Protein AF-A0A4Q4TS00-F1 (afdb_monomer_lite)

InterPro domains:
  IPR041524 Glycoside hydrolase 131, catalytic N-terminal [PF18271] (20-249)
  IPR041524 Glycoside hydrolase 131, catalytic N-terminal [PTHR34612] (1-260)

pLDDT: mean 82.87, std 20.59, range [23.06, 98.94]

Secondary structure (DSSP, 8-state):
------------------EEEEE-SSTT-SSGGGGGG-BTTB--SSEEEEES-SS-HHHHEEEEGGGS-TT-SS-S-EEEEEE-TT-B-TT-SSEEEEEEE---S-TTSSEEEEEEEEEE-SSS---TTS-EEEEEETT-SEEEEES--SSS-S---EEEEEETTEEEEEEE--TT--EEEEEEEETTTTEEEEEEEETTPPPEEEEEEEE------SS-EEEEEEE---TT-----EEEEEEEEEEEESS----TT-PPPTT----TTTHHHHHHHHS-TT-EEEEEEEEEE--HHHHHHHHHHHHHHHGGGTTSTT------EEEE-HHHHHHTTSTT--TTS--S-SSPEEEEEEEEEE-TTS-HHHHHHHHHHHHHHHHHHHHHTT-EE----STTHHHHT-HHHHHHHHHHHHHH-TT-HHHHTTTTT-GGGTTTT----

Structure (mmCIF, N/CA/C/O backbone):
data_AF-A0A4Q4TS00-F1
#
_entry.id   AF-A0A4Q4TS00-F1
#
loop_
_atom_site.group_PDB
_atom_site.id
_atom_site.type_symbol
_atom_site.label_atom_id
_atom_site.label_alt_id
_atom_site.label_comp_id
_atom_site.label_asym_id
_atom_site.label_entity_id
_atom_site.label_seq_id
_atom_site.pdbx_PDB_ins_code
_atom_site.Cartn_x
_atom_site.Cartn_y
_atom_site.Cartn_z
_atom_site.occupancy
_atom_site.B_iso_or_equiv
_atom_site.auth_seq_id
_atom_site.auth_comp_id
_atom_site.auth_asym_id
_atom_site.auth_atom_id
_atom_site.pdbx_PDB_model_num
ATOM 1 N N . MET A 1 1 ? -51.617 6.140 9.504 1.00 30.97 1 MET A N 1
ATOM 2 C CA . MET A 1 1 ? -51.408 4.931 10.334 1.00 30.97 1 MET A CA 1
ATOM 3 C C . MET A 1 1 ? -50.063 4.329 9.964 1.00 30.97 1 MET A C 1
ATOM 5 O O . MET A 1 1 ? -49.828 4.153 8.780 1.00 30.97 1 MET A O 1
ATOM 9 N N . LYS A 1 2 ? -49.249 4.019 10.985 1.00 25.50 2 LYS A N 1
ATOM 10 C CA . LYS A 1 2 ? -47.940 3.333 10.973 1.00 25.50 2 LYS A CA 1
ATOM 11 C C . LYS A 1 2 ? -46.731 4.122 10.442 1.00 25.50 2 LYS A C 1
ATOM 13 O O . LYS A 1 2 ? -46.195 3.819 9.388 1.00 25.50 2 LYS A O 1
ATOM 18 N N . THR A 1 3 ? -46.230 5.052 11.252 1.00 23.06 3 THR A N 1
ATOM 19 C CA . THR A 1 3 ? -44.801 5.400 11.269 1.00 23.06 3 THR A CA 1
ATOM 20 C C . THR A 1 3 ? -44.104 4.428 12.224 1.00 23.06 3 THR A C 1
ATOM 22 O O . THR A 1 3 ? -44.261 4.522 13.439 1.00 23.06 3 THR A O 1
ATOM 25 N N . GLN A 1 4 ? -43.404 3.433 11.678 1.00 25.64 4 GLN A N 1
ATOM 26 C CA . GLN A 1 4 ? -42.444 2.630 12.435 1.00 25.64 4 GLN A CA 1
ATOM 27 C C . GLN A 1 4 ? -41.213 3.509 12.687 1.00 25.64 4 GLN A C 1
ATOM 29 O O . GLN A 1 4 ? -40.438 3.769 11.773 1.00 25.64 4 GLN A O 1
ATOM 34 N N . SER A 1 5 ? -41.052 4.013 13.912 1.00 24.59 5 SER A N 1
ATOM 35 C CA . SER A 1 5 ? -39.789 4.614 14.347 1.00 24.59 5 SER A CA 1
ATOM 36 C C . SER A 1 5 ? -38.768 3.492 14.525 1.00 24.59 5 SER A C 1
ATOM 38 O O . SER A 1 5 ? -38.788 2.789 15.535 1.00 24.59 5 SER A O 1
ATOM 40 N N . LEU A 1 6 ? -37.917 3.299 13.519 1.00 23.61 6 LEU A N 1
ATOM 41 C CA . LEU A 1 6 ? -36.732 2.453 13.608 1.00 23.61 6 LEU A CA 1
ATOM 42 C C . LEU A 1 6 ? -35.784 3.076 14.648 1.00 23.61 6 LEU A C 1
ATOM 44 O O . LEU A 1 6 ? -35.364 4.224 14.507 1.00 23.61 6 LEU A O 1
ATOM 48 N N . ILE A 1 7 ? -35.493 2.343 15.720 1.00 28.41 7 ILE A N 1
ATOM 49 C CA . ILE A 1 7 ? -34.447 2.698 16.682 1.00 28.41 7 ILE A CA 1
ATOM 50 C C . ILE A 1 7 ? -33.118 2.354 16.008 1.00 28.41 7 ILE A C 1
ATOM 52 O O . ILE A 1 7 ? -32.763 1.183 15.918 1.00 28.41 7 ILE A O 1
ATOM 56 N N . ALA A 1 8 ? -32.403 3.359 15.505 1.00 24.33 8 ALA A N 1
ATOM 57 C CA . ALA A 1 8 ? -31.017 3.189 15.089 1.00 24.33 8 ALA A CA 1
ATOM 58 C C . ALA A 1 8 ? -30.125 3.166 16.344 1.00 24.33 8 ALA A C 1
ATOM 60 O O . ALA A 1 8 ? -29.956 4.186 17.015 1.00 24.33 8 ALA A O 1
ATOM 61 N N . LEU A 1 9 ? -29.613 1.984 16.697 1.00 28.08 9 LEU A N 1
ATOM 62 C CA . LEU A 1 9 ? -28.427 1.830 17.543 1.00 28.08 9 LEU A CA 1
ATOM 63 C C . LEU A 1 9 ? -27.228 2.395 16.764 1.00 28.08 9 LEU A C 1
ATOM 65 O O . LEU A 1 9 ? -26.785 1.784 15.800 1.00 28.08 9 LEU A O 1
ATOM 69 N N . LEU A 1 10 ? -26.691 3.541 17.182 1.00 28.08 10 LEU A N 1
ATOM 70 C CA . LEU A 1 10 ? -25.299 3.870 16.882 1.00 28.08 10 LEU A CA 1
ATOM 71 C C . LEU A 1 10 ? -24.457 3.306 18.020 1.00 28.08 10 LEU A C 1
ATOM 73 O O . LEU A 1 10 ? -24.340 3.901 19.094 1.00 28.08 10 LEU A O 1
ATOM 77 N N . SER A 1 11 ? -23.927 2.112 17.795 1.00 32.59 11 SER A N 1
ATOM 78 C CA . SER A 1 11 ? -22.868 1.544 18.613 1.00 32.59 11 SER A CA 1
ATOM 79 C C . SER A 1 11 ? -21.548 2.052 18.049 1.00 32.59 11 SER A C 1
ATOM 81 O O . SER A 1 11 ? -21.005 1.463 17.118 1.00 32.59 11 SER A O 1
ATOM 83 N N . GLY A 1 12 ? -21.044 3.158 18.597 1.00 31.94 12 GLY A N 1
ATOM 84 C CA . GLY A 1 12 ? -19.664 3.579 18.375 1.00 31.94 12 GLY A CA 1
ATOM 85 C C . GLY A 1 12 ? -18.737 2.581 19.057 1.00 31.94 12 GLY A C 1
ATOM 86 O O . GLY A 1 12 ? -18.360 2.763 20.213 1.00 31.94 12 GLY A O 1
ATOM 87 N N . HIS A 1 13 ? -18.429 1.488 18.368 1.00 33.53 13 HIS A N 1
ATOM 88 C CA . HIS A 1 13 ? -17.325 0.632 18.748 1.00 33.53 13 HIS A CA 1
ATOM 89 C C . HIS A 1 13 ? -16.056 1.424 18.441 1.00 33.53 13 HIS A C 1
ATOM 91 O O . HIS A 1 13 ? -15.809 1.773 17.290 1.00 33.53 13 HIS A O 1
ATOM 97 N N . LEU A 1 14 ? -15.211 1.653 19.446 1.00 34.12 14 LEU A N 1
ATOM 98 C CA . LEU A 1 14 ? -13.778 1.613 19.183 1.00 34.12 14 LEU A CA 1
ATOM 99 C C . LEU A 1 14 ? -13.472 0.144 18.859 1.00 34.12 14 LEU A C 1
ATOM 101 O O . LEU A 1 14 ? -12.960 -0.596 19.697 1.00 34.12 14 LEU A O 1
ATOM 105 N N . ALA A 1 15 ? -13.873 -0.299 17.661 1.00 35.16 15 ALA A N 1
ATOM 106 C CA . ALA A 1 15 ? -13.129 -1.343 16.989 1.00 35.16 15 ALA A CA 1
ATOM 107 C C . ALA A 1 15 ? -11.690 -0.829 16.978 1.00 35.16 15 ALA A C 1
ATOM 109 O O . ALA A 1 15 ? -11.466 0.373 16.799 1.00 35.16 15 ALA A O 1
ATOM 110 N N . ALA A 1 16 ? -10.723 -1.686 17.276 1.00 39.06 16 ALA A N 1
ATOM 111 C CA . ALA A 1 16 ? -9.335 -1.321 17.072 1.00 39.06 16 ALA A CA 1
ATOM 112 C C . ALA A 1 16 ? -9.154 -1.121 15.560 1.00 39.06 16 ALA A C 1
ATOM 114 O O . ALA A 1 16 ? -8.815 -2.058 14.854 1.00 39.06 16 ALA A O 1
ATOM 115 N N . CYS A 1 17 ? -9.488 0.060 15.037 1.00 52.38 17 CYS A N 1
ATOM 116 C CA . CYS A 1 17 ? -9.211 0.403 13.655 1.00 52.38 17 CYS A CA 1
ATOM 117 C C . CYS A 1 17 ? -7.698 0.309 13.465 1.00 52.38 17 CYS A C 1
ATOM 119 O O . CYS A 1 17 ? -6.934 0.659 14.377 1.00 52.38 17 CYS A O 1
ATOM 121 N N . GLY A 1 18 ? -7.277 -0.162 12.291 1.00 61.41 18 GLY A N 1
ATOM 122 C CA . GLY A 1 18 ? -5.887 -0.065 11.876 1.00 61.41 18 GLY A CA 1
ATOM 123 C C . GLY A 1 18 ? -5.368 1.349 12.128 1.00 61.41 18 GLY A C 1
ATOM 124 O O . GLY A 1 18 ? -6.047 2.339 11.855 1.00 61.41 18 GLY A O 1
ATOM 125 N N . THR A 1 19 ? -4.193 1.458 12.738 1.00 80.75 19 THR A N 1
ATOM 126 C CA . THR A 1 19 ? -3.503 2.740 12.884 1.00 80.75 19 THR A CA 1
ATOM 127 C C . THR A 1 19 ? -2.482 2.840 11.771 1.00 80.75 19 THR A C 1
ATOM 129 O O . THR A 1 19 ? -1.523 2.066 11.766 1.00 80.75 19 THR A O 1
ATOM 132 N N . VAL A 1 20 ? -2.673 3.796 10.859 1.00 89.12 20 VAL A N 1
ATOM 133 C CA . VAL A 1 20 ? -1.673 4.141 9.841 1.00 89.12 20 VAL A CA 1
ATOM 134 C C . VAL A 1 20 ? -0.408 4.626 10.552 1.00 89.12 20 VAL A C 1
ATOM 136 O O . VAL A 1 20 ? -0.431 5.626 11.268 1.00 89.12 20 VAL A O 1
ATOM 139 N N . LEU A 1 21 ? 0.680 3.875 10.396 1.00 88.50 21 LEU A N 1
ATOM 140 C CA . LEU A 1 21 ? 2.006 4.179 10.932 1.00 88.50 21 LEU A CA 1
ATOM 141 C C . LEU A 1 21 ? 2.781 5.120 10.010 1.00 88.50 21 LEU A C 1
ATOM 143 O O . LEU A 1 21 ? 3.511 5.991 10.479 1.00 88.50 21 LEU A O 1
ATOM 147 N N . TRP A 1 22 ? 2.632 4.921 8.703 1.00 97.44 22 TRP A N 1
ATOM 148 C CA . TRP A 1 22 ? 3.238 5.733 7.659 1.00 97.44 22 TRP A CA 1
ATOM 149 C C . TRP A 1 22 ? 2.284 5.797 6.468 1.00 97.44 22 TRP A C 1
ATOM 151 O O . TRP A 1 22 ? 1.660 4.793 6.121 1.00 97.44 22 TRP A O 1
ATOM 161 N N . ASP A 1 23 ? 2.162 6.982 5.879 1.00 97.25 23 ASP A N 1
ATOM 162 C CA . ASP A 1 23 ? 1.227 7.283 4.802 1.00 97.25 23 ASP A CA 1
ATOM 163 C C . ASP A 1 23 ? 2.010 7.663 3.544 1.00 97.25 23 ASP A C 1
ATOM 165 O O . ASP A 1 23 ? 2.700 8.679 3.526 1.00 97.25 23 ASP A O 1
ATOM 169 N N . GLY A 1 24 ? 1.922 6.818 2.520 1.00 98.31 24 GLY A N 1
ATOM 170 C CA . GLY A 1 24 ? 2.577 6.983 1.225 1.00 98.31 24 GLY A CA 1
ATOM 171 C C . GLY A 1 24 ? 1.593 7.312 0.103 1.00 98.31 24 GLY A C 1
ATOM 172 O O . GLY A 1 24 ? 1.882 7.119 -1.070 1.00 98.31 24 GLY A O 1
ATOM 173 N N . ARG A 1 25 ? 0.382 7.781 0.414 1.00 98.31 25 ARG A N 1
ATOM 174 C CA . ARG A 1 25 ? -0.677 7.964 -0.595 1.00 98.31 25 ARG A CA 1
ATOM 175 C C . ARG A 1 25 ? -0.484 9.164 -1.527 1.00 98.31 25 ARG A C 1
ATOM 177 O O . ARG A 1 25 ? -1.381 9.434 -2.320 1.00 98.31 25 ARG A O 1
ATOM 184 N N . PHE A 1 26 ? 0.646 9.871 -1.431 1.00 98.06 26 PHE A N 1
ATOM 185 C CA . PHE A 1 26 ? 0.985 11.073 -2.210 1.00 98.06 26 PHE A CA 1
ATOM 186 C C . PHE A 1 26 ? -0.004 12.240 -2.034 1.00 98.06 26 PHE A C 1
ATOM 188 O O . PHE A 1 26 ? -0.057 13.153 -2.855 1.00 98.06 26 PHE A O 1
ATOM 195 N N . ASN A 1 27 ? -0.811 12.221 -0.972 1.00 96.44 27 ASN A N 1
ATOM 196 C CA . ASN A 1 27 ? -1.834 13.238 -0.711 1.00 96.44 27 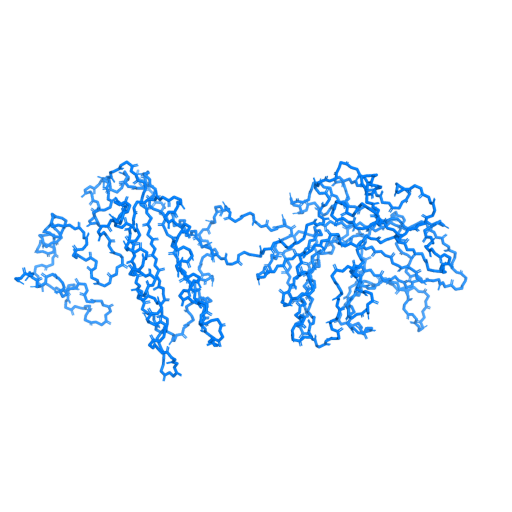ASN A CA 1
ATOM 197 C C . ASN A 1 27 ? -1.246 14.595 -0.296 1.00 96.44 27 ASN A C 1
ATOM 199 O O . ASN A 1 27 ? -1.927 15.614 -0.380 1.00 96.44 27 ASN A O 1
ATOM 203 N N . ASP A 1 28 ? -0.019 14.582 0.212 1.00 94.62 28 ASP A N 1
ATOM 204 C CA . ASP A 1 28 ? 0.748 15.724 0.699 1.00 94.62 28 ASP A CA 1
ATOM 205 C C . ASP A 1 28 ? 1.712 16.301 -0.346 1.00 94.62 28 ASP A C 1
ATOM 207 O O . ASP A 1 28 ? 2.335 17.324 -0.075 1.00 94.62 28 ASP A O 1
ATOM 211 N N . LEU A 1 29 ? 1.799 15.683 -1.529 1.00 96.12 29 LEU A N 1
ATOM 212 C CA . LEU A 1 29 ? 2.586 16.180 -2.655 1.00 96.12 29 LEU A CA 1
ATOM 213 C C . LEU A 1 29 ? 1.664 16.873 -3.666 1.00 96.12 29 LEU A C 1
ATOM 215 O O . LEU A 1 29 ? 0.634 16.329 -4.065 1.00 96.12 29 LEU A O 1
ATOM 219 N N . GLU A 1 30 ? 2.029 18.066 -4.113 1.00 95.19 30 GLU A N 1
ATOM 220 C CA . GLU A 1 30 ? 1.384 18.739 -5.240 1.00 95.19 30 GLU A CA 1
ATOM 221 C C . GLU A 1 30 ? 1.832 18.130 -6.575 1.00 95.19 30 GLU A C 1
ATOM 223 O O . GLU A 1 30 ? 1.056 18.086 -7.532 1.00 95.19 30 GLU A O 1
ATOM 228 N N . SER A 1 31 ? 3.080 17.657 -6.650 1.00 95.88 31 SER A N 1
ATOM 229 C CA . SER A 1 31 ? 3.654 17.068 -7.861 1.00 95.88 31 SER A CA 1
ATOM 230 C C . SER A 1 31 ? 4.807 16.107 -7.563 1.00 95.88 31 SER A C 1
ATOM 232 O O . SER A 1 31 ? 5.348 16.073 -6.462 1.00 95.88 31 SER A O 1
ATOM 234 N N . ALA A 1 32 ? 5.238 15.340 -8.571 1.00 97.06 32 ALA A N 1
ATOM 235 C CA . ALA A 1 32 ? 6.379 14.437 -8.421 1.00 97.06 32 ALA A CA 1
ATOM 236 C C . ALA A 1 32 ? 7.698 15.167 -8.102 1.00 97.06 32 ALA A C 1
ATOM 238 O O . ALA A 1 32 ? 8.563 14.580 -7.463 1.00 97.06 32 ALA A O 1
ATOM 239 N N . THR A 1 33 ? 7.862 16.436 -8.499 1.00 98.00 33 THR A N 1
ATOM 240 C CA . THR A 1 33 ? 9.087 17.200 -8.196 1.00 98.00 33 THR A CA 1
ATOM 241 C C . THR A 1 33 ? 9.226 17.547 -6.717 1.00 98.00 33 THR A C 1
ATOM 243 O O . THR A 1 33 ? 10.316 17.897 -6.283 1.00 98.00 33 THR A O 1
ATOM 246 N N . ASP A 1 34 ? 8.172 17.398 -5.913 1.00 98.31 34 ASP A N 1
ATOM 247 C CA . ASP A 1 34 ? 8.263 17.589 -4.460 1.00 98.31 34 ASP A CA 1
ATOM 248 C C . ASP A 1 34 ? 9.147 16.507 -3.807 1.00 98.31 34 ASP A C 1
ATOM 250 O O . ASP A 1 34 ? 9.697 16.710 -2.726 1.00 98.31 34 ASP A O 1
ATOM 254 N N . LEU A 1 35 ? 9.365 15.374 -4.492 1.00 98.62 35 LEU A N 1
ATOM 255 C CA . LEU A 1 35 ? 10.346 14.360 -4.092 1.00 98.62 35 LEU A CA 1
ATOM 256 C C . LEU A 1 35 ? 11.787 14.898 -4.097 1.00 98.62 35 LEU A C 1
ATOM 258 O O . LEU A 1 35 ? 12.623 14.388 -3.352 1.00 98.62 35 LEU A O 1
ATOM 262 N N . ASP A 1 36 ? 12.076 15.948 -4.876 1.00 98.50 36 ASP A N 1
ATOM 263 C CA . ASP A 1 36 ? 13.402 16.575 -4.953 1.00 98.50 36 ASP A CA 1
ATOM 264 C C . ASP A 1 36 ? 13.749 17.376 -3.682 1.00 98.50 36 ASP A C 1
ATOM 266 O O . ASP A 1 36 ? 14.902 17.768 -3.482 1.00 98.50 36 ASP A O 1
ATOM 270 N N . GLU A 1 37 ? 12.773 17.630 -2.799 1.00 98.06 37 GLU A N 1
ATOM 271 C CA . GLU A 1 37 ? 13.013 18.281 -1.505 1.00 98.06 37 GLU A CA 1
ATOM 272 C C . GLU A 1 37 ? 13.745 17.367 -0.509 1.00 98.06 37 GLU A C 1
ATOM 274 O O . GLU A 1 37 ? 14.437 17.852 0.404 1.00 98.06 37 GLU A O 1
ATOM 279 N N . TRP A 1 38 ? 13.609 16.048 -0.680 1.00 98.62 38 TRP A N 1
ATOM 280 C CA . TRP A 1 38 ? 14.317 15.065 0.125 1.00 98.62 38 TRP A CA 1
ATOM 281 C C . TRP A 1 38 ? 15.796 15.004 -0.277 1.00 98.62 38 TRP A C 1
ATOM 283 O O . TRP A 1 38 ? 16.170 14.984 -1.445 1.00 98.62 38 TRP A O 1
ATOM 293 N N . SER A 1 39 ? 16.679 14.926 0.716 1.00 98.19 39 SER A N 1
ATOM 294 C CA . SER A 1 39 ? 18.082 14.556 0.510 1.00 98.19 39 SER A CA 1
ATOM 295 C C . SER A 1 39 ? 18.643 13.876 1.753 1.00 98.19 39 SER A C 1
ATOM 297 O O . SER A 1 39 ? 18.110 14.036 2.851 1.00 98.19 39 SER A O 1
ATOM 299 N N . TRP A 1 40 ? 19.803 13.225 1.635 1.00 97.44 40 TRP A N 1
ATOM 300 C CA . TRP A 1 40 ? 20.536 12.692 2.794 1.00 97.44 40 TRP A CA 1
ATOM 301 C C . TRP A 1 40 ? 20.813 13.737 3.889 1.00 97.44 40 TRP A C 1
ATOM 303 O O . TRP A 1 40 ? 20.917 13.395 5.063 1.00 97.44 40 TRP A O 1
ATOM 313 N N . SER A 1 41 ? 20.931 15.019 3.524 1.00 97.81 41 SER A N 1
ATOM 314 C CA . SER A 1 41 ? 21.097 16.128 4.475 1.00 97.81 41 SER A CA 1
ATOM 315 C C . SER A 1 41 ? 19.785 16.765 4.947 1.00 97.81 41 SER A C 1
ATOM 317 O O . SER A 1 41 ? 19.807 17.547 5.895 1.00 97.81 41 SER A O 1
ATOM 319 N N . ASN A 1 42 ? 18.664 16.462 4.292 1.00 96.62 42 ASN A N 1
ATOM 320 C CA . ASN A 1 42 ? 17.344 17.031 4.553 1.00 96.62 42 ASN A CA 1
ATOM 321 C C . ASN A 1 42 ? 16.260 15.975 4.291 1.00 96.62 42 ASN A C 1
ATOM 323 O O . ASN A 1 42 ? 15.585 15.990 3.267 1.00 96.62 42 ASN A O 1
ATOM 327 N N . GLN A 1 43 ? 16.137 15.023 5.210 1.00 96.56 43 GLN A N 1
ATOM 328 C CA . GLN A 1 43 ? 15.250 13.868 5.081 1.00 96.56 43 GLN A CA 1
ATOM 329 C C . GLN A 1 43 ? 13.784 14.222 5.413 1.00 96.56 43 GLN A C 1
ATOM 331 O O . GLN A 1 43 ? 13.248 13.799 6.440 1.00 96.56 43 GLN A O 1
ATOM 336 N N . VAL A 1 44 ? 13.167 15.056 4.573 1.00 95.94 44 VAL A N 1
ATOM 337 C CA . VAL A 1 44 ? 11.782 15.550 4.696 1.00 95.94 44 VAL A CA 1
ATOM 338 C C . VAL A 1 44 ? 10.815 14.785 3.791 1.00 95.94 44 VAL A C 1
ATOM 340 O O . VAL A 1 44 ? 11.241 14.022 2.935 1.00 95.94 44 VAL A O 1
ATOM 343 N N . GLY A 1 45 ? 9.512 14.999 3.972 1.00 97.19 45 GLY A N 1
ATOM 344 C CA . GLY A 1 45 ? 8.484 14.340 3.168 1.00 97.19 45 GLY A CA 1
ATOM 345 C C . GLY A 1 45 ? 8.292 12.854 3.508 1.00 97.19 45 GLY A C 1
ATOM 346 O O . GLY A 1 45 ? 8.937 12.331 4.424 1.00 97.19 45 GLY A O 1
ATOM 347 N N . PRO A 1 46 ? 7.367 12.177 2.808 1.00 98.12 46 PRO A N 1
ATOM 348 C CA . PRO A 1 46 ? 6.992 10.795 3.100 1.00 98.12 46 PRO A CA 1
ATOM 349 C C . PRO A 1 46 ? 7.916 9.755 2.454 1.00 98.12 46 PRO A C 1
ATOM 351 O O . PRO A 1 46 ? 7.907 8.599 2.884 1.00 98.12 46 PRO A O 1
ATOM 354 N N . TYR A 1 47 ? 8.737 10.143 1.472 1.00 98.88 47 TYR A N 1
ATOM 355 C CA . TYR A 1 47 ? 9.585 9.237 0.696 1.00 98.88 47 TYR A CA 1
ATOM 356 C C . TYR A 1 47 ? 11.047 9.674 0.653 1.00 98.88 47 TYR A C 1
ATOM 358 O O . TYR A 1 47 ? 11.358 10.855 0.543 1.00 98.88 47 TYR A O 1
ATOM 366 N N . GLN A 1 48 ? 11.940 8.689 0.694 1.00 98.88 48 GLN A N 1
ATOM 367 C CA . GLN A 1 48 ? 13.321 8.820 0.262 1.00 98.88 48 GLN A CA 1
ATOM 368 C C . GLN A 1 48 ? 13.373 8.608 -1.247 1.00 98.88 48 GLN A C 1
ATOM 370 O O . GLN A 1 48 ? 12.831 7.622 -1.755 1.00 98.88 48 GLN A O 1
ATOM 375 N N . TRP A 1 49 ? 14.056 9.513 -1.938 1.00 98.75 49 TRP A N 1
ATOM 376 C CA . TRP A 1 49 ? 14.172 9.507 -3.388 1.00 98.75 49 TRP A CA 1
ATOM 377 C C . TRP A 1 49 ? 15.642 9.617 -3.791 1.00 98.75 49 TRP A C 1
ATOM 379 O O . TRP A 1 49 ? 16.243 10.687 -3.745 1.00 98.75 49 TRP A O 1
ATOM 389 N N . TYR A 1 50 ? 16.255 8.467 -4.086 1.00 98.75 50 TYR A N 1
ATOM 390 C CA . TYR A 1 50 ? 17.661 8.397 -4.510 1.00 98.75 50 TYR A CA 1
ATOM 391 C C . TYR A 1 50 ? 18.001 7.208 -5.414 1.00 98.75 50 TYR A C 1
ATOM 393 O O . TYR A 1 50 ? 19.127 7.146 -5.909 1.00 98.75 50 TYR A O 1
ATOM 401 N N . ILE A 1 51 ? 17.085 6.248 -5.593 1.00 98.75 51 ILE A N 1
ATOM 402 C CA . ILE A 1 51 ? 17.283 5.067 -6.442 1.00 98.75 51 ILE A CA 1
ATOM 403 C C . ILE A 1 51 ? 16.588 5.324 -7.778 1.00 98.75 51 ILE A C 1
ATOM 405 O O . ILE A 1 51 ? 15.454 4.906 -8.015 1.00 98.75 51 ILE A O 1
ATOM 409 N N . HIS A 1 52 ? 17.281 6.072 -8.628 1.00 98.62 52 HIS A N 1
ATOM 410 C CA . HIS A 1 52 ? 16.813 6.482 -9.946 1.00 98.62 52 HIS A CA 1
ATOM 411 C C . HIS A 1 52 ? 17.993 6.753 -10.888 1.00 98.62 52 HIS A C 1
ATOM 413 O O . HIS A 1 52 ? 19.156 6.695 -10.475 1.00 98.62 52 HIS A O 1
ATOM 419 N N . GLY A 1 53 ? 17.683 7.019 -12.159 1.00 98.25 53 GLY A N 1
ATOM 420 C CA . GLY A 1 53 ? 18.656 7.422 -13.174 1.00 98.25 53 GLY A CA 1
ATOM 421 C C . GLY A 1 53 ? 19.081 8.892 -13.080 1.00 98.25 53 GLY A C 1
ATOM 422 O O . GLY A 1 53 ? 18.654 9.624 -12.194 1.00 98.25 53 GLY A O 1
ATOM 423 N N . ASP A 1 54 ? 19.913 9.345 -14.017 1.00 96.81 54 ASP A N 1
ATOM 424 C CA . ASP A 1 54 ? 20.477 10.710 -14.012 1.00 96.81 54 ASP A CA 1
ATOM 425 C C . ASP A 1 54 ? 19.520 11.805 -14.542 1.00 96.81 54 ASP A C 1
ATOM 427 O O . ASP A 1 54 ? 19.864 12.991 -14.544 1.00 96.81 54 ASP A O 1
ATOM 431 N N . GLY A 1 55 ? 18.346 11.422 -15.047 1.00 97.50 55 GLY A N 1
ATOM 432 C CA . GLY A 1 55 ? 17.316 12.323 -15.562 1.00 97.50 55 GLY A CA 1
ATOM 433 C C . GLY A 1 55 ? 16.545 13.067 -14.462 1.00 97.50 55 GLY A C 1
ATOM 434 O O . GLY A 1 55 ? 16.676 12.761 -13.275 1.00 97.50 55 GLY A O 1
ATOM 435 N N . PRO A 1 56 ? 15.743 14.082 -14.827 1.00 98.38 56 PRO A N 1
ATOM 436 C CA . PRO A 1 56 ? 14.817 14.724 -13.898 1.00 98.38 56 PRO A CA 1
ATOM 437 C C . PRO A 1 56 ? 13.785 13.732 -13.345 1.00 98.38 56 PRO A C 1
ATOM 439 O O . PRO A 1 56 ? 13.356 12.813 -14.037 1.00 98.38 56 PRO A O 1
ATOM 442 N N . THR A 1 57 ? 13.299 13.980 -12.128 1.00 98.75 57 THR A N 1
ATOM 443 C CA . THR A 1 57 ? 12.321 13.122 -11.434 1.00 98.75 57 THR A CA 1
ATOM 444 C C . THR A 1 57 ? 11.086 12.794 -12.270 1.00 98.75 57 THR A C 1
ATOM 446 O O . THR A 1 57 ? 10.599 11.670 -12.225 1.00 98.75 57 THR A O 1
ATOM 449 N N . THR A 1 58 ? 10.617 13.727 -13.100 1.00 98.56 58 THR A N 1
ATOM 450 C CA . THR A 1 58 ? 9.457 13.540 -13.987 1.00 98.56 58 THR A CA 1
ATOM 451 C C . THR A 1 58 ? 9.668 12.537 -15.122 1.00 98.56 58 THR A C 1
ATOM 453 O O . THR A 1 58 ? 8.684 12.106 -15.722 1.00 98.56 58 THR A O 1
ATOM 456 N N . ASP A 1 59 ? 10.905 12.141 -15.423 1.00 98.69 59 ASP A N 1
ATOM 457 C CA . ASP A 1 59 ? 11.163 11.045 -16.365 1.00 98.69 59 ASP A CA 1
ATOM 458 C C . ASP A 1 59 ? 10.769 9.695 -15.736 1.00 98.69 59 ASP A C 1
ATOM 460 O O . ASP A 1 59 ? 10.309 8.792 -16.434 1.00 98.69 59 ASP A O 1
ATOM 464 N N . TYR A 1 60 ? 10.855 9.596 -14.404 1.00 98.88 60 TYR A N 1
ATOM 465 C CA . TYR A 1 60 ? 10.699 8.357 -13.636 1.00 98.88 60 TYR A CA 1
ATOM 466 C C . TYR A 1 60 ? 9.407 8.292 -12.821 1.00 98.88 60 TYR A C 1
ATOM 468 O O . TYR A 1 60 ? 8.833 7.223 -12.651 1.00 98.88 60 TYR A O 1
ATOM 476 N N . VAL A 1 61 ? 8.933 9.422 -12.298 1.00 98.88 61 VAL A N 1
ATOM 477 C CA . VAL A 1 61 ? 7.796 9.489 -11.378 1.00 98.88 61 VAL A CA 1
ATOM 478 C C . VAL A 1 61 ? 6.849 10.592 -11.822 1.00 98.88 61 VAL A C 1
ATOM 480 O O . VAL A 1 61 ? 7.243 11.742 -11.996 1.00 98.88 61 VAL A O 1
ATOM 483 N N . ASN A 1 62 ? 5.574 10.254 -11.995 1.00 98.81 62 ASN A N 1
ATOM 484 C CA . ASN A 1 62 ? 4.526 11.218 -12.324 1.00 98.81 62 ASN A CA 1
ATOM 485 C C . ASN A 1 62 ? 3.291 10.962 -11.466 1.00 98.81 62 ASN A C 1
ATOM 487 O O . ASN A 1 62 ? 2.897 9.812 -11.287 1.00 98.81 62 ASN A O 1
ATOM 491 N N . LEU A 1 63 ? 2.654 12.026 -10.975 1.00 98.81 63 LEU A N 1
ATOM 492 C CA . LEU A 1 63 ? 1.441 11.923 -10.168 1.00 98.81 63 LEU A CA 1
ATOM 493 C C . LEU A 1 63 ? 0.221 12.407 -10.957 1.00 98.81 63 LEU A C 1
ATOM 495 O O . LEU A 1 63 ? 0.299 13.389 -11.695 1.00 98.81 63 LEU A O 1
ATOM 499 N N . SER A 1 64 ? -0.903 11.703 -10.823 1.00 98.69 64 SER A N 1
ATOM 500 C CA . SER A 1 64 ? -2.183 12.108 -11.417 1.00 98.69 64 SER A CA 1
ATOM 501 C C . SER A 1 64 ? -3.362 11.411 -10.727 1.00 98.69 64 SER A C 1
ATOM 503 O O . SER A 1 64 ? -3.241 10.238 -10.358 1.00 98.69 64 SER A O 1
ATOM 505 N N . PRO A 1 65 ? -4.538 12.058 -10.612 1.00 98.31 65 PRO A N 1
ATOM 506 C CA . PRO A 1 65 ? -5.792 11.387 -10.257 1.00 98.31 65 PRO A CA 1
ATOM 507 C C . PRO A 1 65 ? -6.158 10.211 -11.173 1.00 98.31 65 PRO A C 1
ATOM 509 O O . PRO A 1 65 ? -6.863 9.306 -10.735 1.00 98.31 65 PRO A O 1
ATOM 512 N N . ASP A 1 66 ? -5.665 10.198 -12.415 1.00 98.19 66 ASP A N 1
ATOM 513 C CA . ASP A 1 66 ? -5.907 9.112 -13.375 1.00 98.19 66 ASP A CA 1
ATOM 514 C C . ASP A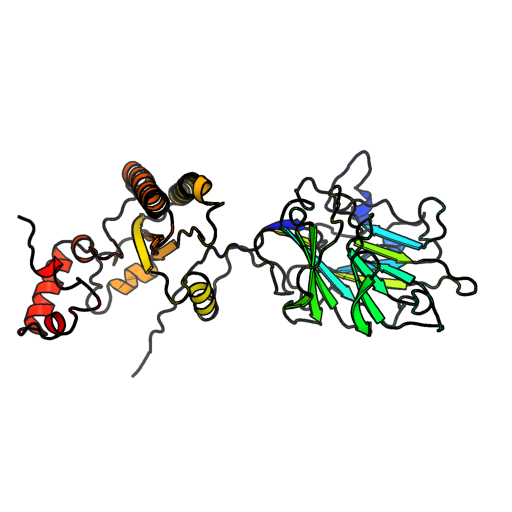 1 66 ? -5.012 7.884 -13.126 1.00 98.19 66 ASP A C 1
ATOM 516 O O . ASP A 1 66 ? -5.228 6.828 -13.712 1.00 98.19 66 ASP A O 1
ATOM 520 N N . PHE A 1 67 ? -3.996 8.004 -12.264 1.00 98.69 67 PHE A N 1
ATOM 521 C CA . PHE A 1 67 ? -3.009 6.949 -12.004 1.00 98.69 67 PHE A CA 1
ATOM 522 C C . PHE A 1 67 ? -3.309 6.127 -10.750 1.00 98.69 67 PHE A C 1
ATOM 524 O O . PHE A 1 67 ? -2.454 5.358 -10.322 1.00 98.69 67 PHE A O 1
ATOM 531 N N . LYS A 1 68 ? -4.493 6.281 -10.143 1.00 98.62 68 LYS A N 1
ATOM 532 C CA . LYS A 1 68 ? -4.908 5.504 -8.964 1.00 98.62 68 LYS A CA 1
ATOM 533 C C . LYS A 1 68 ? -6.021 4.515 -9.258 1.00 98.62 68 LYS A C 1
ATOM 535 O O . LYS A 1 68 ? -6.762 4.665 -10.230 1.00 98.62 68 LYS A O 1
ATOM 540 N N . ASN A 1 69 ? -6.192 3.553 -8.351 1.00 98.62 69 ASN A N 1
ATOM 541 C CA . ASN A 1 69 ? -7.401 2.749 -8.302 1.00 98.62 69 ASN A CA 1
ATOM 542 C C . ASN A 1 69 ? -8.613 3.687 -8.127 1.00 98.62 69 ASN A C 1
ATOM 544 O O . ASN A 1 69 ? -8.680 4.410 -7.132 1.00 98.62 69 ASN A O 1
ATOM 548 N N . PRO A 1 70 ? -9.593 3.695 -9.048 1.00 97.94 70 PRO A N 1
ATOM 549 C CA . PRO A 1 70 ? -10.762 4.563 -8.924 1.00 97.94 70 PRO A CA 1
ATOM 550 C C . PRO A 1 70 ? -11.608 4.297 -7.671 1.00 97.94 70 PRO A C 1
ATOM 552 O O . PRO A 1 70 ? -12.341 5.186 -7.244 1.00 97.94 70 PRO A O 1
ATOM 555 N N . ALA A 1 71 ? -11.517 3.093 -7.092 1.00 96.44 71 ALA A N 1
ATOM 556 C CA . ALA A 1 71 ? -12.192 2.733 -5.845 1.00 96.44 71 ALA A CA 1
ATOM 557 C C . ALA A 1 71 ? -11.453 3.224 -4.585 1.00 96.44 71 ALA A C 1
ATOM 559 O O . ALA A 1 71 ? -12.038 3.243 -3.504 1.00 96.44 71 ALA A O 1
ATOM 560 N N . ASP A 1 72 ? -10.191 3.640 -4.711 1.00 96.38 72 ASP A N 1
ATOM 561 C CA . ASP A 1 72 ? -9.431 4.254 -3.625 1.00 96.38 72 ASP A CA 1
ATOM 562 C C . ASP A 1 72 ? -9.850 5.718 -3.466 1.00 96.38 72 ASP A C 1
ATOM 564 O O . ASP A 1 72 ? -9.366 6.616 -4.156 1.00 96.38 72 ASP A O 1
ATOM 568 N N . GLU A 1 73 ? -10.798 5.964 -2.564 1.00 93.00 73 GLU A N 1
ATOM 569 C CA . GLU A 1 73 ? -11.286 7.308 -2.231 1.00 93.00 73 GLU A CA 1
ATOM 570 C C . GLU A 1 73 ? -10.317 8.094 -1.333 1.00 93.00 73 GLU A C 1
ATOM 572 O O . GLU A 1 73 ? -10.444 9.312 -1.197 1.00 93.00 73 GLU A O 1
ATOM 577 N N . ALA A 1 74 ? -9.350 7.409 -0.724 1.00 93.00 74 ALA A N 1
ATOM 578 C CA . ALA A 1 74 ? -8.422 7.970 0.245 1.00 93.00 74 ALA A CA 1
ATOM 579 C C . ALA A 1 74 ? -7.211 8.645 -0.412 1.00 93.00 74 ALA A C 1
ATOM 581 O O . ALA A 1 74 ? -6.656 9.581 0.166 1.00 93.00 74 ALA A O 1
ATOM 582 N N . SER A 1 75 ? -6.787 8.168 -1.583 1.00 96.75 75 SER A N 1
ATOM 583 C CA . SER A 1 75 ? -5.757 8.808 -2.406 1.00 96.75 75 SER A CA 1
ATOM 584 C C . SER A 1 75 ? -6.356 9.878 -3.323 1.00 96.75 75 SER A C 1
ATOM 586 O O . SER A 1 75 ? -7.323 9.636 -4.049 1.00 96.75 75 SER A O 1
ATOM 588 N N . THR A 1 76 ? -5.762 11.070 -3.350 1.00 96.75 76 THR A N 1
ATOM 589 C CA . THR A 1 76 ? -6.114 12.145 -4.294 1.00 96.75 76 THR A CA 1
ATOM 590 C C . THR A 1 76 ? -5.536 11.893 -5.684 1.00 96.75 76 THR A C 1
ATOM 592 O O . THR A 1 76 ? -6.137 12.283 -6.684 1.00 96.75 76 THR A O 1
ATOM 595 N N . GLN A 1 77 ? -4.401 11.200 -5.740 1.00 98.06 77 GLN A N 1
ATOM 596 C CA . GLN A 1 77 ? -3.663 10.849 -6.944 1.00 98.06 77 GLN A CA 1
ATOM 597 C C . GLN A 1 77 ? -2.980 9.494 -6.775 1.00 98.06 77 GLN A C 1
ATOM 599 O O . GLN A 1 77 ? -2.767 9.027 -5.657 1.00 98.06 77 GLN A O 1
ATOM 604 N N . GLY A 1 78 ? -2.670 8.853 -7.893 1.00 98.69 78 GLY A N 1
ATOM 605 C CA . GLY A 1 78 ? -1.747 7.728 -7.921 1.00 98.69 78 GLY A CA 1
ATOM 606 C C . GLY A 1 78 ? -0.416 8.154 -8.512 1.00 98.69 78 GLY A C 1
ATOM 607 O O . GLY A 1 78 ? -0.246 9.295 -8.952 1.00 98.69 78 GLY A O 1
ATOM 608 N N . VAL A 1 79 ? 0.515 7.213 -8.535 1.00 98.88 79 VAL A N 1
ATOM 609 C CA . VAL A 1 79 ? 1.852 7.398 -9.082 1.00 98.88 79 VAL A CA 1
ATOM 610 C C . VAL A 1 79 ? 2.051 6.474 -10.272 1.00 98.88 79 VAL A C 1
ATOM 612 O O . VAL A 1 79 ? 1.742 5.288 -10.210 1.00 98.88 79 VAL A O 1
ATOM 615 N N . LYS A 1 80 ? 2.584 7.023 -11.359 1.00 98.88 80 LYS A N 1
ATOM 616 C CA . LYS A 1 80 ? 3.161 6.261 -12.460 1.00 98.88 80 LYS A CA 1
ATOM 617 C C . LYS A 1 80 ? 4.669 6.216 -12.262 1.00 98.88 80 LYS A C 1
ATOM 619 O O . LYS A 1 80 ? 5.305 7.270 -12.206 1.00 98.88 80 LYS A O 1
ATOM 624 N N . ILE A 1 81 ? 5.197 5.007 -12.137 1.00 98.94 81 ILE A N 1
ATOM 625 C CA . ILE A 1 81 ? 6.618 4.695 -12.051 1.00 98.94 81 ILE A CA 1
ATOM 626 C C . ILE A 1 81 ? 7.070 4.210 -13.424 1.00 98.94 81 ILE A C 1
ATOM 628 O O . ILE A 1 81 ? 6.555 3.213 -13.930 1.00 98.94 81 ILE A O 1
ATOM 632 N N . THR A 1 82 ? 8.023 4.928 -14.005 1.00 98.94 82 THR A N 1
ATOM 633 C CA . THR A 1 82 ? 8.562 4.685 -15.337 1.00 98.94 82 THR A CA 1
ATOM 634 C C . THR A 1 82 ? 9.960 4.091 -15.223 1.00 98.94 82 THR A C 1
ATOM 636 O O . THR A 1 82 ? 10.828 4.664 -14.565 1.00 98.94 82 THR A O 1
ATOM 639 N N . LEU A 1 83 ? 10.222 3.005 -15.942 1.00 98.94 83 LEU A N 1
ATOM 640 C CA . LEU A 1 83 ? 11.576 2.655 -16.345 1.00 98.94 83 LEU A CA 1
ATOM 641 C C . LEU A 1 83 ? 11.767 3.118 -17.787 1.00 98.94 83 LEU A C 1
ATOM 643 O O . LEU A 1 83 ? 11.011 2.745 -18.678 1.00 98.94 83 LEU A O 1
ATOM 647 N N . ASP A 1 84 ? 12.828 3.859 -18.063 1.00 98.31 84 ASP A N 1
ATOM 648 C CA . ASP A 1 84 ? 13.253 4.212 -19.419 1.00 98.31 84 ASP A CA 1
ATOM 649 C C . ASP A 1 84 ? 14.687 3.701 -19.666 1.00 98.31 84 ASP A C 1
ATOM 651 O O . ASP A 1 84 ? 15.222 2.914 -18.879 1.00 98.31 84 ASP A O 1
ATOM 655 N N . SER A 1 85 ? 15.325 4.139 -20.754 1.00 97.50 85 SER A N 1
ATOM 656 C CA . SER A 1 85 ? 16.720 3.789 -21.062 1.00 97.50 85 SER A CA 1
ATOM 657 C C . SER A 1 85 ? 17.756 4.436 -20.130 1.00 97.50 85 SER A C 1
ATOM 659 O O . SER A 1 85 ? 18.947 4.157 -20.252 1.00 97.50 85 SER A O 1
ATOM 661 N N . THR A 1 86 ? 17.341 5.355 -19.256 1.00 98.25 86 THR A N 1
ATOM 662 C CA . THR A 1 86 ? 18.214 6.118 -18.355 1.00 98.25 86 THR A CA 1
ATOM 663 C C . THR A 1 86 ? 18.056 5.730 -16.888 1.00 98.25 86 THR A C 1
ATOM 665 O O . THR A 1 86 ? 18.901 6.124 -16.089 1.00 98.25 86 THR A O 1
ATOM 668 N N . ALA A 1 87 ? 17.045 4.927 -16.540 1.00 98.56 87 ALA A N 1
ATOM 669 C CA . ALA A 1 87 ? 16.713 4.461 -15.193 1.00 98.56 87 ALA A CA 1
ATOM 670 C C . ALA A 1 87 ? 17.743 3.476 -14.595 1.00 98.56 87 ALA A C 1
ATOM 672 O O . ALA A 1 87 ? 17.384 2.426 -14.076 1.00 98.56 87 ALA A O 1
ATOM 673 N N . TYR A 1 88 ? 19.035 3.788 -14.664 1.00 98.62 88 TYR A N 1
ATOM 674 C CA . TYR A 1 88 ? 20.129 2.997 -14.111 1.00 98.62 88 TYR A CA 1
ATOM 675 C C . TYR A 1 88 ? 20.758 3.738 -12.940 1.00 98.62 88 TYR A C 1
ATOM 677 O O . TYR A 1 88 ? 21.354 4.801 -13.100 1.00 98.62 88 TYR A O 1
ATOM 685 N N . TRP A 1 89 ? 20.669 3.145 -11.755 1.00 97.81 89 TRP A N 1
ATOM 686 C CA . TRP A 1 89 ? 21.216 3.739 -10.544 1.00 97.81 89 TRP A CA 1
ATOM 687 C C . TRP A 1 89 ? 22.631 3.229 -10.258 1.00 97.81 89 TRP A C 1
ATOM 689 O O . TRP A 1 89 ? 22.904 2.029 -10.318 1.00 97.81 89 TRP A O 1
ATOM 699 N N . ASN A 1 90 ? 23.539 4.139 -9.894 1.00 95.88 90 ASN A N 1
ATOM 700 C CA . ASN A 1 90 ? 24.856 3.811 -9.329 1.00 95.88 90 ASN A CA 1
ATOM 701 C C . ASN A 1 90 ? 25.712 2.855 -10.196 1.00 95.88 90 ASN A C 1
ATOM 703 O O . ASN A 1 90 ? 26.414 1.981 -9.683 1.00 95.88 90 ASN A O 1
ATOM 707 N N . GLY A 1 91 ? 25.629 2.992 -11.525 1.00 93.88 91 GLY A N 1
ATOM 708 C CA . GLY A 1 91 ? 26.384 2.172 -12.481 1.00 93.88 91 GLY A CA 1
ATOM 709 C C . GLY A 1 91 ? 26.004 0.686 -12.495 1.00 93.88 91 GLY A C 1
ATOM 710 O O . GLY A 1 91 ? 26.779 -0.134 -12.991 1.00 93.88 91 GLY A O 1
ATOM 711 N N . GLN A 1 92 ? 24.848 0.328 -11.928 1.00 96.38 92 GLN A N 1
ATOM 712 C CA . GLN A 1 92 ? 24.296 -1.023 -11.998 1.00 96.38 92 GLN A CA 1
ATOM 713 C C . GLN A 1 92 ? 23.829 -1.350 -13.423 1.00 96.38 92 GLN A C 1
ATOM 715 O O . GLN A 1 92 ? 23.661 -0.469 -14.261 1.00 96.38 92 GLN A O 1
ATOM 720 N N . ASN A 1 93 ? 23.618 -2.637 -13.695 1.00 97.19 93 ASN A N 1
ATOM 721 C CA . ASN A 1 93 ? 23.075 -3.130 -14.963 1.00 97.19 93 ASN A CA 1
ATOM 722 C C . ASN A 1 93 ? 21.582 -3.497 -14.876 1.00 97.19 93 ASN A C 1
ATOM 724 O O . ASN A 1 93 ? 21.051 -4.067 -15.824 1.00 97.19 93 ASN A O 1
ATOM 728 N N . MET A 1 94 ? 20.927 -3.196 -13.753 1.00 98.38 94 MET A N 1
ATOM 729 C CA . MET A 1 94 ? 19.482 -3.328 -13.565 1.00 98.38 94 MET A CA 1
ATOM 730 C C . MET A 1 94 ? 18.827 -1.957 -13.704 1.00 98.38 94 MET A C 1
ATOM 732 O O . MET A 1 94 ? 19.369 -0.971 -13.194 1.00 98.38 94 MET A O 1
ATOM 736 N N . ARG A 1 95 ? 17.654 -1.907 -14.341 1.00 98.81 95 ARG A N 1
ATOM 737 C CA . ARG A 1 95 ? 16.835 -0.689 -14.378 1.00 98.81 95 ARG A CA 1
ATOM 738 C C . ARG A 1 95 ? 16.068 -0.567 -13.071 1.00 98.81 95 ARG A C 1
ATOM 740 O O . ARG A 1 95 ? 15.554 -1.571 -12.588 1.00 98.81 95 ARG A O 1
ATOM 747 N N . ARG A 1 96 ? 16.041 0.620 -12.470 1.00 98.88 96 ARG A N 1
ATOM 748 C CA . ARG A 1 96 ? 15.485 0.859 -11.135 1.00 98.88 96 ARG A CA 1
ATOM 749 C C . ARG A 1 96 ? 14.819 2.222 -11.050 1.00 98.88 96 ARG A C 1
ATOM 751 O O . ARG A 1 96 ? 15.388 3.236 -11.454 1.00 98.88 96 ARG A O 1
ATOM 758 N N . THR A 1 97 ? 13.623 2.243 -10.483 1.00 98.94 97 THR A N 1
ATOM 759 C CA . THR A 1 97 ? 12.947 3.456 -10.019 1.00 98.94 97 THR A CA 1
ATOM 760 C C . THR A 1 97 ? 12.169 3.085 -8.774 1.00 98.94 97 THR A C 1
ATOM 762 O O . THR A 1 97 ? 11.167 2.370 -8.842 1.00 98.94 97 THR A O 1
ATOM 765 N N . GLU A 1 98 ? 12.685 3.510 -7.625 1.00 98.94 98 GLU A N 1
ATOM 766 C CA . GLU A 1 98 ? 12.231 3.036 -6.322 1.00 98.94 98 GLU A CA 1
ATOM 767 C C . GLU A 1 98 ? 12.150 4.189 -5.319 1.00 98.94 98 GLU A C 1
ATOM 769 O O . GLU A 1 98 ? 13.059 5.015 -5.195 1.00 98.94 98 GLU A O 1
ATOM 774 N N . LEU A 1 99 ? 11.047 4.211 -4.577 1.00 98.94 99 LEU A N 1
ATOM 775 C CA . LEU A 1 99 ? 10.804 5.087 -3.444 1.00 98.94 99 LEU A CA 1
ATOM 776 C C . LEU A 1 99 ? 10.856 4.258 -2.159 1.00 98.94 99 LEU A C 1
ATOM 778 O O . LEU A 1 99 ? 10.293 3.167 -2.094 1.00 98.94 99 LEU A O 1
ATOM 782 N N . ILE A 1 100 ? 11.478 4.787 -1.110 1.00 98.94 100 ILE A N 1
ATOM 783 C CA . ILE A 1 100 ? 11.548 4.119 0.201 1.00 98.94 100 ILE A CA 1
ATOM 784 C C . ILE A 1 100 ? 10.795 4.965 1.232 1.00 98.94 100 ILE A C 1
ATOM 786 O O . ILE A 1 100 ? 10.920 6.187 1.195 1.00 98.94 100 ILE A O 1
ATOM 790 N N . PRO A 1 101 ? 10.042 4.387 2.185 1.00 98.88 101 PRO A N 1
ATOM 791 C CA . PRO A 1 101 ? 9.440 5.160 3.269 1.00 98.88 101 PRO A CA 1
ATOM 792 C C . PRO A 1 101 ? 10.454 6.042 4.020 1.00 98.88 101 PRO A C 1
ATOM 794 O O . PRO A 1 101 ? 11.466 5.571 4.545 1.00 98.88 101 PRO A O 1
ATOM 797 N N . GLN A 1 102 ? 10.159 7.336 4.129 1.00 98.31 102 GLN A N 1
ATOM 798 C CA . GLN A 1 102 ? 10.846 8.263 5.028 1.00 98.31 102 GLN A CA 1
ATOM 799 C C . GLN A 1 102 ? 10.035 8.362 6.325 1.00 98.31 102 GLN A C 1
ATOM 801 O O . GLN A 1 102 ? 9.041 9.078 6.414 1.00 98.31 102 GLN A O 1
ATOM 806 N N . THR A 1 103 ? 10.433 7.609 7.352 1.00 96.50 103 THR A N 1
ATOM 807 C CA . THR A 1 103 ? 9.698 7.566 8.624 1.00 96.50 103 THR A CA 1
ATOM 808 C C . THR A 1 103 ? 10.588 7.223 9.815 1.00 96.50 103 THR A C 1
ATOM 810 O O . THR A 1 103 ? 11.662 6.646 9.672 1.00 96.50 103 THR A O 1
ATOM 813 N N . SER A 1 104 ? 10.123 7.582 11.012 1.00 92.19 104 SER A N 1
ATOM 814 C CA . SER A 1 104 ? 10.648 7.091 12.295 1.00 92.19 104 SER A CA 1
ATOM 815 C C . SER A 1 104 ? 9.672 6.146 13.006 1.00 92.19 104 SER A C 1
ATOM 817 O O . SER A 1 104 ? 9.965 5.658 14.100 1.00 92.19 104 SER A O 1
ATOM 819 N N . ALA A 1 105 ? 8.503 5.895 12.405 1.00 88.94 105 ALA A N 1
ATOM 820 C CA . ALA A 1 105 ? 7.518 4.965 12.928 1.00 88.94 105 ALA A CA 1
ATOM 821 C C . ALA A 1 105 ? 8.056 3.523 12.881 1.00 88.94 105 ALA A C 1
ATOM 823 O O . ALA A 1 105 ? 8.836 3.183 11.991 1.00 88.94 105 ALA A O 1
ATOM 824 N N . PRO A 1 106 ? 7.630 2.649 13.809 1.00 89.19 106 PRO A N 1
ATOM 825 C CA . PRO A 1 106 ? 8.122 1.278 13.904 1.00 89.19 106 PRO A CA 1
ATOM 826 C C . PRO A 1 106 ? 7.468 0.365 12.851 1.00 89.19 106 PRO A C 1
ATOM 828 O O . PRO A 1 106 ? 6.842 -0.634 13.194 1.00 89.19 106 PRO A O 1
ATOM 831 N N . ILE A 1 107 ? 7.606 0.701 11.563 1.00 95.50 107 ILE A N 1
ATOM 832 C CA . ILE A 1 107 ? 7.035 -0.076 10.449 1.00 95.50 107 ILE A CA 1
ATOM 833 C C . ILE A 1 107 ? 7.671 -1.469 10.312 1.00 95.50 107 ILE A C 1
ATOM 835 O O . ILE A 1 107 ? 7.107 -2.340 9.669 1.00 95.50 107 ILE A O 1
ATOM 839 N N . ASN A 1 108 ? 8.807 -1.704 10.972 1.00 94.62 108 ASN A N 1
ATOM 840 C CA . ASN A 1 108 ? 9.542 -2.966 10.997 1.00 94.62 108 ASN A CA 1
ATOM 841 C C . ASN A 1 108 ? 9.410 -3.749 12.324 1.00 94.62 108 ASN A C 1
ATOM 843 O O . ASN A 1 108 ? 10.279 -4.562 12.644 1.00 94.62 108 ASN A O 1
ATOM 847 N N . GLN A 1 109 ? 8.394 -3.474 13.153 1.00 86.38 109 GLN A N 1
ATOM 848 C CA . GLN A 1 109 ? 8.237 -4.123 14.463 1.00 86.38 109 GLN A CA 1
ATOM 849 C C . GLN A 1 109 ? 6.830 -4.665 14.688 1.00 86.38 109 GLN A C 1
ATOM 851 O O . GLN A 1 109 ? 5.833 -4.033 14.349 1.00 86.38 109 GLN A O 1
ATOM 856 N N . GLY A 1 110 ? 6.751 -5.810 15.370 1.00 89.69 110 GLY A N 1
ATOM 857 C CA . GLY A 1 110 ? 5.477 -6.452 15.671 1.00 89.69 110 GLY A CA 1
ATOM 858 C C . GLY A 1 110 ? 4.741 -6.885 14.409 1.00 89.69 110 GLY A C 1
ATOM 859 O O . GLY A 1 110 ? 5.368 -7.280 13.427 1.00 89.69 110 GLY A O 1
ATOM 860 N N . LYS A 1 111 ? 3.409 -6.832 14.467 1.00 90.88 111 LYS A N 1
ATOM 861 C CA . LYS A 1 111 ? 2.541 -7.176 13.346 1.00 90.88 111 LYS A CA 1
ATOM 862 C C . LYS A 1 111 ? 2.049 -5.919 12.637 1.00 90.88 111 LYS A C 1
ATOM 864 O O . LYS A 1 111 ? 1.428 -5.063 13.273 1.00 90.88 111 LYS A O 1
ATOM 869 N N . VAL A 1 112 ? 2.308 -5.842 11.339 1.00 92.69 112 VAL A N 1
ATOM 870 C CA . VAL A 1 112 ? 1.981 -4.704 10.477 1.00 92.69 112 VAL A CA 1
ATOM 871 C C . VAL A 1 112 ? 1.475 -5.174 9.118 1.00 92.69 112 VAL A C 1
ATOM 873 O O . VAL A 1 112 ? 1.705 -6.315 8.710 1.00 92.69 112 VAL A O 1
ATOM 876 N N . TRP A 1 113 ? 0.804 -4.268 8.414 1.00 98.25 113 TRP A N 1
ATOM 877 C CA . TRP A 1 113 ? 0.318 -4.483 7.059 1.00 98.25 113 TRP A CA 1
ATOM 878 C C . TRP A 1 113 ? 0.883 -3.422 6.133 1.00 98.25 113 TRP A C 1
ATOM 880 O O . TRP A 1 113 ? 0.685 -2.232 6.372 1.00 98.25 113 TRP A O 1
ATOM 890 N N . TYR A 1 114 ? 1.586 -3.865 5.095 1.00 98.81 114 TYR A N 1
ATOM 891 C CA . TYR A 1 114 ? 2.104 -3.009 4.030 1.00 98.81 114 TYR A CA 1
ATOM 892 C C . TYR A 1 114 ? 1.133 -3.047 2.859 1.00 98.81 114 TYR A C 1
ATOM 894 O O . TYR A 1 114 ? 1.070 -4.058 2.162 1.00 98.81 114 TYR A O 1
ATOM 902 N N . HIS A 1 115 ? 0.377 -1.968 2.680 1.00 98.88 115 HIS A N 1
ATOM 903 C CA . HIS A 1 115 ? -0.644 -1.819 1.648 1.00 98.88 115 HIS A CA 1
ATOM 904 C C . HIS A 1 115 ? -0.087 -1.120 0.420 1.00 98.88 115 HIS A C 1
ATOM 906 O O . HIS A 1 115 ? 0.679 -0.162 0.537 1.00 98.88 115 HIS A O 1
ATOM 912 N N . PHE A 1 116 ? -0.505 -1.591 -0.748 1.00 98.94 116 PHE A N 1
ATOM 913 C CA . PHE A 1 116 ? -0.362 -0.904 -2.024 1.00 98.94 116 PHE A CA 1
ATOM 914 C C . PHE A 1 116 ? -1.325 -1.526 -3.038 1.00 98.94 116 PHE A C 1
ATOM 916 O O . PHE A 1 116 ? -1.657 -2.707 -2.971 1.00 98.94 116 PHE A O 1
ATOM 923 N N . SER A 1 117 ? -1.762 -0.734 -4.005 1.00 98.94 117 SER A N 1
ATOM 924 C CA . SER A 1 117 ? -2.446 -1.220 -5.202 1.00 98.94 117 SER A CA 1
ATOM 925 C C . SER A 1 117 ? -1.519 -1.052 -6.396 1.00 98.94 117 SER A C 1
ATOM 927 O O . SER A 1 117 ? -0.775 -0.075 -6.437 1.00 98.94 117 SER A O 1
ATOM 929 N N . ILE A 1 118 ? -1.554 -1.985 -7.346 1.00 98.94 118 ILE A N 1
ATOM 930 C CA . ILE A 1 118 ? -0.712 -1.973 -8.547 1.00 98.94 118 ILE A CA 1
ATOM 931 C C . ILE A 1 118 ? -1.521 -2.289 -9.807 1.00 98.94 118 ILE A C 1
ATOM 933 O O . ILE A 1 118 ? -2.415 -3.134 -9.782 1.00 98.94 118 ILE A O 1
ATOM 937 N N . MET A 1 119 ? -1.196 -1.631 -10.915 1.00 98.81 119 MET A N 1
ATOM 938 C CA . MET A 1 119 ? -1.789 -1.862 -12.232 1.00 98.81 119 MET A CA 1
ATOM 939 C C . MET A 1 119 ? -0.731 -1.663 -13.327 1.00 98.81 119 MET A C 1
ATOM 941 O O . MET A 1 119 ? 0.211 -0.888 -13.153 1.00 98.81 119 MET A O 1
ATOM 945 N N . ARG A 1 120 ? -0.888 -2.355 -14.461 1.00 98.50 120 ARG A N 1
ATOM 946 C CA . ARG A 1 120 ? -0.164 -2.055 -15.705 1.00 98.50 120 ARG A CA 1
ATOM 947 C C . ARG A 1 120 ? -1.133 -1.675 -16.823 1.00 98.50 120 ARG A C 1
ATOM 949 O O . ARG A 1 120 ? -2.258 -2.175 -16.849 1.00 98.50 120 ARG A O 1
ATOM 956 N N . SER A 1 121 ? -0.674 -0.870 -17.775 1.00 97.88 121 SER A N 1
ATOM 957 C CA . SER A 1 121 ? -1.415 -0.593 -19.010 1.00 97.88 121 SER A CA 1
ATOM 958 C C . SER A 1 121 ? -0.941 -1.495 -20.158 1.00 97.88 121 SER A C 1
ATOM 960 O O . SER A 1 121 ? 0.002 -2.276 -20.010 1.00 97.88 121 SER A O 1
ATOM 962 N N . ASP A 1 122 ? -1.607 -1.396 -21.309 1.00 97.75 122 ASP A N 1
ATOM 963 C CA . ASP A 1 122 ? -1.090 -1.880 -22.598 1.00 97.75 122 ASP A CA 1
ATOM 964 C C . ASP A 1 122 ? -0.204 -0.835 -23.302 1.00 97.75 122 ASP A C 1
ATOM 966 O O . ASP A 1 122 ? 0.438 -1.132 -24.309 1.00 97.75 122 ASP A O 1
ATOM 970 N N . VAL A 1 123 ? -0.153 0.396 -22.783 1.00 98.06 123 VAL A N 1
ATOM 971 C CA . VAL A 1 123 ? 0.843 1.400 -23.172 1.00 98.06 123 VAL A CA 1
ATOM 972 C C . VAL A 1 123 ? 2.052 1.246 -22.258 1.00 98.06 123 VAL A C 1
ATOM 974 O O . VAL A 1 123 ? 1.891 1.293 -21.043 1.00 98.06 123 VAL A O 1
ATOM 977 N N . ASN A 1 124 ? 3.244 1.073 -22.841 1.00 98.69 124 ASN A N 1
ATOM 978 C CA . ASN A 1 124 ? 4.490 0.827 -22.105 1.00 98.69 124 ASN A CA 1
ATOM 979 C C . ASN A 1 124 ? 4.357 -0.319 -21.071 1.00 98.69 124 ASN A C 1
ATOM 981 O O . ASN A 1 124 ? 4.647 -0.114 -19.893 1.00 98.69 124 ASN A O 1
ATOM 985 N N . PRO A 1 125 ? 3.855 -1.512 -21.450 1.00 98.44 125 PRO A N 1
ATOM 986 C CA . PRO A 1 125 ? 3.680 -2.604 -20.497 1.00 98.44 125 PRO A CA 1
ATOM 987 C C . PRO A 1 125 ? 5.042 -3.119 -20.002 1.00 98.44 125 PRO A C 1
ATOM 989 O O . PRO A 1 125 ? 5.985 -3.152 -20.795 1.00 98.44 125 PRO A O 1
ATOM 992 N N . PRO A 1 126 ? 5.146 -3.594 -18.745 1.00 98.50 126 PRO A N 1
ATOM 993 C CA . PRO A 1 126 ? 6.353 -4.253 -18.266 1.00 98.50 126 PRO A CA 1
ATOM 994 C C . PRO A 1 126 ? 6.699 -5.465 -19.136 1.00 98.50 126 PRO A C 1
ATOM 996 O O . PRO A 1 126 ? 5.817 -6.226 -19.548 1.00 98.50 126 PRO A O 1
ATOM 999 N N . ALA A 1 127 ? 7.985 -5.657 -19.416 1.00 98.38 127 ALA A N 1
ATOM 1000 C CA . ALA A 1 127 ? 8.427 -6.697 -20.334 1.00 98.38 127 ALA A CA 1
ATOM 1001 C C . ALA A 1 127 ? 8.200 -8.112 -19.766 1.00 98.38 127 ALA A C 1
ATOM 1003 O O . ALA A 1 127 ? 8.912 -8.572 -18.880 1.00 98.38 127 ALA A O 1
ATOM 1004 N N . GLU A 1 128 ? 7.304 -8.898 -20.365 1.00 98.19 128 GLU A N 1
ATOM 1005 C CA . GLU A 1 128 ? 7.100 -10.307 -19.969 1.00 98.19 128 GLU A CA 1
ATOM 1006 C C . GLU A 1 128 ? 8.357 -11.177 -20.175 1.00 98.19 128 GLU A C 1
ATOM 1008 O O . GLU A 1 128 ? 8.470 -12.290 -19.664 1.00 98.19 128 GLU A O 1
ATOM 1013 N N . THR A 1 129 ? 9.334 -10.668 -20.924 1.00 98.19 129 THR A N 1
ATOM 1014 C CA . THR A 1 129 ? 10.588 -11.339 -21.263 1.00 98.19 129 THR A CA 1
ATOM 1015 C C . THR A 1 129 ? 11.712 -11.112 -20.251 1.00 98.19 129 THR A C 1
ATOM 1017 O O . THR A 1 129 ? 12.789 -11.685 -20.429 1.00 98.19 129 THR A O 1
ATOM 1020 N N . ARG A 1 130 ? 11.527 -10.280 -19.224 1.00 98.44 130 ARG A N 1
ATOM 1021 C CA . ARG A 1 130 ? 12.555 -9.956 -18.219 1.00 98.44 130 ARG A CA 1
ATOM 1022 C C . ARG A 1 130 ? 11.986 -10.126 -16.819 1.00 98.44 130 ARG A C 1
ATOM 1024 O O . ARG A 1 130 ? 10.780 -10.125 -16.649 1.00 98.44 130 ARG A O 1
ATOM 1031 N N . GLU A 1 131 ? 12.848 -10.358 -15.837 1.00 98.62 131 GLU A N 1
ATOM 1032 C CA . GLU A 1 131 ? 12.411 -10.454 -14.444 1.00 98.62 131 GLU A CA 1
ATOM 1033 C C . GLU A 1 131 ? 12.281 -9.052 -13.853 1.00 98.62 131 GLU A C 1
ATOM 1035 O O . GLU A 1 131 ? 13.256 -8.295 -13.834 1.00 98.62 131 GLU A O 1
ATOM 1040 N N . HIS A 1 132 ? 11.111 -8.769 -13.286 1.00 98.88 132 HIS A N 1
ATOM 1041 C CA . HIS A 1 132 ? 10.877 -7.604 -12.443 1.00 98.88 132 HIS A CA 1
ATOM 1042 C C . HIS A 1 132 ? 10.738 -8.019 -10.986 1.00 98.88 132 HIS A C 1
ATOM 1044 O O . HIS A 1 132 ? 10.076 -9.010 -10.674 1.00 98.88 132 HIS A O 1
ATOM 1050 N N . GLN A 1 133 ? 11.315 -7.221 -10.096 1.00 98.94 133 GLN A N 1
ATOM 1051 C CA . GLN A 1 133 ? 11.160 -7.287 -8.647 1.00 98.94 133 GLN A CA 1
ATOM 1052 C C . GLN A 1 133 ? 10.428 -6.018 -8.215 1.00 98.94 133 GLN A C 1
ATOM 1054 O O . GLN A 1 133 ? 10.855 -4.909 -8.531 1.00 98.94 133 GLN A O 1
ATOM 1059 N N . ILE A 1 134 ? 9.276 -6.180 -7.569 1.00 98.94 134 ILE A N 1
ATOM 1060 C CA . ILE A 1 134 ? 8.290 -5.115 -7.375 1.00 98.94 134 ILE A CA 1
ATOM 1061 C C . ILE A 1 134 ? 7.863 -5.074 -5.908 1.00 98.94 134 ILE A C 1
ATOM 1063 O O . ILE A 1 134 ? 7.585 -6.116 -5.310 1.00 98.94 134 ILE A O 1
ATOM 1067 N N . ALA A 1 135 ? 7.764 -3.867 -5.338 1.00 98.88 135 ALA A N 1
ATOM 1068 C CA . ALA A 1 135 ? 7.326 -3.658 -3.951 1.00 98.88 135 ALA A CA 1
ATOM 1069 C C . ALA A 1 135 ? 8.076 -4.576 -2.958 1.00 98.88 135 ALA A C 1
ATOM 1071 O O . ALA A 1 135 ? 7.454 -5.272 -2.146 1.00 98.88 135 ALA A O 1
ATOM 1072 N N . PHE A 1 136 ? 9.404 -4.641 -3.078 1.00 98.94 136 PHE A N 1
ATOM 1073 C CA . PHE A 1 136 ? 10.259 -5.638 -2.429 1.00 98.94 136 PHE A CA 1
ATOM 1074 C C . PHE A 1 136 ? 10.974 -5.074 -1.199 1.00 98.94 136 PHE A C 1
ATOM 1076 O O . PHE A 1 136 ? 11.238 -3.879 -1.107 1.00 98.94 136 PHE A O 1
ATOM 1083 N N . PHE A 1 137 ? 11.304 -5.930 -0.233 1.00 98.88 137 PHE A N 1
ATOM 1084 C CA . PHE A 1 137 ? 12.274 -5.577 0.810 1.00 98.88 137 PHE A CA 1
ATOM 1085 C C . PHE A 1 137 ? 13.696 -5.863 0.325 1.00 98.88 137 PHE A C 1
ATOM 1087 O O . PHE A 1 137 ? 13.894 -6.828 -0.404 1.00 98.88 137 PHE A O 1
ATOM 1094 N N . GLU A 1 138 ? 14.696 -5.118 0.797 1.00 98.31 138 GLU A N 1
ATOM 1095 C CA . GLU A 1 138 ? 16.115 -5.294 0.421 1.00 98.31 138 GLU A CA 1
ATOM 1096 C C . GLU A 1 138 ? 16.633 -6.731 0.613 1.00 98.31 138 GLU A C 1
ATOM 1098 O O . GLU A 1 138 ? 17.484 -7.210 -0.128 1.00 98.31 138 GLU A O 1
ATOM 1103 N N . SER A 1 139 ? 16.120 -7.457 1.609 1.00 97.88 139 SER A N 1
ATOM 1104 C CA . SER A 1 139 ? 16.494 -8.860 1.841 1.00 97.88 139 SER A CA 1
ATOM 1105 C C . SER A 1 139 ? 15.705 -9.868 0.994 1.00 97.88 139 SER A C 1
ATOM 1107 O O . SER A 1 139 ? 15.955 -11.069 1.098 1.00 97.88 139 SER A O 1
ATOM 1109 N N . HIS A 1 140 ? 14.746 -9.401 0.189 1.00 98.50 140 HIS A N 1
ATOM 1110 C CA . HIS A 1 140 ? 13.832 -10.199 -0.632 1.00 98.50 140 HIS A CA 1
ATOM 1111 C C . HIS A 1 140 ? 13.079 -11.285 0.161 1.00 98.50 140 HIS A C 1
ATOM 1113 O O . HIS A 1 140 ? 12.725 -12.342 -0.367 1.00 98.50 140 HIS A O 1
ATOM 1119 N N . PHE A 1 141 ? 12.813 -11.052 1.458 1.00 98.62 141 PHE A N 1
ATOM 1120 C CA . PHE A 1 141 ? 12.039 -12.013 2.255 1.00 98.62 141 PHE A CA 1
ATOM 1121 C C . PHE A 1 141 ? 10.587 -12.120 1.766 1.00 98.62 141 PHE A C 1
ATOM 1123 O O . PHE A 1 141 ? 9.995 -13.192 1.881 1.00 98.62 141 PHE A O 1
ATOM 1130 N N . THR A 1 142 ? 10.038 -11.033 1.214 1.00 98.88 142 THR A N 1
ATOM 1131 C CA . THR A 1 142 ? 8.763 -10.981 0.492 1.00 98.88 142 THR A CA 1
ATOM 1132 C C . THR A 1 142 ? 8.832 -9.919 -0.603 1.00 98.88 142 THR A C 1
ATOM 1134 O O . THR A 1 142 ? 9.459 -8.875 -0.410 1.00 98.88 142 THR A O 1
ATOM 1137 N N . GLU A 1 143 ? 8.181 -10.174 -1.735 1.00 98.94 143 GLU A N 1
ATOM 1138 C CA . GLU A 1 143 ? 8.123 -9.263 -2.887 1.00 98.94 143 GLU A CA 1
ATOM 1139 C C . GLU A 1 143 ? 7.042 -9.705 -3.883 1.00 98.94 143 GLU A C 1
ATOM 1141 O O . GLU A 1 143 ? 6.557 -10.840 -3.818 1.00 98.94 143 GLU A O 1
ATOM 1146 N N . LEU A 1 144 ? 6.693 -8.830 -4.830 1.00 98.94 144 LEU A N 1
ATOM 1147 C CA . LEU A 1 144 ? 6.059 -9.251 -6.072 1.00 98.94 144 LEU A CA 1
ATOM 1148 C C . LEU A 1 144 ? 7.120 -9.453 -7.158 1.00 98.94 144 LEU A C 1
ATOM 1150 O O . LEU A 1 144 ? 8.130 -8.752 -7.187 1.00 98.94 144 LEU A O 1
ATOM 1154 N N . LYS A 1 145 ? 6.868 -10.379 -8.083 1.00 98.94 145 LYS A N 1
ATOM 1155 C CA . LYS A 1 145 ? 7.640 -10.510 -9.323 1.00 98.94 145 LYS A CA 1
ATOM 1156 C C . LYS A 1 145 ? 6.742 -10.618 -10.543 1.00 98.94 145 LYS A C 1
ATOM 1158 O O . LYS A 1 145 ? 5.670 -11.219 -10.465 1.00 98.94 145 LYS A O 1
ATOM 1163 N N . SER A 1 146 ? 7.207 -10.105 -11.674 1.00 98.75 146 SER A N 1
ATOM 1164 C CA . SER A 1 146 ? 6.590 -10.328 -12.985 1.00 98.75 146 SER A CA 1
ATOM 1165 C C . SER A 1 146 ? 7.628 -10.712 -14.029 1.00 98.75 146 SER A C 1
ATOM 1167 O O . SER A 1 146 ? 8.832 -10.593 -13.793 1.00 98.75 146 SER A O 1
ATOM 1169 N N . GLY A 1 147 ? 7.138 -11.199 -15.168 1.00 98.25 147 GLY A N 1
ATOM 1170 C CA . GLY A 1 147 ? 7.978 -11.543 -16.301 1.00 98.25 147 GLY A CA 1
ATOM 1171 C C . GLY A 1 147 ? 8.855 -12.775 -16.067 1.00 98.25 147 GLY A C 1
ATOM 1172 O O . GLY A 1 147 ? 8.634 -13.585 -15.160 1.00 98.25 147 GLY A O 1
ATOM 1173 N N . PHE A 1 148 ? 9.803 -12.980 -16.976 1.00 97.38 148 PHE A N 1
ATOM 1174 C CA . PHE A 1 148 ? 10.541 -14.230 -17.113 1.00 97.38 148 PHE A CA 1
ATOM 1175 C C . PHE A 1 148 ? 11.582 -14.423 -15.998 1.00 97.38 148 PHE A C 1
ATOM 1177 O O . PHE A 1 148 ? 12.653 -13.822 -16.029 1.00 97.38 148 PHE A O 1
ATOM 1184 N N . LEU A 1 149 ? 11.312 -15.353 -15.073 1.00 95.62 149 LEU A N 1
ATOM 1185 C CA . LEU A 1 149 ? 12.191 -15.686 -13.932 1.00 95.62 149 LEU A CA 1
ATOM 1186 C C . LEU A 1 149 ? 13.271 -16.746 -14.239 1.00 95.62 149 LEU A C 1
ATOM 1188 O O . LEU A 1 149 ? 13.953 -17.238 -13.338 1.00 95.62 149 LEU A O 1
ATOM 1192 N N . GLY A 1 150 ? 13.410 -17.160 -15.502 1.00 88.50 150 GLY A N 1
ATOM 1193 C CA . GLY A 1 150 ? 14.301 -18.248 -15.915 1.00 88.50 150 GLY A CA 1
ATOM 1194 C C . GLY A 1 150 ? 13.582 -19.564 -16.238 1.00 88.50 150 GLY A C 1
ATOM 1195 O O . GLY A 1 150 ? 12.390 -19.739 -16.006 1.00 88.50 150 GLY A O 1
ATOM 1196 N N . GLY A 1 151 ? 14.325 -20.521 -16.802 1.00 84.94 151 GLY A N 1
ATOM 1197 C CA . GLY A 1 151 ? 13.795 -21.824 -17.225 1.00 84.94 151 GLY A CA 1
ATOM 1198 C C . GLY A 1 151 ? 13.494 -21.910 -18.725 1.00 84.94 151 GLY A C 1
ATOM 1199 O O . GLY A 1 151 ? 14.146 -21.260 -19.542 1.00 84.94 151 GLY A O 1
ATOM 1200 N N . SER A 1 152 ? 12.553 -22.779 -19.106 1.00 77.56 152 SER A N 1
ATOM 1201 C CA . SER A 1 152 ? 12.135 -22.960 -20.501 1.00 77.56 152 SER A CA 1
ATOM 1202 C C . SER A 1 152 ? 11.033 -21.966 -20.868 1.00 77.56 152 SER A C 1
ATOM 1204 O O . SER A 1 152 ? 9.953 -22.037 -20.292 1.00 77.56 152 SER A O 1
ATOM 1206 N N . GLY A 1 153 ? 11.278 -21.090 -21.840 1.00 85.50 153 GLY A N 1
ATOM 1207 C CA . GLY A 1 153 ? 10.300 -20.106 -22.308 1.00 85.50 153 GLY A CA 1
ATOM 1208 C C . GLY A 1 153 ? 10.964 -18.827 -22.810 1.00 85.50 153 GLY A C 1
ATOM 1209 O O . GLY A 1 153 ? 12.180 -18.646 -22.684 1.00 85.50 153 GLY A O 1
ATOM 1210 N N . THR A 1 154 ? 10.162 -17.952 -23.402 1.00 89.62 154 THR A N 1
ATOM 1211 C CA . THR A 1 154 ? 10.593 -16.632 -23.885 1.00 89.62 154 THR A CA 1
ATOM 1212 C C . THR A 1 154 ? 9.973 -15.499 -23.083 1.00 89.62 154 THR A C 1
ATOM 1214 O O . THR A 1 154 ? 10.653 -14.506 -22.849 1.00 89.62 154 THR A O 1
ATOM 1217 N N . ASP A 1 155 ? 8.759 -15.696 -22.596 1.00 94.50 155 ASP A N 1
ATOM 1218 C CA . ASP A 1 155 ? 7.873 -14.711 -21.989 1.00 94.50 155 ASP A CA 1
ATOM 1219 C C . ASP A 1 155 ? 7.078 -15.359 -20.849 1.00 94.50 155 ASP A C 1
ATOM 1221 O O . ASP A 1 155 ? 6.939 -16.587 -20.787 1.00 94.50 155 ASP A O 1
ATOM 1225 N N . ASP A 1 156 ? 6.615 -14.533 -19.918 1.00 97.38 156 ASP A N 1
ATOM 1226 C CA . ASP A 1 156 ? 5.874 -14.955 -18.741 1.00 97.38 156 ASP A CA 1
ATOM 1227 C C . ASP A 1 156 ? 4.902 -13.848 -18.280 1.00 97.38 156 ASP A C 1
ATOM 1229 O O . ASP A 1 156 ? 5.335 -12.837 -17.720 1.00 97.38 156 ASP A O 1
ATOM 1233 N N . PRO A 1 157 ? 3.584 -14.029 -18.471 1.00 97.38 157 PRO A N 1
ATOM 1234 C CA . PRO A 1 157 ? 2.596 -12.977 -18.236 1.00 97.38 157 PRO A CA 1
ATOM 1235 C C . PRO A 1 157 ? 2.124 -12.886 -16.777 1.00 97.38 157 PRO A C 1
ATOM 1237 O O . PRO A 1 157 ? 1.163 -12.172 -16.488 1.00 97.38 157 PRO A O 1
ATOM 1240 N N . LEU A 1 158 ? 2.699 -13.653 -15.839 1.00 98.50 158 LEU A N 1
ATOM 1241 C CA . LEU A 1 158 ? 2.155 -13.704 -14.477 1.00 98.50 158 LEU A CA 1
ATOM 1242 C C . LEU A 1 158 ? 2.728 -12.611 -13.568 1.00 98.50 158 LEU A C 1
ATOM 1244 O O . LEU A 1 158 ? 3.933 -12.359 -13.545 1.00 98.50 158 LEU A O 1
ATOM 1248 N N . LEU A 1 159 ? 1.858 -12.064 -12.721 1.00 98.88 159 LEU A N 1
ATOM 1249 C CA . LEU A 1 159 ? 2.214 -11.403 -11.472 1.00 98.88 159 LEU A CA 1
ATOM 1250 C C . LEU A 1 159 ? 2.269 -12.458 -10.364 1.00 98.88 159 LEU A C 1
ATOM 1252 O O . LEU A 1 159 ? 1.358 -13.277 -10.222 1.00 98.88 159 LEU A O 1
ATOM 1256 N N . ARG A 1 160 ? 3.336 -12.449 -9.571 1.00 98.88 160 ARG A N 1
ATOM 1257 C CA . ARG A 1 160 ? 3.611 -13.436 -8.522 1.00 98.88 160 ARG A CA 1
ATOM 1258 C C . ARG A 1 160 ? 3.849 -12.745 -7.204 1.00 98.88 160 ARG A C 1
ATOM 1260 O O . ARG A 1 160 ? 4.559 -11.752 -7.176 1.00 98.88 160 ARG A O 1
ATOM 1267 N N . TRP A 1 161 ? 3.353 -13.325 -6.123 1.00 98.88 161 TRP A N 1
ATOM 1268 C CA . TRP A 1 161 ? 3.836 -13.026 -4.784 1.00 98.88 161 TRP A CA 1
ATOM 1269 C C . TRP A 1 161 ? 4.833 -14.097 -4.347 1.00 98.88 161 TRP A C 1
ATOM 1271 O O . TRP A 1 161 ? 4.591 -15.301 -4.501 1.00 98.88 161 TRP A O 1
ATOM 1281 N N . MET A 1 162 ? 5.967 -13.631 -3.834 1.00 98.75 162 MET A N 1
ATOM 1282 C CA . MET A 1 162 ? 7.122 -14.445 -3.498 1.00 98.75 162 MET A CA 1
ATOM 1283 C C . MET A 1 162 ? 7.431 -14.355 -2.007 1.00 98.75 162 MET A C 1
ATOM 1285 O O . MET A 1 162 ? 7.391 -13.266 -1.435 1.00 98.75 162 MET A O 1
ATOM 1289 N N . VAL A 1 163 ? 7.838 -15.475 -1.408 1.00 98.75 163 VAL A N 1
ATOM 1290 C CA . VAL A 1 163 ? 8.398 -15.530 -0.051 1.00 98.75 163 VAL A CA 1
ATOM 1291 C C . VAL A 1 163 ? 9.719 -16.287 -0.083 1.00 98.75 163 VAL A C 1
ATOM 1293 O O . VAL A 1 163 ? 9.787 -17.427 -0.541 1.00 98.75 163 VAL A O 1
ATOM 1296 N N . GLY A 1 164 ? 10.801 -15.639 0.356 1.00 96.50 164 GLY A N 1
ATOM 1297 C CA . GLY A 1 164 ? 12.148 -16.223 0.337 1.00 96.50 164 GLY A CA 1
ATOM 1298 C C . GLY A 1 164 ? 12.578 -16.744 -1.043 1.00 96.50 164 GLY A C 1
ATOM 1299 O O . GLY A 1 164 ? 13.216 -17.792 -1.134 1.00 96.50 164 GLY A O 1
ATOM 1300 N N . GLY A 1 165 ? 12.172 -16.057 -2.116 1.00 95.94 165 GLY A N 1
ATOM 1301 C CA . GLY A 1 165 ? 12.453 -16.443 -3.503 1.00 95.94 165 GLY A CA 1
ATOM 1302 C C . GLY A 1 165 ? 11.566 -17.556 -4.081 1.00 95.94 165 GLY A C 1
ATOM 1303 O O . GLY A 1 165 ? 11.784 -17.955 -5.223 1.00 95.94 165 GLY A O 1
ATOM 1304 N N . THR A 1 166 ? 10.560 -18.042 -3.347 1.00 97.81 166 THR A N 1
ATOM 1305 C CA . THR A 1 166 ? 9.603 -19.058 -3.824 1.00 97.81 166 THR A CA 1
ATOM 1306 C C . THR A 1 166 ? 8.258 -18.420 -4.154 1.00 97.81 166 THR A C 1
ATOM 1308 O O . THR A 1 166 ? 7.787 -17.574 -3.402 1.00 97.81 166 THR A O 1
ATOM 1311 N N . THR A 1 167 ? 7.640 -18.799 -5.277 1.00 98.50 167 THR A N 1
ATOM 1312 C CA . THR A 1 167 ? 6.284 -18.348 -5.632 1.00 98.50 167 THR A CA 1
ATOM 1313 C C . THR A 1 167 ? 5.251 -19.047 -4.763 1.00 98.50 167 THR A C 1
ATOM 1315 O O . THR A 1 167 ? 5.120 -20.267 -4.827 1.00 98.50 167 THR A O 1
ATOM 1318 N N . GLU A 1 168 ? 4.475 -18.265 -4.020 1.00 98.62 168 GLU A N 1
ATOM 1319 C CA . GLU A 1 168 ? 3.417 -18.765 -3.131 1.00 98.62 168 GLU A CA 1
ATOM 1320 C C . GLU A 1 168 ? 2.018 -18.438 -3.666 1.00 98.62 168 GLU A C 1
ATOM 1322 O O . GLU A 1 168 ? 1.040 -19.124 -3.369 1.00 98.62 168 GLU A O 1
ATOM 1327 N N . TRP A 1 169 ? 1.917 -17.410 -4.511 1.00 98.75 169 TRP A N 1
ATOM 1328 C CA . TRP A 1 169 ? 0.700 -17.063 -5.234 1.00 98.75 169 TRP A CA 1
ATOM 1329 C C . TRP A 1 169 ? 1.038 -16.444 -6.590 1.00 98.75 169 TRP A C 1
ATOM 1331 O O . TRP A 1 169 ? 2.066 -15.782 -6.739 1.00 98.75 169 TRP A O 1
ATOM 1341 N N . SER A 1 170 ? 0.170 -16.641 -7.582 1.00 98.62 170 SER A N 1
ATOM 1342 C CA . SER A 1 170 ? 0.282 -15.973 -8.875 1.00 98.62 170 SER A CA 1
ATOM 1343 C C . SER A 1 170 ? -1.066 -15.797 -9.569 1.00 98.62 170 SER A C 1
ATOM 1345 O O . SER A 1 170 ? -2.040 -16.497 -9.285 1.00 98.62 170 SER A O 1
ATOM 1347 N N . THR A 1 171 ? -1.099 -14.855 -10.504 1.00 98.56 171 THR A N 1
ATOM 1348 C CA . THR A 1 171 ? -2.209 -14.596 -11.424 1.00 98.56 171 THR A CA 1
ATOM 1349 C C . THR A 1 171 ? -1.659 -14.025 -12.726 1.00 98.56 171 THR A C 1
ATOM 1351 O O . THR A 1 171 ? -0.553 -13.497 -12.747 1.00 98.56 171 THR A O 1
ATOM 1354 N N . GLU A 1 172 ? -2.420 -14.091 -13.813 1.00 98.12 172 GLU A N 1
ATOM 1355 C CA . GLU A 1 172 ? -2.097 -13.338 -15.029 1.00 98.12 172 GLU A CA 1
ATOM 1356 C C . GLU A 1 172 ? -2.141 -11.828 -14.740 1.00 98.12 172 GLU A C 1
ATOM 1358 O O . GLU A 1 172 ? -3.089 -11.354 -14.103 1.00 98.12 172 GLU A O 1
ATOM 1363 N N . PHE A 1 173 ? -1.115 -11.083 -15.165 1.00 98.50 173 PHE A N 1
ATOM 1364 C CA . PHE A 1 173 ? -1.031 -9.638 -14.967 1.00 98.50 173 PHE A CA 1
ATOM 1365 C C . PHE A 1 173 ? -1.746 -8.932 -16.120 1.00 98.50 173 PHE A C 1
ATOM 1367 O O . PHE A 1 173 ? -1.133 -8.527 -17.106 1.00 98.50 173 PHE A O 1
ATOM 1374 N N . LEU A 1 174 ? -3.071 -8.859 -16.034 1.00 98.44 174 LEU A N 1
ATOM 1375 C CA . LEU A 1 174 ? -3.908 -8.267 -17.076 1.00 98.44 174 LEU A CA 1
ATOM 1376 C C . LEU A 1 174 ? -3.793 -6.729 -17.093 1.00 98.44 174 LEU A C 1
ATOM 1378 O O . LEU A 1 174 ? -3.631 -6.120 -16.032 1.00 98.44 174 LEU A O 1
ATOM 1382 N N . PRO A 1 175 ? -3.902 -6.089 -18.272 1.00 98.31 175 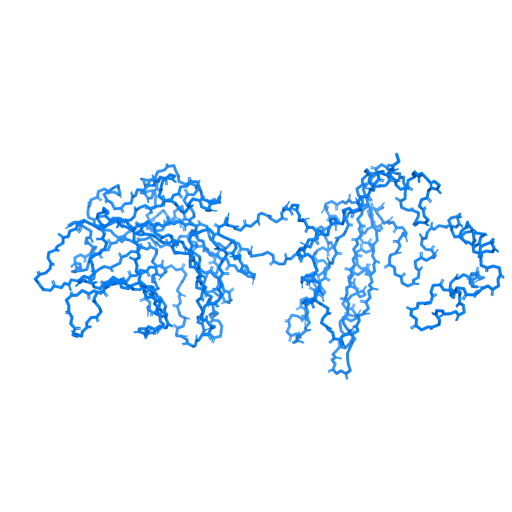PRO A N 1
ATOM 1383 C CA . PRO A 1 175 ? -3.890 -4.635 -18.371 1.00 98.31 175 PRO A CA 1
ATOM 1384 C C . PRO A 1 175 ? -5.139 -4.029 -17.737 1.00 98.31 175 PRO A C 1
ATOM 1386 O O . PRO A 1 175 ? -6.218 -4.622 -17.790 1.00 98.31 175 PRO A O 1
ATOM 1389 N N . GLU A 1 176 ? -5.003 -2.825 -17.181 1.00 98.12 176 GLU A N 1
ATOM 1390 C CA . GLU A 1 176 ? -6.099 -2.028 -16.609 1.00 98.12 176 GLU A CA 1
ATOM 1391 C C . GLU A 1 176 ? -6.831 -2.712 -15.434 1.00 98.12 176 GLU A C 1
ATOM 1393 O O . GLU A 1 176 ? -7.907 -2.283 -15.009 1.00 98.12 176 GLU A O 1
ATOM 1398 N N . VAL A 1 177 ? -6.243 -3.774 -14.872 1.00 98.75 177 VAL A N 1
ATOM 1399 C CA . VAL A 1 177 ? -6.725 -4.434 -13.659 1.00 98.75 177 VAL A C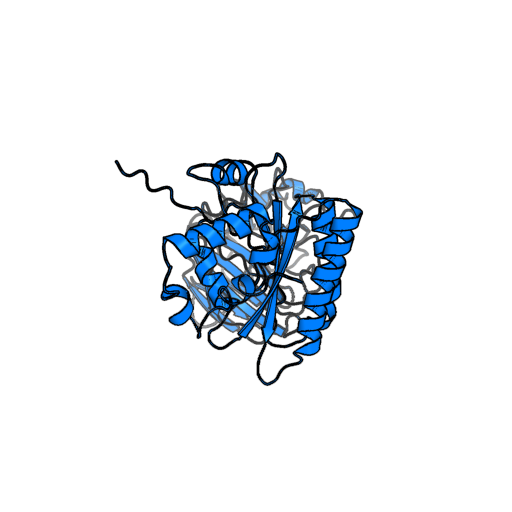A 1
ATOM 1400 C C . VAL A 1 177 ? -5.894 -3.953 -12.478 1.00 98.75 177 VAL A C 1
ATOM 1402 O O . VAL A 1 177 ? -4.697 -4.208 -12.389 1.00 98.75 177 VAL A O 1
ATOM 1405 N N . TRP A 1 178 ? -6.550 -3.271 -11.542 1.00 98.88 178 TRP A N 1
ATOM 1406 C CA . TRP A 1 178 ? -5.954 -2.941 -10.251 1.00 98.88 178 TRP A CA 1
ATOM 1407 C C . TRP A 1 178 ? -5.877 -4.187 -9.375 1.00 98.88 178 TRP A C 1
ATOM 1409 O O . TRP A 1 178 ? -6.905 -4.800 -9.093 1.00 98.88 178 TRP A O 1
ATOM 1419 N N . HIS A 1 179 ? -4.674 -4.545 -8.936 1.00 98.88 179 HIS A N 1
ATOM 1420 C CA . HIS A 1 179 ? -4.406 -5.567 -7.931 1.00 98.88 179 HIS A CA 1
ATOM 1421 C C . HIS A 1 179 ? -4.132 -4.875 -6.600 1.00 98.88 179 HIS A C 1
ATOM 1423 O O . HIS A 1 179 ? -3.124 -4.189 -6.451 1.00 98.88 179 HIS A O 1
ATOM 1429 N N . ASN A 1 180 ? -5.021 -5.060 -5.632 1.00 98.88 180 ASN A N 1
ATOM 1430 C CA . ASN A 1 180 ? -4.862 -4.511 -4.291 1.00 98.88 180 ASN A CA 1
ATOM 1431 C C . ASN A 1 180 ? -4.121 -5.545 -3.450 1.00 98.88 180 ASN A C 1
ATOM 1433 O O . ASN A 1 180 ? -4.490 -6.720 -3.479 1.00 98.88 180 ASN A O 1
ATOM 1437 N N . VAL A 1 181 ? -3.087 -5.133 -2.725 1.00 98.94 181 VAL A N 1
ATOM 1438 C CA . VAL A 1 181 ? -2.203 -6.027 -1.977 1.00 98.94 181 VAL A CA 1
ATOM 1439 C C . VAL A 1 181 ? -1.996 -5.502 -0.564 1.00 98.94 181 VAL A C 1
ATOM 1441 O O . VAL A 1 181 ? -1.776 -4.308 -0.363 1.00 98.94 181 VAL A O 1
ATOM 1444 N N . ALA A 1 182 ? -1.993 -6.416 0.409 1.00 98.88 182 ALA A N 1
ATOM 1445 C CA . ALA A 1 182 ? -1.363 -6.163 1.697 1.00 98.88 182 ALA A CA 1
ATOM 1446 C C . ALA A 1 182 ? -0.468 -7.331 2.126 1.00 98.88 182 ALA A C 1
ATOM 1448 O O . ALA A 1 182 ? -0.921 -8.477 2.226 1.00 98.88 182 ALA A O 1
ATOM 1449 N N . TYR A 1 183 ? 0.798 -7.041 2.429 1.00 98.88 183 TYR A N 1
ATOM 1450 C CA . TYR A 1 183 ? 1.664 -8.003 3.110 1.00 98.88 183 TYR A CA 1
ATOM 1451 C C . TYR A 1 183 ? 1.361 -7.979 4.606 1.00 98.88 183 TYR A C 1
ATOM 1453 O O . TYR A 1 183 ? 1.564 -6.959 5.260 1.00 98.88 183 TYR A O 1
ATOM 1461 N N . GLU A 1 184 ? 0.894 -9.099 5.157 1.00 98.38 184 GLU A N 1
ATOM 1462 C CA . GLU A 1 184 ? 0.699 -9.280 6.598 1.00 98.38 184 GLU A CA 1
ATOM 1463 C C . GLU A 1 184 ? 2.004 -9.774 7.213 1.00 98.38 184 GLU A C 1
ATOM 1465 O O . GLU A 1 184 ? 2.297 -10.966 7.162 1.00 98.38 184 GLU A O 1
ATOM 1470 N N . ILE A 1 185 ? 2.797 -8.875 7.788 1.00 98.06 185 ILE A N 1
ATOM 1471 C CA . ILE A 1 185 ? 4.123 -9.207 8.312 1.00 98.06 185 ILE A CA 1
ATOM 1472 C C . ILE A 1 185 ? 4.068 -9.210 9.833 1.00 98.06 185 ILE A C 1
ATOM 1474 O O . ILE A 1 185 ? 3.657 -8.230 10.447 1.00 98.06 185 ILE A O 1
ATOM 1478 N N . ASP A 1 186 ? 4.520 -10.301 10.446 1.00 95.56 186 ASP A N 1
ATOM 1479 C CA . ASP A 1 186 ? 4.802 -10.360 11.879 1.00 95.56 186 ASP A CA 1
ATOM 1480 C C . ASP A 1 186 ? 6.308 -10.538 12.083 1.00 95.56 186 ASP A C 1
ATOM 1482 O O . ASP A 1 186 ? 6.849 -11.641 11.964 1.00 95.56 186 ASP A O 1
ATOM 1486 N N . PHE A 1 187 ? 6.987 -9.433 12.399 1.00 87.19 187 PHE A N 1
ATOM 1487 C CA . PHE A 1 187 ? 8.431 -9.402 12.625 1.00 87.19 187 PHE A CA 1
ATOM 1488 C C . PHE A 1 187 ? 8.854 -10.172 13.884 1.00 87.19 187 PHE A C 1
ATOM 1490 O O . PHE A 1 187 ? 9.994 -10.626 13.966 1.00 87.19 187 PHE A O 1
ATOM 1497 N N . ASN A 1 188 ? 7.952 -10.357 14.858 1.00 86.19 188 ASN A N 1
ATOM 1498 C CA . ASN A 1 188 ? 8.244 -11.127 16.070 1.00 86.19 188 ASN A CA 1
ATOM 1499 C C . ASN A 1 188 ? 8.114 -12.633 15.820 1.00 86.19 188 ASN A C 1
ATOM 1501 O O . ASN A 1 188 ? 8.897 -13.415 16.358 1.00 86.19 188 ASN A O 1
ATOM 1505 N N . ALA A 1 189 ? 7.108 -13.035 15.041 1.00 87.25 189 ALA A N 1
ATOM 1506 C CA . ALA A 1 189 ? 6.866 -14.432 14.690 1.00 87.25 189 ALA A CA 1
ATOM 1507 C C . ALA A 1 189 ? 7.690 -14.904 13.482 1.00 87.25 189 ALA A C 1
ATOM 1509 O O . ALA A 1 189 ? 7.752 -16.106 13.224 1.00 87.25 189 ALA A O 1
ATOM 1510 N N . SER A 1 190 ? 8.326 -13.976 12.761 1.00 95.88 190 SER A N 1
ATOM 1511 C CA . SER A 1 190 ? 9.055 -14.244 11.522 1.00 95.88 190 SER A CA 1
ATOM 1512 C C . SER A 1 190 ? 8.174 -14.906 10.464 1.00 95.88 190 SER A C 1
ATOM 1514 O O . SER A 1 190 ? 8.494 -15.966 9.920 1.00 95.88 190 SER A O 1
ATOM 1516 N N . THR A 1 191 ? 7.023 -14.283 10.201 1.00 98.12 191 THR A N 1
ATOM 1517 C CA . THR A 1 191 ? 6.054 -14.764 9.211 1.00 98.12 191 THR A CA 1
ATOM 1518 C C . THR A 1 191 ? 5.550 -13.654 8.305 1.00 98.12 191 THR A C 1
ATOM 1520 O O . THR A 1 191 ? 5.417 -12.512 8.744 1.00 98.12 191 THR A O 1
ATOM 1523 N N . VAL A 1 192 ? 5.186 -14.016 7.076 1.00 98.75 192 VAL A N 1
ATOM 1524 C CA . VAL A 1 192 ? 4.497 -13.142 6.125 1.00 98.75 192 VAL A CA 1
ATOM 1525 C C . VAL A 1 192 ? 3.295 -13.860 5.506 1.00 98.75 192 VAL A C 1
ATOM 1527 O O . VAL A 1 192 ? 3.395 -15.020 5.113 1.00 98.75 192 VAL A O 1
ATOM 1530 N N . GLY A 1 193 ? 2.146 -13.192 5.467 1.00 98.50 193 GLY A N 1
ATOM 1531 C CA . GLY A 1 193 ? 0.935 -13.614 4.760 1.00 98.50 193 GLY A CA 1
ATOM 1532 C C . GLY A 1 193 ? 0.583 -12.646 3.633 1.00 98.50 193 GLY A C 1
ATOM 1533 O O . GLY A 1 193 ? 1.113 -11.534 3.569 1.00 98.50 193 GLY A O 1
ATOM 1534 N N . PHE A 1 194 ? -0.336 -13.057 2.763 1.00 98.88 194 PHE A N 1
ATOM 1535 C CA . PHE A 1 194 ? -0.704 -12.299 1.569 1.00 98.88 194 PHE A CA 1
ATOM 1536 C C . PHE A 1 194 ? -2.200 -12.063 1.491 1.00 98.88 194 PHE A C 1
ATOM 1538 O O . PHE A 1 194 ? -3.002 -13.005 1.459 1.00 98.88 194 PHE A O 1
ATOM 1545 N N . TRP A 1 195 ? -2.557 -10.787 1.429 1.00 98.62 195 TRP A N 1
ATOM 1546 C CA . TRP A 1 195 ? -3.910 -10.327 1.186 1.00 98.62 195 TRP A CA 1
ATOM 1547 C C . TRP A 1 195 ? -3.993 -9.736 -0.205 1.00 98.62 195 TRP A C 1
ATOM 1549 O O . TRP A 1 195 ? -3.120 -8.964 -0.599 1.00 98.62 195 TRP A O 1
ATOM 1559 N N . HIS A 1 196 ? -5.044 -10.094 -0.933 1.00 98.81 196 HIS A N 1
ATOM 1560 C CA . HIS A 1 196 ? -5.231 -9.633 -2.298 1.00 98.81 196 HIS A CA 1
ATOM 1561 C C . HIS A 1 196 ? -6.708 -9.507 -2.671 1.00 98.81 196 HIS A C 1
ATOM 1563 O O . HIS A 1 196 ? -7.570 -10.223 -2.152 1.00 98.81 196 HIS A O 1
ATOM 1569 N N . SER A 1 197 ? -6.983 -8.564 -3.566 1.00 98.50 197 SER A N 1
ATOM 1570 C CA . SER A 1 197 ? -8.231 -8.431 -4.312 1.00 98.50 197 SER A CA 1
ATOM 1571 C C . SER A 1 197 ? -7.969 -7.714 -5.641 1.00 98.50 197 SER A C 1
ATOM 1573 O O . SER A 1 197 ? -6.844 -7.300 -5.934 1.00 98.50 197 SER A O 1
ATOM 1575 N N . THR A 1 198 ? -9.004 -7.560 -6.465 1.00 98.44 198 THR A N 1
ATOM 1576 C CA . THR A 1 198 ? -8.919 -6.792 -7.714 1.00 98.44 198 THR A CA 1
ATOM 1577 C C . THR A 1 198 ? -9.984 -5.709 -7.789 1.00 98.44 198 THR A C 1
ATOM 1579 O O . THR A 1 198 ? -11.090 -5.887 -7.281 1.00 98.44 198 THR A O 1
ATOM 1582 N N . GLY A 1 199 ? -9.681 -4.610 -8.479 1.00 96.88 199 GLY A N 1
ATOM 1583 C CA . GLY A 1 199 ? -10.618 -3.509 -8.684 1.00 96.88 199 GLY A CA 1
ATOM 1584 C C . GLY A 1 199 ? -11.076 -2.901 -7.357 1.00 96.88 199 GLY A C 1
ATOM 1585 O O . GLY A 1 199 ? -10.247 -2.527 -6.531 1.00 96.88 199 GLY A O 1
ATOM 1586 N N . GLY A 1 200 ? -12.392 -2.808 -7.162 1.00 93.06 200 GLY A N 1
ATOM 1587 C CA . GLY A 1 200 ? -13.011 -2.229 -5.965 1.00 93.06 200 GLY A CA 1
ATOM 1588 C C . GLY A 1 200 ? -13.313 -3.213 -4.829 1.00 93.06 200 GLY A C 1
ATOM 1589 O O . GLY A 1 200 ? -13.954 -2.814 -3.862 1.00 93.06 200 GLY A O 1
ATOM 1590 N N . ASP A 1 201 ? -12.932 -4.486 -4.960 1.00 89.25 201 ASP A N 1
ATOM 1591 C CA . ASP A 1 201 ? -13.275 -5.514 -3.974 1.00 89.25 201 ASP A CA 1
ATOM 1592 C C . ASP A 1 201 ? -12.406 -5.413 -2.712 1.00 89.25 201 ASP A C 1
ATOM 1594 O O . ASP A 1 201 ? -11.205 -5.149 -2.792 1.00 89.25 201 ASP A O 1
ATOM 1598 N N . ASP A 1 202 ? -12.982 -5.728 -1.552 1.00 89.69 202 ASP A N 1
ATOM 1599 C CA . ASP A 1 202 ? -12.242 -5.822 -0.290 1.00 89.69 202 ASP A CA 1
ATOM 1600 C C . ASP A 1 202 ? -11.150 -6.904 -0.342 1.00 89.69 202 ASP A C 1
ATOM 1602 O O . ASP A 1 202 ? -11.355 -8.009 -0.865 1.00 89.69 202 ASP A O 1
ATOM 1606 N N . LEU A 1 203 ? -10.003 -6.604 0.272 1.00 88.31 203 LEU A N 1
ATOM 1607 C CA . LEU A 1 203 ? -8.895 -7.534 0.461 1.00 88.31 203 LEU A CA 1
ATOM 1608 C C . LEU A 1 203 ? -9.347 -8.794 1.204 1.00 88.31 203 LEU A C 1
ATOM 1610 O O . LEU A 1 203 ? -10.026 -8.738 2.233 1.00 88.31 203 LEU A O 1
ATOM 1614 N N . LYS A 1 204 ? -8.878 -9.948 0.728 1.00 90.62 204 LYS A N 1
ATOM 1615 C CA . LYS A 1 204 ? -9.028 -11.239 1.407 1.00 90.62 204 LYS A CA 1
ATOM 1616 C C . LYS A 1 204 ? -7.662 -11.856 1.629 1.00 90.62 204 LYS A C 1
ATOM 1618 O O . LYS A 1 204 ? -6.791 -11.737 0.773 1.00 90.62 204 LYS A O 1
ATOM 1623 N N . GLN A 1 205 ? -7.489 -12.556 2.746 1.00 96.62 205 GLN A N 1
ATOM 1624 C CA . GLN A 1 205 ? -6.285 -13.345 2.977 1.00 96.62 205 GLN A CA 1
ATOM 1625 C C . GLN A 1 205 ? -6.283 -14.520 1.996 1.00 96.62 205 GLN A C 1
ATOM 1627 O O . GLN A 1 205 ? -7.084 -15.446 2.126 1.00 96.62 205 GLN A O 1
ATOM 1632 N N . ILE A 1 206 ? -5.410 -14.457 0.995 1.00 97.00 206 ILE A N 1
ATOM 1633 C CA . ILE A 1 206 ? -5.273 -15.505 -0.018 1.00 97.00 206 ILE A CA 1
ATOM 1634 C C . ILE A 1 206 ? -4.285 -16.564 0.456 1.00 97.00 206 ILE A C 1
ATOM 1636 O O . ILE A 1 206 ? -4.520 -17.757 0.260 1.00 97.00 206 ILE A O 1
ATOM 1640 N N . VAL A 1 207 ? -3.217 -16.136 1.134 1.00 94.94 207 VAL A N 1
ATOM 1641 C CA . VAL A 1 207 ? -2.243 -17.036 1.750 1.00 94.94 207 VAL A CA 1
ATOM 1642 C C . VAL A 1 207 ? -2.076 -16.665 3.218 1.00 94.94 207 VAL A C 1
ATOM 1644 O O . VAL A 1 207 ? -1.755 -15.524 3.556 1.00 94.94 207 VAL A O 1
ATOM 1647 N N . ALA A 1 208 ? -2.326 -17.638 4.096 1.00 93.31 208 ALA A N 1
ATOM 1648 C CA . ALA A 1 208 ? -2.096 -17.492 5.530 1.00 93.31 208 ALA A CA 1
ATOM 1649 C C . ALA A 1 208 ? -0.597 -17.270 5.822 1.00 93.31 208 ALA A C 1
ATOM 1651 O O . ALA A 1 208 ? 0.234 -17.693 5.020 1.00 93.31 208 ALA A O 1
ATOM 1652 N N . PRO A 1 209 ? -0.225 -16.656 6.961 1.00 96.25 209 PRO A N 1
ATOM 1653 C CA . PRO A 1 209 ? 1.170 -16.375 7.265 1.00 96.25 209 PRO A CA 1
ATOM 1654 C C . PRO A 1 209 ? 2.046 -17.629 7.245 1.00 96.25 209 PRO A C 1
ATOM 1656 O O . PRO A 1 209 ? 1.765 -18.611 7.937 1.00 96.25 209 PRO A O 1
ATOM 1659 N N . ILE A 1 210 ? 3.131 -17.567 6.479 1.00 97.00 210 ILE A N 1
ATOM 1660 C CA . ILE A 1 210 ? 4.161 -18.603 6.389 1.00 97.00 210 ILE A CA 1
ATOM 1661 C C . ILE A 1 210 ? 5.498 -18.066 6.894 1.00 97.00 210 ILE A C 1
ATOM 1663 O O . ILE A 1 210 ? 5.713 -16.856 6.946 1.00 97.00 210 ILE A O 1
ATOM 1667 N N . SER A 1 211 ? 6.397 -18.961 7.303 1.00 97.94 211 SER A N 1
ATOM 1668 C CA . SER A 1 211 ? 7.703 -18.578 7.844 1.00 97.94 211 SER A CA 1
A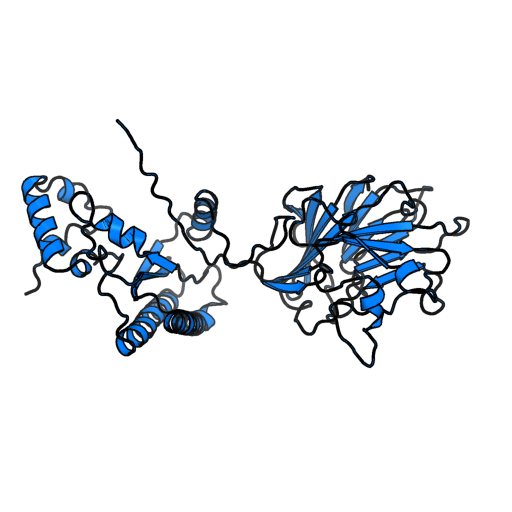TOM 1669 C C . SER A 1 211 ? 8.579 -17.881 6.803 1.00 97.94 211 SER A C 1
ATOM 1671 O O . SER A 1 211 ? 8.754 -18.385 5.698 1.00 97.94 211 SER A O 1
ATOM 1673 N N . ALA A 1 212 ? 9.188 -16.764 7.196 1.00 96.81 212 ALA A N 1
ATOM 1674 C CA . ALA A 1 212 ? 10.132 -16.006 6.386 1.00 96.81 212 ALA A CA 1
ATOM 1675 C C . ALA A 1 212 ? 11.188 -15.346 7.279 1.00 96.81 212 ALA A C 1
ATOM 1677 O O . ALA A 1 212 ? 10.932 -15.038 8.442 1.00 96.81 212 ALA A O 1
ATOM 1678 N N . SER A 1 213 ? 12.374 -15.076 6.736 1.00 96.25 213 SER A N 1
ATOM 1679 C CA . SER A 1 213 ? 13.427 -14.330 7.439 1.00 96.25 213 SER A CA 1
ATOM 1680 C C . SER A 1 213 ? 13.111 -12.829 7.447 1.00 96.25 213 SER A C 1
ATOM 1682 O O . SER A 1 213 ? 13.799 -12.048 6.797 1.00 96.25 213 SER A O 1
ATOM 1684 N N . THR A 1 214 ? 12.039 -12.431 8.137 1.00 94.69 214 THR A N 1
ATOM 1685 C CA . THR A 1 214 ? 11.516 -11.057 8.144 1.00 94.69 214 THR A CA 1
ATOM 1686 C C . THR A 1 214 ? 12.485 -10.113 8.859 1.00 94.69 214 THR A C 1
ATOM 1688 O O . THR A 1 214 ? 12.431 -9.936 10.078 1.00 94.69 214 THR A O 1
ATOM 1691 N N . PHE A 1 215 ? 13.389 -9.506 8.101 1.00 94.69 215 PHE A N 1
ATOM 1692 C CA . PHE A 1 215 ? 14.266 -8.449 8.579 1.00 94.69 215 PHE A CA 1
ATOM 1693 C C . PHE A 1 215 ? 14.053 -7.201 7.731 1.00 94.69 215 PHE A C 1
ATOM 1695 O O . PHE A 1 215 ? 14.106 -7.266 6.503 1.00 94.69 215 PHE A O 1
ATOM 1702 N N . SER A 1 216 ? 13.834 -6.084 8.418 1.00 97.44 216 SER A N 1
ATOM 1703 C CA . SER A 1 216 ? 13.786 -4.747 7.843 1.00 97.44 216 SER A CA 1
ATOM 1704 C C . SER A 1 216 ? 14.453 -3.770 8.807 1.00 97.44 216 SER A C 1
ATOM 1706 O O . SER A 1 216 ? 14.288 -3.883 10.027 1.00 97.44 216 SER A O 1
ATOM 1708 N N . ASN A 1 217 ? 15.191 -2.794 8.288 1.00 93.06 217 ASN A N 1
ATOM 1709 C CA . ASN A 1 217 ? 15.735 -1.684 9.072 1.00 93.06 217 ASN A CA 1
ATOM 1710 C C . ASN A 1 217 ? 14.760 -0.488 9.192 1.00 93.06 217 ASN A C 1
ATOM 1712 O O . ASN A 1 217 ? 15.102 0.499 9.843 1.00 93.06 217 ASN A O 1
ATOM 1716 N N . GLY A 1 218 ? 13.560 -0.581 8.603 1.00 95.06 218 GLY A N 1
ATOM 1717 C CA . GLY A 1 218 ? 12.555 0.490 8.558 1.00 95.06 218 GLY A CA 1
ATOM 1718 C C . GLY A 1 218 ? 12.733 1.495 7.410 1.00 95.06 218 GLY A C 1
ATOM 1719 O O . GLY A 1 218 ? 11.951 2.433 7.309 1.00 95.06 218 GLY A O 1
ATOM 1720 N N . ALA A 1 219 ? 13.738 1.300 6.556 1.00 98.12 219 ALA A N 1
ATOM 1721 C CA . ALA A 1 219 ? 14.095 2.138 5.412 1.00 98.12 219 ALA A CA 1
ATOM 1722 C C . ALA A 1 219 ? 14.657 1.279 4.257 1.00 98.12 219 ALA A C 1
ATOM 1724 O O . ALA A 1 219 ? 15.656 1.627 3.632 1.00 98.12 219 ALA A O 1
ATOM 1725 N N . ASP A 1 220 ? 14.048 0.117 4.025 1.00 98.56 220 ASP A N 1
ATOM 1726 C CA . ASP A 1 220 ? 14.506 -0.889 3.061 1.00 98.56 220 ASP A CA 1
ATOM 1727 C C . ASP A 1 220 ? 13.349 -1.628 2.369 1.00 98.56 220 ASP A C 1
ATOM 1729 O O . ASP A 1 220 ? 13.535 -2.721 1.834 1.00 98.56 220 ASP A O 1
ATOM 1733 N N . TRP A 1 221 ? 12.152 -1.036 2.395 1.00 98.88 221 TRP A N 1
ATOM 1734 C CA . TRP A 1 221 ? 11.039 -1.443 1.545 1.00 98.88 221 TRP A CA 1
ATOM 1735 C C . TRP A 1 221 ? 10.977 -0.518 0.335 1.00 98.88 221 TRP A C 1
ATOM 1737 O O . TRP A 1 221 ? 10.825 0.693 0.486 1.00 98.88 221 TRP A O 1
ATOM 1747 N N . HIS A 1 222 ? 11.101 -1.103 -0.847 1.00 98.94 222 HIS A N 1
ATOM 1748 C CA . HIS A 1 222 ? 11.210 -0.418 -2.123 1.00 98.94 222 HIS A CA 1
ATOM 1749 C C . HIS A 1 222 ? 9.852 -0.406 -2.815 1.00 98.94 222 HIS A C 1
ATOM 1751 O O . HIS A 1 222 ? 9.460 -1.381 -3.457 1.00 98.94 222 HIS A O 1
ATOM 1757 N N . LEU A 1 223 ? 9.122 0.701 -2.691 1.00 98.88 223 LEU A N 1
ATOM 1758 C CA . LEU A 1 223 ? 7.952 0.975 -3.516 1.00 98.88 223 LEU A CA 1
ATOM 1759 C C . LEU A 1 223 ? 8.424 1.376 -4.913 1.00 98.88 223 LEU A C 1
ATOM 1761 O O . LEU A 1 223 ? 8.830 2.512 -5.151 1.00 98.88 223 LEU A O 1
ATOM 1765 N N . GLY A 1 224 ? 8.356 0.435 -5.839 1.00 98.62 224 GLY A N 1
ATOM 1766 C CA . GLY A 1 224 ? 8.765 0.650 -7.213 1.00 98.62 224 GLY A CA 1
ATOM 1767 C C . GLY A 1 224 ? 9.128 -0.655 -7.880 1.00 98.62 224 GLY A C 1
ATOM 1768 O O . GLY A 1 224 ? 8.583 -1.709 -7.529 1.00 98.62 224 GLY A O 1
ATOM 1769 N N . VAL A 1 225 ? 10.032 -0.563 -8.847 1.00 98.88 225 VAL A N 1
ATOM 1770 C CA . VAL A 1 225 ? 10.419 -1.686 -9.692 1.00 98.88 225 VAL A CA 1
ATOM 1771 C C . VAL A 1 225 ? 11.923 -1.700 -9.942 1.00 98.88 225 VAL A C 1
ATOM 1773 O O . VAL A 1 225 ? 12.534 -0.674 -10.247 1.00 98.88 225 VAL A O 1
ATOM 1776 N N . LEU A 1 226 ? 12.482 -2.903 -9.854 1.00 98.88 226 LEU A N 1
ATOM 1777 C CA . LEU A 1 226 ? 13.785 -3.281 -10.376 1.00 98.88 226 LEU A CA 1
ATOM 1778 C C . LEU A 1 226 ? 13.568 -4.267 -11.521 1.00 98.88 226 LEU A C 1
ATOM 1780 O O . LEU A 1 226 ? 12.853 -5.250 -11.353 1.00 98.88 226 LEU A O 1
ATOM 1784 N N . GLU A 1 227 ? 14.216 -4.053 -12.660 1.00 98.88 227 GLU A N 1
ATOM 1785 C CA . GLU A 1 227 ? 14.202 -4.983 -13.788 1.00 98.88 227 GLU A CA 1
ATOM 1786 C C . GLU A 1 227 ? 15.610 -5.522 -14.076 1.00 98.88 227 GLU A C 1
ATOM 1788 O O . GLU A 1 227 ? 16.560 -4.769 -14.329 1.00 98.88 227 GLU A O 1
ATOM 1793 N N . LEU A 1 228 ? 15.746 -6.850 -14.083 1.00 98.50 228 LEU A N 1
ATOM 1794 C CA . LEU A 1 228 ? 16.994 -7.522 -14.434 1.00 98.50 228 LEU A CA 1
ATOM 1795 C C . LEU A 1 228 ? 17.250 -7.480 -15.951 1.00 98.50 228 LEU A C 1
ATOM 1797 O O . LEU A 1 228 ? 16.319 -7.616 -16.750 1.00 98.50 228 LEU A O 1
ATOM 1801 N N . PRO A 1 229 ? 18.516 -7.340 -16.385 1.00 97.69 229 PRO A N 1
ATOM 1802 C CA . PRO A 1 229 ? 18.863 -7.408 -17.798 1.00 97.69 229 PRO A CA 1
ATOM 1803 C C . PRO A 1 229 ? 18.714 -8.834 -18.338 1.00 97.69 229 PRO A C 1
ATOM 1805 O O . PRO A 1 229 ? 18.938 -9.817 -17.626 1.00 97.69 229 PRO A O 1
ATOM 1808 N N . ARG A 1 230 ? 18.414 -8.954 -19.635 1.00 96.50 230 ARG A N 1
ATOM 1809 C CA . ARG A 1 230 ? 18.437 -10.235 -20.352 1.00 96.50 230 ARG A CA 1
ATOM 1810 C C . ARG A 1 230 ? 19.068 -10.068 -21.728 1.00 96.50 230 ARG A C 1
ATOM 1812 O O . ARG A 1 230 ? 18.608 -9.270 -22.540 1.00 96.50 230 ARG A O 1
ATOM 1819 N N . ASP A 1 231 ? 20.100 -10.862 -22.008 1.00 95.06 231 ASP A N 1
ATOM 1820 C CA . ASP A 1 231 ? 20.807 -10.822 -23.291 1.00 95.06 231 ASP A CA 1
ATOM 1821 C C . ASP A 1 231 ? 19.841 -10.994 -24.475 1.00 95.06 231 ASP A C 1
ATOM 1823 O O . ASP A 1 231 ? 19.079 -11.960 -24.542 1.00 95.06 231 ASP A O 1
ATOM 1827 N N . GLY A 1 232 ? 19.904 -10.060 -25.428 1.00 95.69 232 GLY A N 1
ATOM 1828 C CA . GLY A 1 232 ? 19.059 -10.055 -26.626 1.00 95.69 232 GLY A CA 1
ATOM 1829 C C . GLY A 1 232 ? 17.714 -9.336 -26.478 1.00 95.69 232 GLY A C 1
ATOM 1830 O O . GLY A 1 232 ? 16.978 -9.281 -27.460 1.00 95.69 232 GLY A O 1
ATOM 1831 N N . TYR A 1 233 ? 17.417 -8.761 -25.309 1.00 96.44 233 TYR A N 1
ATOM 1832 C CA . TYR A 1 233 ? 16.195 -7.999 -25.044 1.00 96.44 233 TYR A CA 1
ATOM 1833 C C . TYR A 1 233 ? 16.573 -6.552 -24.692 1.00 96.44 233 TYR A C 1
ATOM 1835 O O . TYR A 1 233 ? 17.056 -6.318 -23.583 1.00 96.44 233 TYR A O 1
ATOM 1843 N N . PRO A 1 234 ? 16.458 -5.603 -25.642 1.00 97.44 234 PRO A N 1
ATOM 1844 C CA . PRO A 1 234 ? 16.775 -4.201 -25.385 1.00 97.44 234 PRO A CA 1
ATOM 1845 C C . PRO A 1 234 ? 15.762 -3.567 -24.425 1.00 97.44 234 PRO A C 1
ATOM 1847 O O . PRO A 1 234 ? 14.666 -4.090 -24.232 1.00 97.44 234 PRO A O 1
ATOM 1850 N N . ASP A 1 235 ? 16.138 -2.427 -23.851 1.00 98.44 235 ASP A N 1
ATOM 1851 C CA . ASP A 1 235 ? 15.237 -1.625 -23.028 1.00 98.44 235 ASP A CA 1
ATOM 1852 C C . ASP A 1 235 ? 14.136 -0.998 -23.889 1.00 98.44 235 ASP A C 1
ATOM 1854 O O . ASP A 1 235 ? 14.413 -0.408 -24.935 1.00 98.44 235 ASP A O 1
ATOM 1858 N N . GLU A 1 236 ? 12.908 -1.071 -23.394 1.00 98.19 236 GLU A N 1
ATOM 1859 C CA . GLU A 1 236 ? 11.755 -0.310 -23.871 1.00 98.19 236 GLU A CA 1
ATOM 1860 C C . GLU A 1 236 ? 11.183 0.471 -22.686 1.00 98.19 236 GLU A C 1
ATOM 1862 O O . GLU A 1 236 ? 11.419 0.104 -21.536 1.00 98.19 236 GLU A O 1
ATOM 1867 N N . VAL A 1 237 ? 10.458 1.564 -22.928 1.00 98.75 237 VAL A N 1
ATOM 1868 C CA . VAL A 1 237 ? 9.830 2.308 -21.823 1.00 98.75 237 VAL A CA 1
ATOM 1869 C C . VAL A 1 237 ? 8.745 1.446 -21.180 1.00 98.75 237 VAL A C 1
ATOM 1871 O O . VAL A 1 237 ? 7.916 0.871 -21.884 1.00 98.75 237 VAL A O 1
ATOM 1874 N N . GLU A 1 238 ? 8.739 1.392 -19.851 1.00 98.88 238 GLU A N 1
ATOM 1875 C CA . GLU A 1 238 ? 7.798 0.602 -19.055 1.00 98.88 238 GLU A CA 1
ATOM 1876 C C . GLU A 1 238 ? 7.158 1.470 -17.979 1.00 98.88 238 GLU A C 1
ATOM 1878 O O . GLU A 1 238 ? 7.861 2.185 -17.273 1.00 98.88 238 GLU A O 1
ATOM 1883 N N . ASP A 1 239 ? 5.836 1.391 -17.849 1.00 98.88 239 ASP A N 1
ATOM 1884 C CA . ASP A 1 239 ? 5.032 2.144 -16.893 1.00 98.88 239 ASP A CA 1
ATOM 1885 C C . ASP A 1 239 ? 4.272 1.184 -15.960 1.00 98.88 239 ASP A C 1
ATOM 1887 O O . ASP A 1 239 ? 3.517 0.309 -16.396 1.00 98.88 239 ASP A O 1
ATOM 1891 N N . LEU A 1 240 ? 4.429 1.386 -14.652 1.00 98.88 240 LEU A N 1
ATOM 1892 C CA . LEU A 1 240 ? 3.665 0.715 -13.599 1.00 98.88 240 LEU A CA 1
ATOM 1893 C C . LEU A 1 240 ? 2.948 1.759 -12.745 1.00 98.88 240 LEU A C 1
ATOM 1895 O O . LEU A 1 240 ? 3.520 2.786 -12.383 1.00 98.88 240 LEU A O 1
ATOM 1899 N N . TYR A 1 241 ? 1.693 1.493 -12.404 1.00 98.94 241 TYR A N 1
ATOM 1900 C CA . TYR A 1 241 ? 0.837 2.427 -11.679 1.00 98.94 241 TYR A CA 1
ATOM 1901 C C . TYR A 1 241 ? 0.603 1.929 -10.259 1.00 98.94 241 TYR A C 1
ATOM 1903 O O . TYR A 1 241 ? 0.275 0.758 -10.073 1.00 98.94 241 TYR A O 1
ATOM 1911 N N . PHE A 1 242 ? 0.731 2.815 -9.269 1.00 98.94 242 PHE A N 1
ATOM 1912 C CA . PHE A 1 242 ? 0.489 2.504 -7.862 1.00 98.94 242 PHE A CA 1
ATOM 1913 C C . PHE A 1 242 ? -0.439 3.522 -7.188 1.00 98.94 242 PHE A C 1
ATOM 1915 O O . PHE A 1 242 ? -0.419 4.715 -7.493 1.00 98.94 242 PHE A O 1
ATOM 1922 N N . SER A 1 243 ? -1.225 3.062 -6.215 1.00 98.81 243 SER A N 1
ATOM 1923 C CA . SER A 1 243 ? -1.999 3.914 -5.297 1.00 98.81 243 SER A CA 1
ATOM 1924 C C . SER A 1 243 ? -2.285 3.195 -3.980 1.00 98.81 243 SER A C 1
ATOM 1926 O O . SER A 1 243 ? -1.869 2.050 -3.806 1.00 98.81 243 SER A O 1
ATOM 1928 N N . GLY A 1 244 ? -2.965 3.850 -3.032 1.00 98.12 244 GLY A N 1
ATOM 1929 C CA . GLY A 1 244 ? -3.342 3.220 -1.764 1.00 98.12 244 GLY A CA 1
ATOM 1930 C C . GLY A 1 244 ? -2.144 2.725 -0.953 1.00 98.12 244 GLY A C 1
ATOM 1931 O O . GLY A 1 244 ? -2.234 1.689 -0.300 1.00 98.12 244 GLY A O 1
ATOM 1932 N N . VAL A 1 245 ? -1.006 3.423 -1.037 1.00 98.75 245 VAL A N 1
ATOM 1933 C CA . VAL A 1 245 ? 0.251 2.986 -0.423 1.00 98.75 245 VAL A CA 1
ATOM 1934 C C . VAL A 1 245 ? 0.356 3.488 1.011 1.00 98.75 245 VAL A C 1
ATOM 1936 O O . VAL A 1 245 ? 0.411 4.692 1.243 1.00 98.75 245 VAL A O 1
ATOM 1939 N N . TYR A 1 246 ? 0.394 2.588 1.989 1.00 98.56 246 TYR A N 1
ATOM 1940 C CA . TYR A 1 246 ? 0.581 2.947 3.398 1.00 98.56 246 TYR A CA 1
ATOM 1941 C C . TYR A 1 246 ? 0.975 1.727 4.236 1.00 98.56 246 TYR A C 1
ATOM 1943 O O . TYR A 1 246 ? 0.846 0.583 3.806 1.00 98.56 246 TYR A O 1
ATOM 1951 N N . VAL A 1 247 ? 1.439 1.967 5.463 1.00 98.25 247 VAL A N 1
ATOM 1952 C CA . VAL A 1 247 ? 1.681 0.911 6.454 1.00 98.25 247 VAL A CA 1
ATOM 1953 C C . VAL A 1 247 ? 0.774 1.135 7.649 1.00 98.25 247 VAL A C 1
ATOM 1955 O O . VAL A 1 247 ? 0.710 2.246 8.174 1.00 98.25 247 VAL A O 1
ATOM 1958 N N . GLU A 1 248 ? 0.104 0.089 8.122 1.00 91.44 248 GLU A N 1
ATOM 1959 C CA . GLU A 1 248 ? -0.732 0.145 9.322 1.00 91.44 248 GLU A CA 1
ATOM 1960 C C . GLU A 1 248 ? -0.393 -0.951 10.339 1.00 91.44 248 GLU A C 1
ATOM 1962 O O . GLU A 1 248 ? 0.275 -1.941 10.046 1.00 91.44 248 GLU A O 1
ATOM 1967 N N . SER A 1 249 ? -0.873 -0.761 11.565 1.00 83.12 249 SER A N 1
ATOM 1968 C CA . SER A 1 249 ? -0.772 -1.716 12.672 1.00 83.12 249 SER A CA 1
ATOM 1969 C C . SER A 1 249 ? -2.125 -1.908 13.355 1.00 83.12 249 SER A C 1
ATOM 1971 O O . SER A 1 249 ? -3.041 -1.108 13.174 1.00 83.12 249 SER A O 1
ATOM 1973 N N . GLY A 1 250 ? -2.251 -2.943 14.188 1.00 79.62 250 GLY A N 1
ATOM 1974 C CA . GLY A 1 250 ? -3.499 -3.256 14.887 1.00 79.62 250 GLY A CA 1
ATOM 1975 C C . GLY A 1 250 ? -4.366 -4.227 14.092 1.00 79.62 250 GLY A C 1
ATOM 1976 O O . GLY A 1 250 ? -4.104 -5.427 14.124 1.00 79.62 250 GLY A O 1
ATOM 1977 N N . CYS A 1 251 ? -5.396 -3.723 13.416 1.00 77.75 251 CYS A N 1
ATOM 1978 C CA . CYS A 1 251 ? -6.259 -4.523 12.548 1.00 77.75 251 CYS A CA 1
ATOM 1979 C C . CYS A 1 251 ? -6.105 -4.088 11.094 1.00 77.75 251 CYS A C 1
ATOM 1981 O O . CYS A 1 251 ? -5.903 -2.907 10.827 1.00 77.75 251 CYS A O 1
ATOM 1983 N N . ILE A 1 252 ? -6.238 -5.046 10.177 1.00 84.75 252 ILE A N 1
ATOM 1984 C CA . ILE A 1 252 ? -6.177 -4.762 8.748 1.00 84.75 252 ILE A CA 1
ATOM 1985 C C . ILE A 1 252 ? -7.420 -3.991 8.286 1.00 84.75 252 ILE A C 1
ATOM 1987 O O . ILE A 1 252 ? -8.552 -4.366 8.597 1.00 84.75 252 ILE A O 1
ATOM 1991 N N . THR A 1 253 ? -7.209 -2.942 7.505 1.00 86.00 253 THR A N 1
ATOM 1992 C CA . THR A 1 253 ? -8.215 -2.301 6.666 1.00 86.00 253 THR A CA 1
ATOM 1993 C C . THR A 1 253 ? -8.369 -3.127 5.392 1.00 86.00 253 THR A C 1
ATOM 1995 O O . THR A 1 253 ? -7.482 -3.131 4.545 1.00 86.00 253 THR A O 1
ATOM 1998 N N . THR A 1 254 ? -9.483 -3.843 5.236 1.00 88.00 254 THR A N 1
ATOM 1999 C CA . THR A 1 254 ? -9.728 -4.636 4.017 1.00 88.00 254 THR A CA 1
ATOM 2000 C C . THR A 1 254 ? -10.320 -3.817 2.875 1.00 88.00 254 THR A C 1
ATOM 2002 O O . THR A 1 254 ? -10.149 -4.193 1.719 1.00 88.00 254 THR A O 1
ATOM 2005 N N . SER A 1 255 ? -11.011 -2.716 3.182 1.00 90.56 255 SER A N 1
ATOM 2006 C CA . SER A 1 255 ? -11.598 -1.842 2.164 1.00 90.56 255 SER A CA 1
ATOM 2007 C C . SER A 1 255 ? -10.517 -1.122 1.369 1.00 90.56 255 SER A C 1
ATOM 2009 O O . SER A 1 255 ? -9.651 -0.457 1.938 1.00 90.56 255 SER A O 1
ATOM 2011 N N . VAL A 1 256 ? -10.632 -1.170 0.044 1.00 90.31 256 VAL A N 1
ATOM 2012 C CA . VAL A 1 256 ? -9.730 -0.453 -0.872 1.00 90.31 256 VAL A CA 1
ATOM 2013 C C . VAL A 1 256 ? -10.013 1.046 -0.931 1.00 90.31 256 VAL A C 1
ATOM 2015 O O . VAL A 1 256 ? -9.190 1.799 -1.433 1.00 90.31 256 VAL A O 1
ATOM 2018 N N . THR A 1 257 ? -11.125 1.505 -0.343 1.00 87.94 257 THR A N 1
ATOM 2019 C CA . THR A 1 257 ? -11.418 2.938 -0.156 1.00 87.94 257 THR A CA 1
ATOM 2020 C C . THR A 1 257 ? -10.472 3.613 0.847 1.00 87.94 257 THR A C 1
ATOM 2022 O O . THR A 1 257 ? -10.603 4.807 1.105 1.00 87.94 257 THR A O 1
ATOM 2025 N N . GLY A 1 258 ? -9.571 2.841 1.464 1.00 76.62 258 GLY A N 1
ATOM 2026 C CA . GLY A 1 258 ? -8.606 3.268 2.465 1.00 76.62 258 GLY A CA 1
ATOM 2027 C C . GLY A 1 258 ? -9.126 3.209 3.907 1.00 76.62 258 GLY A C 1
ATOM 2028 O O . GLY A 1 258 ? -10.308 2.945 4.156 1.00 76.62 258 GLY A O 1
ATOM 2029 N N . PRO A 1 259 ? -8.236 3.451 4.886 1.00 75.50 259 PRO A N 1
ATOM 2030 C CA . PRO A 1 259 ? -8.560 3.361 6.304 1.00 75.50 259 PRO A CA 1
ATOM 2031 C C . PRO A 1 259 ? -9.631 4.386 6.677 1.00 75.50 259 PRO A C 1
ATOM 2033 O O . PRO A 1 259 ? -9.467 5.593 6.474 1.00 75.50 259 PRO A O 1
ATOM 2036 N N . ALA A 1 260 ? -10.736 3.903 7.251 1.00 54.91 260 ALA A N 1
ATOM 2037 C CA . ALA A 1 260 ? -11.789 4.766 7.759 1.00 54.91 260 ALA A CA 1
ATOM 2038 C C . ALA A 1 260 ? -11.221 5.665 8.865 1.00 54.91 260 ALA A C 1
ATOM 2040 O O . ALA A 1 260 ? -10.633 5.180 9.835 1.00 54.91 260 ALA A O 1
ATOM 2041 N N . SER A 1 261 ? -11.435 6.983 8.763 1.00 40.81 261 SER A N 1
ATOM 2042 C CA . SER A 1 261 ? -11.198 7.863 9.910 1.00 40.81 261 SER A CA 1
ATOM 2043 C C . SER A 1 261 ? -12.007 7.326 11.096 1.00 40.81 261 SER A C 1
ATOM 2045 O O . SER A 1 261 ? -13.157 6.915 10.918 1.00 40.81 261 SER A O 1
ATOM 2047 N N . CYS A 1 262 ? -11.437 7.330 12.302 1.00 34.31 262 CYS A N 1
ATOM 2048 C CA . CYS A 1 262 ? -12.005 6.732 13.519 1.00 34.31 262 CYS A CA 1
ATOM 2049 C C . CYS A 1 262 ? -13.319 7.397 14.014 1.00 34.31 262 CYS A C 1
ATOM 2051 O O . CYS A 1 262 ? -13.657 7.318 15.193 1.00 34.31 262 CYS A O 1
ATOM 2053 N N . LEU A 1 263 ? -14.035 8.107 13.138 1.00 30.80 263 LEU A N 1
ATOM 2054 C CA . LEU A 1 263 ? -15.255 8.871 13.376 1.00 30.80 263 LEU A CA 1
ATOM 2055 C C . LEU A 1 263 ? -16.384 8.548 12.374 1.00 30.80 263 LEU A C 1
ATOM 2057 O O . LEU A 1 263 ? -17.340 9.316 12.285 1.00 30.80 263 LEU A O 1
ATOM 2061 N N . ALA A 1 264 ? -16.313 7.445 11.623 1.00 30.66 264 ALA A N 1
ATOM 2062 C CA . ALA A 1 264 ? -17.372 7.094 10.675 1.00 30.66 264 ALA A CA 1
ATOM 2063 C C . ALA A 1 264 ? -18.642 6.554 11.373 1.00 30.66 264 ALA A C 1
ATOM 2065 O O . ALA A 1 264 ? -18.584 5.623 12.178 1.00 30.66 264 ALA A O 1
ATOM 2066 N N . ASP A 1 265 ? -19.797 7.134 11.027 1.00 33.38 265 ASP A N 1
ATOM 2067 C CA . ASP A 1 265 ? -21.140 6.655 11.381 1.00 33.38 265 ASP A CA 1
ATOM 2068 C C . ASP A 1 265 ? -21.349 5.233 10.824 1.00 33.38 265 ASP A C 1
ATOM 2070 O O . ASP A 1 265 ? -21.471 5.039 9.613 1.00 33.38 265 ASP A O 1
ATOM 2074 N N . SER A 1 266 ? -21.395 4.221 11.693 1.00 34.53 266 SER A N 1
ATOM 2075 C CA . SER A 1 266 ? -21.605 2.828 11.289 1.00 34.53 266 SER A CA 1
ATOM 2076 C C . SER A 1 266 ? -23.095 2.479 11.166 1.00 34.53 266 SER A C 1
ATOM 2078 O O . SER A 1 266 ? -23.922 2.818 12.017 1.00 34.53 266 SER A O 1
ATOM 2080 N N . SER A 1 267 ? -23.454 1.772 10.088 1.00 38.03 267 SER A N 1
ATOM 2081 C CA . SER A 1 267 ? -24.785 1.172 9.931 1.00 38.03 267 SER A CA 1
ATOM 2082 C C . SER A 1 267 ? -24.924 -0.102 10.783 1.00 38.03 267 SER A C 1
ATOM 2084 O O . SER A 1 267 ? -23.941 -0.768 11.099 1.00 38.03 267 SER A O 1
ATOM 2086 N N . LEU A 1 268 ? -26.163 -0.461 11.138 1.00 35.81 268 LEU A N 1
ATOM 2087 C CA . LEU A 1 268 ? -26.522 -1.518 12.100 1.00 35.81 268 LEU A CA 1
ATOM 2088 C C . LEU A 1 268 ? -26.057 -2.955 11.781 1.00 35.81 268 LEU A C 1
ATOM 2090 O O . LEU A 1 268 ? -26.248 -3.821 12.630 1.00 35.81 268 LEU A O 1
ATOM 2094 N N . ALA A 1 269 ? -25.513 -3.241 10.595 1.00 35.84 269 ALA A N 1
ATOM 2095 C CA . ALA A 1 269 ? -25.186 -4.610 10.178 1.00 35.84 269 ALA A CA 1
ATOM 2096 C C . ALA A 1 269 ? -23.863 -5.134 10.779 1.00 35.84 269 ALA A C 1
ATOM 2098 O O . ALA A 1 269 ? -23.853 -6.216 11.369 1.00 35.84 269 ALA A O 1
ATOM 2099 N N . ASN A 1 270 ? -22.791 -4.336 10.724 1.00 42.59 270 ASN A N 1
ATOM 2100 C CA . ASN A 1 270 ? -21.441 -4.711 11.180 1.00 42.59 270 ASN A CA 1
ATOM 2101 C C . ASN A 1 270 ? -21.307 -5.037 12.688 1.00 42.59 270 ASN A C 1
ATOM 2103 O O . ASN A 1 270 ? -20.587 -5.974 13.021 1.00 42.59 270 ASN A O 1
ATOM 2107 N N . PRO A 1 271 ? -22.031 -4.381 13.624 1.00 41.22 271 PRO A N 1
ATOM 2108 C CA . PRO A 1 271 ? -21.904 -4.672 15.054 1.00 41.22 271 PRO A CA 1
ATOM 2109 C C . PRO A 1 271 ? -22.256 -6.110 15.446 1.00 41.22 271 PRO A C 1
ATOM 2111 O O . PRO A 1 271 ? -21.854 -6.567 16.510 1.00 41.22 271 PRO A O 1
ATOM 2114 N N . THR A 1 272 ? -23.061 -6.809 14.643 1.00 41.72 272 THR A N 1
ATOM 2115 C CA . THR A 1 272 ? -23.542 -8.157 14.981 1.00 41.72 272 THR A CA 1
ATOM 2116 C C . THR A 1 272 ? -22.442 -9.206 14.837 1.00 41.72 272 THR A C 1
ATOM 2118 O O . THR A 1 272 ? -22.381 -10.123 15.651 1.00 41.72 272 THR A O 1
ATOM 2121 N N . GLU A 1 273 ? -21.565 -9.049 13.843 1.00 43.47 273 GLU A N 1
ATOM 2122 C CA . GLU A 1 273 ? -20.415 -9.934 13.622 1.00 43.47 273 GLU A CA 1
ATOM 2123 C C . GLU A 1 273 ? -19.292 -9.627 14.627 1.00 43.47 273 GLU A C 1
ATOM 2125 O O . GLU A 1 273 ? -18.765 -10.540 15.262 1.00 43.47 273 GLU A O 1
ATOM 2130 N N . ASP A 1 274 ? -19.029 -8.345 14.906 1.00 41.16 274 ASP A N 1
ATOM 2131 C CA . ASP A 1 274 ? -18.066 -7.917 15.935 1.00 41.16 274 ASP A CA 1
ATOM 2132 C C . ASP A 1 274 ? -18.466 -8.373 17.356 1.00 41.16 274 ASP A C 1
ATOM 2134 O O . ASP A 1 274 ? -17.627 -8.735 18.196 1.00 41.16 274 ASP A O 1
ATOM 2138 N N . LEU A 1 275 ? -19.772 -8.378 17.654 1.00 45.41 275 LEU A N 1
ATOM 2139 C CA . LEU A 1 275 ? -20.302 -8.888 18.921 1.00 45.41 275 LEU A CA 1
ATOM 2140 C C . LEU A 1 275 ? -20.139 -10.409 19.054 1.00 45.41 275 LEU A C 1
ATOM 2142 O O . LEU A 1 275 ? -19.898 -10.877 20.168 1.00 45.41 275 LEU A O 1
ATOM 2146 N N . ASP A 1 276 ? -20.232 -11.170 17.959 1.00 48.69 276 ASP A N 1
ATOM 2147 C CA . ASP A 1 276 ? -20.040 -12.628 17.973 1.00 48.69 276 ASP A CA 1
ATOM 2148 C C . ASP A 1 276 ? -18.571 -12.992 18.243 1.00 48.69 276 ASP A C 1
ATOM 2150 O O . ASP A 1 276 ? -18.273 -13.826 19.102 1.00 48.69 276 ASP A O 1
ATOM 2154 N N . VAL A 1 277 ? -17.635 -12.270 17.616 1.00 47.22 277 VAL A N 1
ATOM 2155 C CA . VAL A 1 277 ? -16.188 -12.435 17.845 1.00 47.22 277 VAL A CA 1
ATOM 2156 C C . VAL A 1 277 ? -15.788 -12.070 19.281 1.00 47.22 277 VAL A C 1
ATOM 2158 O O . VAL A 1 277 ? -14.954 -12.745 19.888 1.00 47.22 277 VAL A O 1
ATOM 2161 N N . SER A 1 278 ? -16.380 -11.019 19.859 1.00 48.16 278 SER A N 1
ATOM 2162 C CA . SER A 1 278 ? -16.052 -10.559 21.220 1.00 48.16 278 SER A CA 1
ATOM 2163 C C . SER A 1 278 ? -16.762 -11.328 22.343 1.00 48.16 278 SER A C 1
ATOM 2165 O O . SER A 1 278 ? -16.335 -11.245 23.501 1.00 48.16 278 SER A O 1
ATOM 2167 N N . SER A 1 279 ? -17.828 -12.074 22.027 1.00 51.22 279 SER A N 1
ATOM 2168 C CA . SER A 1 279 ? -18.625 -12.862 22.980 1.00 51.22 279 SER A CA 1
ATOM 2169 C C . SER A 1 279 ? -18.904 -14.290 22.481 1.00 51.22 279 SER A C 1
ATOM 2171 O O . SER A 1 279 ? -20.071 -14.678 22.369 1.00 51.22 279 SER A O 1
ATOM 2173 N N . PRO A 1 280 ? -17.860 -15.105 22.229 1.00 53.81 280 PRO A N 1
ATOM 2174 C CA . PRO A 1 280 ? -18.023 -16.436 21.660 1.00 53.81 280 PRO A CA 1
ATOM 2175 C C . PRO A 1 280 ? -18.894 -17.340 22.538 1.00 53.81 280 PRO A C 1
ATOM 2177 O O . PRO A 1 280 ? -18.858 -17.305 23.777 1.00 53.81 280 PRO A O 1
ATOM 2180 N N . PHE A 1 281 ? -19.676 -18.194 21.879 1.00 51.38 281 PHE A N 1
ATOM 2181 C CA . PHE A 1 281 ? -20.578 -19.136 22.534 1.00 51.38 281 PHE A CA 1
ATOM 2182 C C . PHE A 1 281 ? -19.846 -19.980 23.597 1.00 51.38 281 PHE A C 1
ATOM 2184 O O . PHE A 1 281 ? -18.875 -20.674 23.306 1.00 51.38 281 PHE A O 1
ATOM 2191 N N . GLY A 1 282 ? -20.330 -19.939 24.845 1.00 55.59 282 GLY A N 1
ATOM 2192 C CA . GLY A 1 282 ? -19.780 -20.704 25.975 1.00 55.59 282 GLY A CA 1
ATOM 2193 C C . GLY A 1 282 ? -19.051 -19.876 27.041 1.00 55.59 282 GLY A C 1
ATOM 2194 O O . GLY A 1 282 ? -18.827 -20.385 28.143 1.00 55.59 282 GLY A O 1
ATOM 2195 N N . TYR A 1 283 ? -18.752 -18.601 26.778 1.00 58.16 283 TYR A N 1
ATOM 2196 C CA . TYR A 1 283 ? -18.161 -17.687 27.761 1.00 58.16 283 TYR A CA 1
ATOM 2197 C C . TYR A 1 283 ? -19.239 -17.020 28.630 1.00 58.16 283 TYR A C 1
ATOM 2199 O O . TYR A 1 283 ? -20.319 -16.663 28.157 1.00 58.16 283 TYR A O 1
ATOM 2207 N N . ARG A 1 284 ? -18.970 -16.848 29.932 1.00 63.56 284 ARG A N 1
ATOM 2208 C CA . ARG A 1 284 ? -19.817 -16.036 30.824 1.00 63.56 284 ARG A CA 1
ATOM 2209 C C . ARG A 1 284 ? -19.177 -14.669 30.989 1.00 63.56 284 ARG A C 1
ATOM 2211 O O . ARG A 1 284 ? -17.965 -14.589 31.110 1.00 63.56 284 ARG A O 1
ATOM 2218 N N . TYR A 1 285 ? -19.981 -13.615 31.068 1.00 67.44 285 TYR A N 1
ATOM 2219 C CA . TYR A 1 285 ? -19.485 -12.255 31.274 1.00 67.44 285 TYR A CA 1
ATOM 2220 C C . TYR A 1 285 ? -20.110 -11.619 32.509 1.00 67.44 285 TYR A C 1
ATOM 2222 O O . TYR A 1 285 ? -21.284 -11.823 32.833 1.00 67.44 285 TYR A O 1
ATOM 2230 N N . THR A 1 286 ? -19.306 -10.811 33.187 1.00 69.50 286 THR A N 1
ATOM 2231 C CA . THR A 1 286 ? -19.768 -9.798 34.130 1.00 69.50 286 THR A CA 1
ATOM 2232 C C . THR A 1 286 ? -19.699 -8.444 33.452 1.00 69.50 286 THR A C 1
ATOM 2234 O O . THR A 1 286 ? -18.790 -8.189 32.670 1.00 69.50 286 THR A O 1
ATOM 2237 N N . TYR A 1 287 ? -20.662 -7.580 33.746 1.00 73.88 287 TYR A N 1
ATOM 2238 C CA . TYR A 1 287 ? -20.707 -6.230 33.202 1.00 73.88 287 TYR A CA 1
ATOM 2239 C C . TYR A 1 287 ? -20.741 -5.240 34.351 1.00 73.88 287 TYR A C 1
ATOM 2241 O O . TYR A 1 287 ? -21.507 -5.411 35.308 1.00 73.88 287 TYR A O 1
ATOM 2249 N N . ARG A 1 288 ? -19.902 -4.213 34.259 1.00 78.62 288 ARG A N 1
ATOM 2250 C CA . ARG A 1 288 ? -19.905 -3.082 35.184 1.00 78.62 288 ARG A CA 1
ATOM 2251 C C . ARG A 1 288 ? -20.099 -1.806 34.397 1.00 78.62 288 ARG A C 1
ATOM 2253 O O . ARG A 1 288 ? -19.424 -1.603 33.398 1.00 78.62 288 ARG A O 1
ATOM 2260 N N . ALA A 1 289 ? -20.994 -0.956 34.874 1.00 86.00 289 ALA A N 1
ATOM 2261 C CA . ALA A 1 289 ? -21.403 0.231 34.152 1.00 86.00 289 ALA A CA 1
ATOM 2262 C C . ALA A 1 289 ? -21.151 1.506 34.959 1.00 86.00 289 ALA A C 1
ATOM 2264 O O . ALA A 1 289 ? -21.229 1.488 36.186 1.00 86.00 289 ALA A O 1
ATOM 2265 N N . LEU A 1 290 ? -20.903 2.606 34.255 1.00 89.25 290 LEU A N 1
ATOM 2266 C CA . LEU A 1 290 ? -20.829 3.961 34.796 1.00 89.25 290 LEU A CA 1
ATOM 2267 C C . LEU A 1 290 ? -21.545 4.907 33.832 1.00 89.25 290 LEU A C 1
ATOM 2269 O O . LEU A 1 290 ? -21.384 4.792 32.620 1.00 89.25 290 LEU A O 1
ATOM 2273 N N . THR A 1 291 ? -22.306 5.859 34.366 1.00 91.38 291 THR A N 1
ATOM 2274 C CA . THR A 1 291 ? -22.924 6.916 33.560 1.00 91.38 291 THR A CA 1
ATOM 2275 C C . THR A 1 291 ? -22.438 8.277 34.036 1.00 91.38 291 THR A C 1
ATOM 2277 O O . THR A 1 291 ? -22.401 8.557 35.234 1.00 91.38 291 THR A O 1
ATOM 2280 N N . THR A 1 292 ? -22.089 9.151 33.101 1.00 93.62 292 THR A N 1
ATOM 2281 C CA . THR A 1 292 ? -21.674 10.530 33.371 1.00 93.62 292 THR A CA 1
ATOM 2282 C C . THR A 1 292 ? -22.338 11.488 32.392 1.00 93.62 292 THR A C 1
ATOM 2284 O O . THR A 1 292 ? -22.958 11.085 31.410 1.00 93.62 292 THR A O 1
ATOM 2287 N N . ARG A 1 293 ? -22.219 12.787 32.641 1.00 92.81 293 ARG A N 1
ATOM 2288 C CA . ARG A 1 293 ? -22.349 13.800 31.593 1.00 92.81 293 ARG A CA 1
ATOM 2289 C C . ARG A 1 293 ? -21.155 13.681 30.648 1.00 92.81 293 ARG A C 1
ATOM 2291 O O . ARG A 1 293 ? -20.061 13.301 31.073 1.00 92.81 293 ARG A O 1
ATOM 2298 N N . LEU A 1 294 ? -21.384 13.960 29.369 1.00 90.56 294 LEU A N 1
ATOM 2299 C CA . LEU A 1 294 ? -20.346 13.879 28.347 1.00 90.56 294 LEU A CA 1
ATOM 2300 C C . LEU A 1 294 ? -19.339 15.027 28.520 1.00 90.56 294 LEU A C 1
ATOM 2302 O O . LEU A 1 294 ? -19.707 16.190 28.377 1.00 90.56 294 LEU A O 1
ATOM 2306 N N . ASP A 1 295 ? -18.076 14.695 28.784 1.00 91.81 295 ASP A N 1
ATOM 2307 C CA . ASP A 1 295 ? -16.967 15.650 28.870 1.00 91.81 295 ASP A CA 1
ATOM 2308 C C . ASP A 1 295 ? -15.700 15.053 28.253 1.00 91.81 295 ASP A C 1
ATOM 2310 O O . ASP A 1 295 ? -15.277 13.957 28.615 1.00 91.81 295 ASP A O 1
ATOM 2314 N N . ARG A 1 296 ? -15.070 15.784 27.329 1.00 84.94 296 ARG A N 1
ATOM 2315 C CA . ARG A 1 296 ? -13.923 15.279 26.558 1.00 84.94 296 ARG A CA 1
ATOM 2316 C C . ARG A 1 296 ? -12.716 14.956 27.437 1.00 84.94 296 ARG A C 1
ATOM 2318 O O . ARG A 1 296 ? -12.020 13.984 27.158 1.00 84.94 296 ARG A O 1
ATOM 2325 N N . ARG A 1 297 ? -12.443 15.767 28.466 1.00 86.88 297 ARG A N 1
ATOM 2326 C CA . ARG A 1 297 ? -11.286 15.543 29.345 1.00 86.88 297 ARG A CA 1
ATOM 2327 C C . ARG A 1 297 ? -11.516 14.311 30.205 1.00 86.88 297 ARG A C 1
ATOM 2329 O O . ARG A 1 297 ? -10.631 13.478 30.305 1.00 86.88 297 ARG A O 1
ATOM 2336 N N . LEU A 1 298 ? -12.720 14.163 30.757 1.00 90.69 298 LEU A N 1
ATOM 2337 C CA . LEU A 1 298 ? -13.094 12.990 31.536 1.00 90.69 298 LEU A CA 1
ATOM 2338 C C . LEU A 1 298 ? -12.975 11.702 30.710 1.00 90.69 298 LEU A C 1
ATOM 2340 O O . LEU A 1 298 ? -12.458 10.717 31.221 1.00 90.69 298 LEU A O 1
ATOM 2344 N N . LEU A 1 299 ? -13.390 11.714 29.438 1.00 88.62 299 LEU A N 1
ATOM 2345 C CA . LEU A 1 299 ? -13.230 10.558 28.546 1.00 88.62 299 LEU A CA 1
ATOM 2346 C C . LEU A 1 299 ? -11.763 10.180 28.312 1.00 88.62 299 LEU A C 1
ATOM 2348 O O . LEU A 1 299 ? -11.439 8.995 28.328 1.00 88.62 299 LEU A O 1
ATOM 2352 N N . ALA A 1 300 ? -10.885 11.170 28.120 1.00 79.31 300 ALA A N 1
ATOM 2353 C CA . ALA A 1 300 ? -9.451 10.926 27.978 1.00 79.31 300 ALA A CA 1
ATOM 2354 C C . ALA A 1 300 ? -8.875 10.277 29.249 1.00 79.31 300 ALA A C 1
ATOM 2356 O O . ALA A 1 300 ? -8.250 9.223 29.166 1.00 79.31 300 ALA A O 1
ATOM 2357 N N . ASP A 1 301 ? -9.196 10.822 30.427 1.00 85.50 301 ASP A N 1
ATOM 2358 C CA . ASP A 1 301 ? -8.714 10.274 31.700 1.00 85.50 301 ASP A CA 1
ATOM 2359 C C . ASP A 1 301 ? -9.267 8.864 31.979 1.00 85.50 301 ASP A C 1
ATOM 2361 O O . ASP A 1 301 ? -8.570 8.010 32.524 1.00 85.50 301 ASP A O 1
ATOM 2365 N N . MET A 1 302 ? -10.520 8.587 31.596 1.00 89.12 302 MET A N 1
ATOM 2366 C CA . MET A 1 302 ? -11.102 7.240 31.662 1.00 89.12 302 MET A CA 1
ATOM 2367 C C . MET A 1 302 ? -10.369 6.261 30.737 1.00 89.12 302 MET A C 1
ATOM 2369 O O . MET A 1 302 ? -10.157 5.109 31.117 1.00 89.12 302 MET A O 1
ATOM 2373 N N . GLY A 1 303 ? -9.955 6.722 29.553 1.00 78.44 303 GLY A N 1
ATOM 2374 C CA . GLY A 1 303 ? -9.079 5.984 28.646 1.00 78.44 303 GLY A CA 1
ATOM 2375 C C . GLY A 1 303 ? -7.739 5.642 29.292 1.00 78.44 303 GLY A C 1
ATOM 2376 O O . GLY A 1 303 ? -7.330 4.483 29.268 1.00 78.44 303 GLY A O 1
ATOM 2377 N N . ASP A 1 304 ? -7.087 6.605 29.940 1.00 80.38 304 ASP A N 1
ATOM 2378 C CA . ASP A 1 304 ? -5.809 6.388 30.630 1.00 80.38 304 ASP A CA 1
ATOM 2379 C C . ASP A 1 304 ? -5.946 5.421 31.814 1.00 80.38 304 ASP A C 1
ATOM 2381 O O . ASP A 1 304 ? -5.123 4.518 31.998 1.00 80.38 304 ASP A O 1
ATOM 2385 N N . VAL A 1 305 ? -7.020 5.562 32.601 1.00 87.25 305 VAL A N 1
ATOM 2386 C CA . VAL A 1 305 ? -7.368 4.625 33.678 1.00 87.25 305 VAL A CA 1
ATOM 2387 C C . VAL A 1 305 ? -7.537 3.214 33.124 1.00 87.25 305 VAL A C 1
ATOM 2389 O O . VAL A 1 305 ? -6.971 2.274 33.682 1.00 87.25 305 VAL A O 1
ATOM 2392 N N . PHE A 1 306 ? -8.287 3.059 32.032 1.00 83.88 306 PHE A N 1
ATOM 2393 C CA . PHE A 1 306 ? -8.499 1.766 31.397 1.00 83.88 306 PHE A CA 1
ATOM 2394 C C . PHE A 1 306 ? -7.176 1.151 30.942 1.00 83.88 306 PHE A C 1
ATOM 2396 O O . PHE A 1 306 ? -6.841 0.059 31.397 1.00 83.88 306 PHE A O 1
ATOM 2403 N N . HIS A 1 307 ? -6.386 1.871 30.139 1.00 76.69 307 HIS A N 1
ATOM 2404 C CA . HIS A 1 307 ? -5.089 1.396 29.652 1.00 76.69 307 HIS A CA 1
ATOM 2405 C C . HIS A 1 307 ? -4.153 0.978 30.789 1.00 76.69 307 HIS A C 1
ATOM 2407 O O . HIS A 1 307 ? -3.509 -0.067 30.689 1.00 76.69 307 HIS A O 1
ATOM 2413 N N . GLY A 1 308 ? -4.101 1.755 31.875 1.00 76.94 308 GLY A N 1
ATOM 2414 C CA . GLY A 1 308 ? -3.273 1.445 33.038 1.00 76.94 308 GLY A CA 1
ATOM 2415 C C . GLY A 1 308 ? -3.696 0.165 33.763 1.00 76.94 308 GLY A C 1
ATOM 2416 O O . GLY A 1 308 ? -2.842 -0.642 34.122 1.00 76.94 308 GLY A O 1
ATOM 2417 N N . GLU A 1 309 ? -5.000 -0.052 33.960 1.00 83.06 309 GLU A N 1
ATOM 2418 C CA . GLU A 1 309 ? -5.514 -1.233 34.673 1.00 83.06 309 GLU A CA 1
ATOM 2419 C C . GLU A 1 309 ? -5.481 -2.510 33.818 1.00 83.06 309 GLU A C 1
ATOM 2421 O O . GLU A 1 309 ? -5.358 -3.604 34.368 1.00 83.06 309 GLU A O 1
ATOM 2426 N N . VAL A 1 310 ? -5.562 -2.400 32.484 1.00 76.38 310 VAL A N 1
ATOM 2427 C CA . VAL A 1 310 ? -5.524 -3.571 31.587 1.00 76.38 310 VAL A CA 1
ATOM 2428 C C . VAL A 1 310 ? -4.130 -3.897 31.051 1.00 76.38 310 VAL A C 1
ATOM 2430 O O . VAL A 1 310 ? -3.930 -4.993 30.531 1.00 76.38 310 VAL A O 1
ATOM 2433 N N . ALA A 1 311 ? -3.142 -3.005 31.196 1.00 75.56 311 ALA A N 1
ATOM 2434 C CA . ALA A 1 311 ? -1.761 -3.262 30.773 1.00 75.56 311 ALA A CA 1
ATOM 2435 C C . ALA A 1 311 ? -1.172 -4.582 31.325 1.00 75.56 311 ALA A C 1
ATOM 2437 O O . ALA A 1 311 ? -0.565 -5.314 30.540 1.00 75.56 311 ALA A O 1
ATOM 2438 N N . PRO A 1 312 ? -1.396 -4.969 32.601 1.00 71.69 312 PRO A N 1
ATOM 2439 C CA . PRO A 1 312 ? -0.929 -6.256 33.126 1.00 71.69 312 PRO A CA 1
ATOM 2440 C C . PRO A 1 312 ? -1.633 -7.482 32.521 1.00 71.69 312 PRO A C 1
ATOM 2442 O O . PRO A 1 312 ? -1.148 -8.601 32.669 1.00 71.69 312 PRO A O 1
ATOM 2445 N N . LEU A 1 313 ? -2.779 -7.294 31.856 1.00 65.75 313 LEU A N 1
ATOM 2446 C CA . LEU A 1 313 ? -3.600 -8.367 31.288 1.00 65.75 313 LEU A CA 1
ATOM 2447 C C . LEU A 1 313 ? -3.273 -8.666 29.815 1.00 65.75 313 LEU A C 1
ATOM 2449 O O . LEU A 1 313 ? -3.806 -9.626 29.268 1.00 65.75 313 LEU A O 1
ATOM 2453 N N . ARG A 1 314 ? -2.372 -7.896 29.182 1.00 61.06 314 ARG A N 1
ATOM 2454 C CA . ARG A 1 314 ? -2.025 -8.003 27.747 1.00 61.06 314 ARG A CA 1
ATOM 2455 C C . ARG A 1 314 ? -1.497 -9.377 27.316 1.00 61.06 314 ARG A C 1
ATOM 2457 O O . ARG A 1 314 ? -1.648 -9.741 26.159 1.00 61.06 314 ARG A O 1
ATOM 2464 N N . ASN A 1 315 ? -0.915 -10.140 28.242 1.00 56.97 315 ASN A N 1
ATOM 2465 C CA . ASN A 1 315 ? -0.340 -11.464 27.970 1.00 56.97 315 ASN A CA 1
ATOM 2466 C C . ASN A 1 315 ? -1.271 -12.621 28.368 1.00 56.97 315 ASN A C 1
ATOM 2468 O O . ASN A 1 315 ? -0.871 -13.785 28.323 1.00 56.97 315 ASN A O 1
ATOM 2472 N N . VAL A 1 316 ? -2.495 -12.324 28.815 1.00 56.69 316 VAL A N 1
ATOM 2473 C CA . VAL A 1 316 ? -3.459 -13.361 29.178 1.00 56.69 316 VAL A CA 1
ATOM 2474 C C . VAL A 1 316 ? -4.137 -13.846 27.900 1.00 56.69 316 VAL A C 1
ATOM 2476 O O . VAL A 1 316 ? -4.958 -13.146 27.311 1.00 56.69 316 VAL A O 1
ATOM 2479 N N . ALA A 1 317 ? -3.779 -15.057 27.471 1.00 47.88 317 ALA A N 1
ATOM 2480 C CA . ALA A 1 317 ? -4.346 -15.682 26.282 1.00 47.88 317 ALA A CA 1
ATOM 2481 C C . ALA A 1 317 ? -5.883 -15.672 26.329 1.00 47.88 317 ALA A C 1
ATOM 2483 O O . ALA A 1 317 ? -6.472 -16.025 27.347 1.00 47.88 317 ALA A O 1
ATOM 2484 N N . SER A 1 318 ? -6.528 -15.331 25.212 1.00 52.69 318 SER A N 1
ATOM 2485 C CA . SER A 1 318 ? -7.996 -15.298 25.067 1.00 52.69 318 SER A CA 1
ATOM 2486 C C . SER A 1 318 ? -8.735 -14.244 25.909 1.00 52.69 318 SER A C 1
ATOM 2488 O O . SER A 1 318 ? -9.937 -14.379 26.131 1.00 52.69 318 SER A O 1
ATOM 2490 N N . VAL A 1 319 ? -8.057 -13.188 26.374 1.00 55.34 319 VAL A N 1
ATOM 2491 C CA . VAL A 1 319 ? -8.712 -12.014 26.974 1.00 55.34 319 VAL A CA 1
ATOM 2492 C C . VAL A 1 319 ? -8.537 -10.823 26.044 1.00 55.34 319 VAL A C 1
ATOM 2494 O O . VAL A 1 319 ? -7.417 -10.385 25.804 1.00 55.34 319 VAL A O 1
ATOM 2497 N N . LEU A 1 320 ? -9.655 -10.279 25.559 1.00 60.84 320 LEU A N 1
ATOM 2498 C CA . LEU A 1 320 ? -9.704 -9.013 24.832 1.00 60.84 320 LEU A CA 1
ATOM 2499 C C . LEU A 1 320 ? -10.332 -7.951 25.754 1.00 60.84 320 LEU A C 1
ATOM 2501 O O . LEU A 1 320 ? -11.561 -7.891 25.864 1.00 60.84 320 LEU A O 1
ATOM 2505 N N . PRO A 1 321 ? -9.533 -7.144 26.482 1.00 68.94 321 PRO A N 1
ATOM 2506 C CA . PRO A 1 321 ? -10.081 -6.077 27.304 1.00 68.94 321 PRO A CA 1
ATOM 2507 C C . PRO A 1 321 ? -10.793 -5.064 26.411 1.00 68.94 321 PRO A C 1
ATOM 2509 O O . PRO A 1 321 ? -10.217 -4.567 25.448 1.00 68.94 321 PRO A O 1
ATOM 2512 N N . SER A 1 322 ? -12.030 -4.719 26.751 1.00 67.62 322 SER A N 1
ATOM 2513 C CA . SER A 1 322 ? -12.789 -3.695 26.036 1.00 67.62 322 SER A CA 1
ATOM 2514 C C . SER A 1 322 ? -13.473 -2.745 27.010 1.00 67.62 322 SER A C 1
ATOM 2516 O O . SER A 1 322 ? -13.729 -3.079 28.168 1.00 67.62 322 SER A O 1
ATOM 2518 N N . MET A 1 323 ? -13.757 -1.537 26.527 1.00 78.00 323 MET A N 1
ATOM 2519 C CA . MET A 1 323 ? -14.506 -0.519 27.255 1.00 78.00 323 MET A CA 1
ATOM 2520 C C . MET A 1 323 ? -15.566 0.083 26.326 1.00 78.00 323 MET A C 1
ATOM 2522 O O . MET A 1 323 ? -15.348 1.154 25.763 1.00 78.00 323 MET A O 1
ATOM 2526 N N . PRO A 1 324 ? -16.700 -0.610 26.105 1.00 74.19 324 PRO A N 1
ATOM 2527 C CA . PRO A 1 324 ? -17.763 -0.093 25.255 1.00 74.19 324 PRO A CA 1
ATOM 2528 C C . PRO A 1 324 ? -18.319 1.238 25.761 1.00 74.19 324 PRO A C 1
ATOM 2530 O O . PRO A 1 324 ? -18.613 1.403 26.951 1.00 74.19 324 PRO A O 1
ATOM 2533 N N . TRP A 1 325 ? -18.480 2.173 24.829 1.00 79.56 325 TRP A N 1
ATOM 2534 C CA . TRP A 1 325 ? -18.936 3.537 25.062 1.00 79.56 325 TRP A CA 1
ATOM 2535 C C . TRP A 1 325 ? -20.266 3.774 24.352 1.00 79.56 325 TRP A C 1
ATOM 2537 O O . TRP A 1 325 ? -20.457 3.386 23.204 1.00 79.56 325 TRP A O 1
ATOM 2547 N N . GLN A 1 326 ? -21.192 4.444 25.027 1.00 77.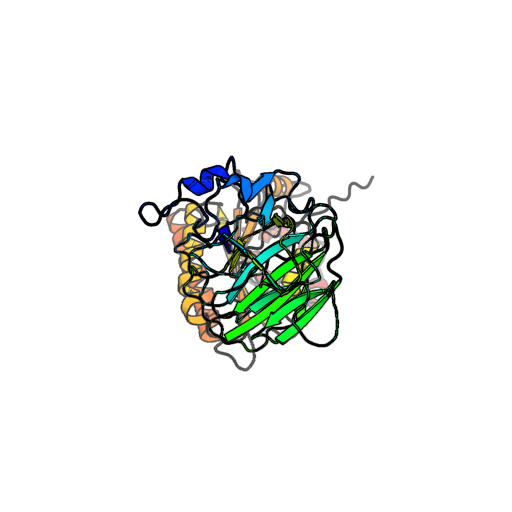12 326 GLN A N 1
ATOM 2548 C CA . GLN A 1 326 ? -22.482 4.810 24.462 1.00 77.12 326 GLN A CA 1
ATOM 2549 C C . GLN A 1 326 ? -22.833 6.241 24.855 1.00 77.12 326 GLN A C 1
ATOM 2551 O O . GLN A 1 326 ? -22.897 6.586 26.032 1.00 77.12 326 GLN A O 1
ATOM 2556 N N . ILE A 1 327 ? -23.110 7.081 23.863 1.00 83.94 327 ILE A N 1
ATOM 2557 C CA . ILE A 1 327 ? -23.558 8.455 24.090 1.00 83.94 327 ILE A CA 1
ATOM 2558 C C . ILE A 1 327 ? -25.081 8.497 23.980 1.00 83.94 327 ILE A C 1
ATOM 2560 O O . ILE A 1 327 ? -25.657 8.035 22.999 1.00 83.94 327 ILE A O 1
ATOM 2564 N N . VAL A 1 328 ? -25.735 9.085 24.981 1.00 82.81 328 VAL A N 1
ATOM 2565 C CA . VAL A 1 328 ? -27.158 9.428 24.933 1.00 82.81 328 VAL A CA 1
ATOM 2566 C C . VAL A 1 328 ? -27.265 10.908 24.590 1.00 82.81 328 VAL A C 1
ATOM 2568 O O . VAL A 1 328 ? -27.159 11.788 25.453 1.00 82.81 328 VAL A O 1
ATOM 2571 N N . ALA A 1 329 ? -27.438 11.183 23.300 1.00 84.38 329 ALA A N 1
ATOM 2572 C CA . ALA A 1 329 ? -27.485 12.529 22.753 1.00 84.38 329 ALA A CA 1
ATOM 2573 C C . ALA A 1 329 ? -28.694 13.314 23.281 1.00 84.38 329 ALA A C 1
ATOM 2575 O O . ALA A 1 329 ? -29.744 12.748 23.590 1.00 84.38 329 ALA A O 1
ATOM 2576 N N . ARG A 1 330 ? -28.588 14.648 23.305 1.00 83.88 330 ARG A N 1
ATOM 2577 C CA . ARG A 1 330 ? -29.676 15.544 23.740 1.00 83.88 330 ARG A CA 1
ATOM 2578 C C . ARG A 1 330 ? -31.013 15.211 23.064 1.00 83.88 330 ARG A C 1
ATOM 2580 O O . ARG A 1 330 ? -32.015 15.056 23.752 1.00 83.88 330 ARG A O 1
ATOM 2587 N N . ALA A 1 331 ? -31.017 15.041 21.741 1.00 81.25 331 ALA A N 1
ATOM 2588 C CA . ALA A 1 331 ? -32.231 14.726 20.985 1.00 81.25 331 ALA A CA 1
ATOM 2589 C C . ALA A 1 331 ? -32.877 13.400 21.429 1.00 81.25 331 ALA A C 1
ATOM 2591 O O . ALA A 1 331 ? -34.101 13.299 21.508 1.00 81.25 331 ALA A O 1
ATOM 2592 N N . GLN A 1 332 ? -32.067 12.395 21.779 1.00 77.75 332 GLN A N 1
ATOM 2593 C CA . GLN A 1 332 ? -32.564 11.133 22.327 1.00 77.75 332 GLN A CA 1
ATOM 2594 C C . GLN A 1 332 ? -33.171 11.357 23.714 1.00 77.75 332 GLN A C 1
ATOM 2596 O O . GLN A 1 332 ? -34.284 10.911 23.968 1.00 77.75 332 GLN A O 1
ATOM 2601 N N . ARG A 1 333 ? -32.502 12.118 24.589 1.00 85.44 333 ARG A N 1
ATOM 2602 C CA . ARG A 1 333 ? -33.022 12.457 25.925 1.00 85.44 333 ARG A CA 1
ATOM 2603 C C . ARG A 1 333 ? -34.347 13.222 25.867 1.00 85.44 333 ARG A C 1
ATOM 2605 O O . ARG A 1 333 ? -35.230 12.964 26.679 1.00 85.44 333 ARG A O 1
ATOM 2612 N N . GLU A 1 334 ? -34.516 14.113 24.892 1.00 84.31 334 GLU A N 1
ATOM 2613 C CA . GLU A 1 334 ? -35.783 14.810 24.628 1.00 84.31 334 GLU A CA 1
ATOM 2614 C C . GLU A 1 334 ? -36.863 13.861 24.093 1.00 84.31 334 GLU A C 1
ATOM 2616 O O . GLU A 1 334 ? -38.025 13.939 24.493 1.00 84.31 334 GLU A O 1
ATOM 2621 N N . ALA A 1 335 ? -36.499 12.929 23.210 1.00 84.25 335 ALA A N 1
ATOM 2622 C CA . ALA A 1 335 ? -37.425 11.920 22.706 1.00 84.25 335 ALA A CA 1
ATOM 2623 C C . ALA A 1 335 ? -37.914 10.971 23.815 1.00 84.25 335 ALA A C 1
ATOM 2625 O O . ALA A 1 335 ? -39.077 10.568 23.795 1.00 84.25 335 ALA A O 1
ATOM 2626 N N . LEU A 1 336 ? -37.069 10.675 24.810 1.00 82.75 336 LEU A N 1
ATOM 2627 C CA . LEU A 1 336 ? -37.409 9.848 25.974 1.00 82.75 336 LEU A CA 1
ATOM 2628 C C . LEU A 1 336 ? -38.472 10.478 26.893 1.00 82.75 336 LEU A C 1
ATOM 2630 O O . LEU A 1 336 ? -39.048 9.768 27.716 1.00 82.75 336 LEU A O 1
ATOM 2634 N N . GLU A 1 337 ? -38.783 11.767 26.736 1.00 82.44 337 GLU A N 1
ATOM 2635 C CA . GLU A 1 337 ? -39.875 12.440 27.457 1.00 82.44 337 GLU A CA 1
ATOM 2636 C C . GLU A 1 337 ? -41.243 12.289 26.772 1.00 82.44 337 GLU A C 1
ATOM 2638 O O . GLU A 1 337 ? -42.285 12.585 27.364 1.00 82.44 337 GLU A O 1
ATOM 2643 N N . ARG A 1 338 ? -41.277 11.815 25.522 1.00 80.38 338 ARG A N 1
ATOM 2644 C CA . ARG A 1 338 ? -42.520 11.655 24.756 1.00 80.38 338 ARG A CA 1
ATOM 2645 C C . ARG A 1 338 ? -43.276 10.392 25.191 1.00 80.38 338 ARG A C 1
ATOM 2647 O O . ARG A 1 338 ? -42.711 9.479 25.784 1.00 80.38 338 ARG A O 1
ATOM 2654 N N . ASN A 1 339 ? -44.575 10.332 24.884 1.00 78.69 339 ASN A N 1
ATOM 2655 C CA . ASN A 1 339 ? -45.426 9.141 25.056 1.00 78.69 339 ASN A CA 1
ATOM 2656 C C . ASN A 1 339 ? -45.408 8.508 26.465 1.00 78.69 339 ASN A C 1
ATOM 2658 O O . ASN A 1 339 ? -45.379 7.288 26.605 1.00 78.69 339 ASN A O 1
ATOM 2662 N N . GLY A 1 340 ? -45.456 9.332 27.516 1.00 71.38 340 GLY A N 1
ATOM 2663 C CA . GLY A 1 340 ? -45.583 8.850 28.899 1.00 71.38 340 GLY A CA 1
ATOM 2664 C C . GLY A 1 340 ? -44.267 8.678 29.662 1.00 71.38 340 GLY A C 1
ATOM 2665 O O . GLY A 1 340 ? -44.299 8.122 30.759 1.00 71.38 340 GLY A O 1
ATOM 2666 N N . ARG A 1 341 ? -43.161 9.209 29.116 1.00 74.38 341 ARG A N 1
ATOM 2667 C CA . ARG A 1 341 ? -41.821 9.292 29.721 1.00 74.38 341 ARG A CA 1
ATOM 2668 C C . ARG A 1 341 ? -41.142 7.946 29.995 1.00 74.38 341 ARG A C 1
ATOM 2670 O O . ARG A 1 341 ? -41.716 6.981 30.512 1.00 74.38 341 ARG A O 1
ATOM 2677 N N . ASN A 1 342 ? -39.855 7.896 29.684 1.00 79.31 342 ASN A N 1
ATOM 2678 C CA . ASN A 1 342 ? -39.009 6.734 29.898 1.00 79.31 342 ASN A CA 1
ATOM 2679 C C . ASN A 1 342 ? -38.769 6.457 31.398 1.00 79.31 342 ASN A C 1
ATOM 2681 O O . ASN A 1 342 ? -38.712 7.365 32.221 1.00 79.31 342 ASN A O 1
ATOM 2685 N N . ALA A 1 343 ? -38.646 5.179 31.765 1.00 76.81 343 ALA A N 1
ATOM 2686 C CA . ALA A 1 343 ? -38.526 4.751 33.160 1.00 76.81 343 ALA A CA 1
ATOM 2687 C C . ALA A 1 343 ? -37.097 4.795 33.728 1.00 76.81 343 ALA A C 1
ATOM 2689 O O . ALA A 1 343 ? -36.930 4.597 34.924 1.00 76.81 343 ALA A O 1
ATOM 2690 N N . LEU A 1 344 ? -36.081 5.039 32.898 1.00 78.75 344 LEU A N 1
ATOM 2691 C CA . LEU A 1 344 ? -34.665 4.930 33.258 1.00 78.75 344 LEU A CA 1
ATOM 2692 C C . LEU A 1 344 ? -34.126 6.175 33.985 1.00 78.75 344 LEU A C 1
ATOM 2694 O O . LEU A 1 344 ? -32.992 6.165 34.448 1.00 78.75 344 LEU A O 1
ATOM 2698 N N . GLY A 1 345 ? -34.896 7.267 34.053 1.00 77.69 345 GLY A N 1
ATOM 2699 C CA . GLY A 1 345 ? -34.453 8.519 34.685 1.00 77.69 345 GLY A CA 1
ATOM 2700 C C . GLY A 1 345 ? -33.377 9.287 33.905 1.00 77.69 345 GLY A C 1
ATOM 2701 O O . GLY A 1 345 ? -32.771 10.205 34.443 1.00 77.69 345 GLY A O 1
ATOM 2702 N N . ILE A 1 346 ? -33.140 8.926 32.641 1.00 85.31 346 ILE A N 1
ATOM 2703 C CA . ILE A 1 346 ? -32.178 9.595 31.744 1.00 85.31 346 ILE A CA 1
ATOM 2704 C C . ILE A 1 346 ? -32.854 10.547 30.744 1.00 85.31 346 ILE A C 1
ATOM 2706 O O . ILE A 1 346 ? -32.171 11.227 29.978 1.00 85.31 346 ILE A O 1
ATOM 2710 N N . GLY A 1 347 ? -34.189 10.587 30.734 1.00 80.56 347 GLY A N 1
ATOM 2711 C CA . GLY A 1 347 ? -34.975 11.519 29.927 1.00 80.56 347 GLY A CA 1
ATOM 2712 C C . GLY A 1 347 ? -34.819 12.963 30.405 1.00 80.56 347 GLY A C 1
ATOM 2713 O O . GLY A 1 347 ? -34.539 13.221 31.577 1.00 80.56 347 GLY A O 1
ATOM 2714 N N . GLY A 1 348 ? -34.939 13.905 29.472 1.00 75.75 348 GLY A N 1
ATOM 2715 C CA . GLY A 1 348 ? -34.773 15.331 29.747 1.00 75.75 348 GLY A CA 1
ATOM 2716 C C . GLY A 1 348 ? -33.324 15.753 30.029 1.00 75.75 348 GLY A C 1
ATOM 2717 O O . GLY A 1 348 ? -32.394 14.956 29.968 1.00 75.75 348 GLY A O 1
ATOM 2718 N N . GLY A 1 349 ? -33.122 17.041 30.324 1.00 75.00 349 GLY A N 1
ATOM 2719 C CA . GLY A 1 349 ? -31.796 17.633 30.547 1.00 75.00 349 GLY A CA 1
ATOM 2720 C C . GLY A 1 349 ? -31.143 18.191 29.276 1.00 75.00 349 GLY A C 1
ATOM 2721 O O . GLY A 1 349 ? -31.418 17.756 28.162 1.00 75.00 349 GLY A O 1
ATOM 2722 N N . ARG A 1 350 ? -30.291 19.212 29.442 1.00 75.19 350 ARG A N 1
ATOM 2723 C CA . ARG A 1 350 ? -29.615 19.881 28.315 1.00 75.19 350 ARG A CA 1
ATOM 2724 C C . ARG A 1 350 ? -28.354 19.137 27.866 1.00 75.19 350 ARG A C 1
ATOM 2726 O O . ARG A 1 350 ? -27.988 19.193 26.701 1.00 75.19 350 ARG A O 1
ATOM 2733 N N . GLU A 1 351 ? -27.675 18.442 28.759 1.00 84.50 351 GLU A N 1
ATOM 2734 C CA . GLU A 1 351 ? -26.365 17.865 28.456 1.00 84.50 351 GLU A CA 1
ATOM 2735 C C . GLU A 1 351 ? -26.494 16.405 27.993 1.00 84.50 351 GLU A C 1
ATOM 2737 O O . GLU A 1 351 ? -27.305 15.660 28.558 1.00 84.50 351 GLU A O 1
ATOM 2742 N N . PRO A 1 352 ? -25.725 15.968 26.979 1.00 89.81 352 PRO A N 1
ATOM 2743 C CA . PRO A 1 352 ? -25.633 14.555 26.624 1.00 89.81 352 PRO A CA 1
ATOM 2744 C C . PRO A 1 352 ? -25.118 13.721 27.801 1.00 89.81 352 PRO A C 1
ATOM 2746 O O . PRO A 1 352 ? -24.299 14.194 28.596 1.00 89.81 352 PRO A O 1
ATOM 2749 N N . LEU A 1 353 ? -25.579 12.474 27.899 1.00 89.38 353 LEU A N 1
ATOM 2750 C CA . LEU A 1 353 ? -24.961 11.501 28.800 1.00 89.38 353 LEU A CA 1
ATOM 2751 C C . LEU A 1 353 ? -23.971 10.640 28.042 1.00 89.38 353 LEU A C 1
ATOM 2753 O O . LEU A 1 353 ? -24.108 10.401 26.845 1.00 89.38 353 LEU A O 1
ATOM 2757 N N . PHE A 1 354 ? -23.013 10.140 28.792 1.00 90.88 354 PHE A N 1
ATOM 2758 C CA . PHE A 1 354 ? -22.074 9.128 28.391 1.00 90.88 354 PHE A CA 1
ATOM 2759 C C . PHE A 1 354 ? -22.263 7.914 29.293 1.00 90.88 354 PHE A C 1
ATOM 2761 O O . PHE A 1 354 ? -22.395 8.043 30.510 1.00 90.88 354 PHE A O 1
ATOM 2768 N N . HIS A 1 355 ? -22.303 6.743 28.687 1.00 85.38 355 HIS A N 1
ATOM 2769 C CA . HIS A 1 355 ? -22.428 5.466 29.349 1.00 85.38 355 HIS A CA 1
ATOM 2770 C C . HIS A 1 355 ? -21.227 4.604 28.980 1.00 85.38 355 HIS A C 1
ATOM 2772 O O . HIS A 1 355 ? -20.922 4.409 27.807 1.00 85.38 355 HIS A O 1
ATOM 2778 N N . MET A 1 356 ? -20.559 4.091 30.001 1.00 84.56 356 MET A N 1
ATOM 2779 C CA . MET A 1 356 ? -19.397 3.228 29.893 1.00 84.56 356 MET A CA 1
ATOM 2780 C C . MET A 1 356 ? -19.752 1.861 30.449 1.00 84.56 356 MET A C 1
ATOM 2782 O O . MET A 1 356 ? -20.343 1.773 31.528 1.00 84.56 356 MET A O 1
ATOM 2786 N N . ASN A 1 357 ? -19.345 0.809 29.750 1.00 83.19 357 ASN A N 1
ATOM 2787 C CA . ASN A 1 357 ? -19.453 -0.562 30.220 1.00 83.19 357 ASN A CA 1
ATOM 2788 C C . ASN A 1 357 ? -18.067 -1.220 30.240 1.00 83.19 357 ASN A C 1
ATOM 2790 O O . ASN A 1 357 ? -17.216 -0.894 29.420 1.00 83.19 357 ASN A O 1
ATOM 2794 N N . ILE A 1 358 ? -17.845 -2.147 31.169 1.00 81.06 358 ILE A N 1
ATOM 2795 C CA . ILE A 1 358 ? -16.629 -2.957 31.269 1.00 81.06 358 ILE A CA 1
ATOM 2796 C C . ILE A 1 358 ? -17.042 -4.432 31.332 1.00 81.06 358 ILE A C 1
ATOM 2798 O O . ILE A 1 358 ? -17.501 -4.885 32.391 1.00 81.06 358 ILE A O 1
ATOM 2802 N N . PRO A 1 359 ? -16.926 -5.181 30.221 1.00 73.81 359 PRO A N 1
ATOM 2803 C CA . PRO A 1 359 ? -17.080 -6.627 30.225 1.00 73.81 359 PRO A CA 1
ATOM 2804 C C . PRO A 1 359 ? -15.867 -7.305 30.873 1.00 73.81 359 PRO A C 1
ATOM 2806 O O . PRO A 1 359 ? -14.718 -7.004 30.563 1.00 73.81 359 PRO A O 1
ATOM 2809 N N . GLY A 1 360 ? -16.130 -8.262 31.757 1.00 69.81 360 GLY A N 1
ATOM 2810 C CA . GLY A 1 360 ? -15.129 -9.160 32.324 1.00 69.81 360 GLY A CA 1
ATOM 2811 C C . GLY A 1 360 ? -15.542 -10.613 32.092 1.00 69.81 360 GLY A C 1
ATOM 2812 O O . GLY A 1 360 ? -16.547 -11.018 32.690 1.00 69.81 360 GLY A O 1
ATOM 2813 N N . PRO A 1 361 ? -14.835 -11.390 31.249 1.00 65.19 361 PRO A N 1
ATOM 2814 C CA . PRO A 1 361 ? -15.126 -12.809 31.064 1.00 65.19 361 PRO A CA 1
ATOM 2815 C C . PRO A 1 361 ? -14.898 -13.592 32.368 1.00 65.19 361 PRO A C 1
ATOM 2817 O O . PRO A 1 361 ? -14.026 -13.257 33.166 1.00 65.19 361 PRO A O 1
ATOM 2820 N N . VAL A 1 362 ? -15.696 -14.637 32.585 1.00 60.62 362 VAL A N 1
ATOM 2821 C CA . VAL A 1 362 ? -15.669 -15.545 33.739 1.00 60.62 362 VAL A CA 1
ATOM 2822 C C . VAL A 1 362 ? -15.726 -16.981 33.211 1.00 60.62 362 VAL A C 1
ATOM 2824 O O . VAL A 1 362 ? -16.698 -17.364 32.553 1.00 60.62 362 VAL A O 1
ATOM 2827 N N . GLY A 1 363 ? -14.700 -17.793 33.484 1.00 54.84 363 GLY A N 1
ATOM 2828 C CA . GLY A 1 363 ? -14.569 -19.141 32.918 1.00 54.84 363 GLY A CA 1
ATOM 2829 C C . GLY A 1 363 ? -13.724 -20.085 33.779 1.00 54.84 363 GLY A C 1
ATOM 2830 O O . GLY A 1 363 ? -12.806 -19.666 34.466 1.00 54.84 363 GLY A O 1
ATOM 2831 N N . ALA A 1 364 ? -14.023 -21.389 33.732 1.00 40.12 364 ALA A N 1
ATOM 2832 C CA . ALA A 1 364 ? -13.627 -22.397 34.729 1.00 40.12 364 ALA A CA 1
ATOM 2833 C C . ALA A 1 364 ? -12.113 -22.697 34.891 1.00 40.12 364 ALA A C 1
ATOM 2835 O O . ALA A 1 364 ? -11.767 -23.663 35.574 1.00 40.12 364 ALA A O 1
ATOM 2836 N N . ARG A 1 365 ? -11.197 -21.937 34.272 1.00 48.81 365 ARG A N 1
ATOM 2837 C CA . ARG A 1 365 ? -9.751 -22.219 34.357 1.00 48.81 365 ARG A CA 1
ATOM 2838 C C . ARG A 1 365 ? -8.795 -21.026 34.207 1.00 48.81 365 ARG A C 1
ATOM 2840 O O . ARG A 1 365 ? -7.622 -21.253 33.932 1.00 48.81 365 ARG A O 1
ATOM 2847 N N . MET A 1 366 ? -9.238 -19.783 34.404 1.00 48.50 366 MET A N 1
ATOM 2848 C CA . MET A 1 366 ? -8.382 -18.596 34.226 1.00 48.50 366 MET A CA 1
ATOM 2849 C C . MET A 1 366 ? -8.333 -17.698 35.468 1.00 48.50 366 MET A C 1
ATOM 2851 O O . MET A 1 366 ? -9.076 -17.898 36.422 1.00 48.50 366 MET A O 1
ATOM 2855 N N . CYS A 1 367 ? -7.394 -16.747 35.474 1.00 52.94 367 CYS A N 1
ATOM 2856 C CA . CYS A 1 367 ? -7.133 -15.764 36.529 1.00 52.94 367 CYS A CA 1
ATOM 2857 C C . CYS A 1 367 ? -8.310 -14.784 36.741 1.00 52.94 367 CYS A C 1
ATOM 2859 O O . CYS A 1 367 ? -8.173 -13.583 36.502 1.00 52.94 367 CYS A O 1
ATOM 2861 N N . ASP A 1 368 ? -9.453 -15.297 37.201 1.00 63.62 368 ASP A N 1
ATOM 2862 C CA . ASP A 1 368 ? -10.717 -14.570 37.361 1.00 63.62 368 ASP A CA 1
ATOM 2863 C C . ASP A 1 368 ? -10.550 -13.304 38.217 1.00 63.62 368 ASP A C 1
ATOM 2865 O O . ASP A 1 368 ? -11.094 -12.247 37.900 1.00 63.62 368 ASP A O 1
ATOM 2869 N N . GLU A 1 369 ? -9.741 -13.368 39.276 1.00 70.81 369 GLU A N 1
ATOM 2870 C CA . GLU A 1 369 ? -9.636 -12.262 40.229 1.00 70.81 369 GLU A CA 1
ATOM 2871 C C . GLU A 1 369 ? -8.899 -11.044 39.661 1.00 70.81 369 GLU A C 1
ATOM 2873 O O . GLU A 1 369 ? -9.292 -9.918 39.948 1.00 70.81 369 GLU A O 1
ATOM 2878 N N . ALA A 1 370 ? -7.881 -11.236 38.817 1.00 71.56 370 ALA A N 1
ATOM 2879 C CA . ALA A 1 370 ? -7.134 -10.123 38.226 1.00 71.56 370 ALA A CA 1
ATOM 2880 C C . ALA A 1 370 ? -7.986 -9.348 37.206 1.00 71.56 370 ALA A C 1
ATOM 2882 O O . ALA A 1 370 ? -7.996 -8.118 37.213 1.00 71.56 370 ALA A O 1
ATOM 2883 N N . ILE A 1 371 ? -8.756 -10.066 36.382 1.00 73.06 371 ILE A N 1
ATOM 2884 C CA . ILE A 1 371 ? -9.668 -9.486 35.385 1.00 73.06 371 ILE A CA 1
ATOM 2885 C C . ILE A 1 371 ? -10.807 -8.740 36.088 1.00 73.06 371 ILE A C 1
ATOM 2887 O O . ILE A 1 371 ? -11.107 -7.586 35.768 1.00 73.06 371 ILE A O 1
ATOM 2891 N N . LEU A 1 372 ? -11.416 -9.368 37.098 1.00 75.50 372 LEU A N 1
ATOM 2892 C CA . LEU A 1 372 ? -12.481 -8.746 37.881 1.00 75.50 372 LEU A CA 1
ATOM 2893 C C . LEU A 1 372 ? -11.967 -7.554 38.701 1.00 75.50 372 LEU A C 1
ATOM 2895 O O . LEU A 1 372 ? -12.686 -6.561 38.831 1.00 75.50 372 LEU A O 1
ATOM 2899 N N . ALA A 1 373 ? -10.745 -7.623 39.238 1.00 81.25 373 ALA A N 1
ATOM 2900 C CA . ALA A 1 373 ? -10.108 -6.521 39.952 1.00 81.25 373 ALA A CA 1
ATOM 2901 C C . ALA A 1 373 ? -9.824 -5.335 39.030 1.00 81.25 373 ALA A C 1
ATOM 2903 O O . ALA A 1 373 ? -10.195 -4.217 39.385 1.00 81.25 373 ALA A O 1
ATOM 2904 N N . ALA A 1 374 ? -9.266 -5.575 37.839 1.00 82.56 374 ALA A N 1
ATOM 2905 C CA . ALA A 1 374 ? -9.041 -4.533 36.842 1.00 82.56 374 ALA A CA 1
ATOM 2906 C C . ALA A 1 374 ? -10.360 -3.836 36.479 1.00 82.56 374 ALA A C 1
ATOM 2908 O O . ALA A 1 374 ? -10.474 -2.618 36.605 1.00 82.56 374 ALA A O 1
ATOM 2909 N N . GLY A 1 375 ? -11.414 -4.598 36.163 1.00 83.00 375 GLY A N 1
ATOM 2910 C CA . GLY A 1 375 ? -12.723 -4.016 35.857 1.00 83.00 375 GLY A CA 1
ATOM 2911 C C . GLY A 1 375 ? -13.337 -3.219 37.019 1.00 83.00 375 GLY A C 1
ATOM 2912 O O . GLY A 1 375 ? -13.942 -2.167 36.801 1.00 83.00 375 GLY A O 1
ATOM 2913 N N . ARG A 1 376 ? -13.160 -3.668 38.272 1.00 85.94 376 ARG A N 1
ATOM 2914 C CA . ARG A 1 376 ? -13.571 -2.903 39.469 1.00 85.94 376 ARG A CA 1
ATOM 2915 C C . ARG A 1 376 ? -12.780 -1.607 39.613 1.00 85.94 376 ARG A C 1
ATOM 2917 O O . ARG A 1 376 ? -13.368 -0.575 39.930 1.00 85.94 376 ARG A O 1
ATOM 2924 N N . ASN A 1 377 ? -11.470 -1.659 39.399 1.00 89.69 377 ASN A N 1
ATOM 2925 C CA . ASN A 1 377 ? -10.598 -0.502 39.536 1.00 89.69 377 ASN A CA 1
ATOM 2926 C C . ASN A 1 377 ? -10.879 0.552 38.472 1.00 89.69 377 ASN A C 1
ATOM 2928 O O . ASN A 1 377 ? -10.934 1.728 38.826 1.00 89.69 377 ASN A O 1
ATOM 2932 N N . VAL A 1 378 ? -11.125 0.142 37.222 1.00 89.81 378 VAL A N 1
ATOM 2933 C CA . VAL A 1 378 ? -11.508 1.061 36.143 1.00 89.81 378 VAL A CA 1
ATOM 2934 C C . VAL A 1 378 ? -12.752 1.843 36.542 1.00 89.81 378 VAL A C 1
ATOM 2936 O O . VAL A 1 378 ? -12.711 3.066 36.589 1.00 89.81 378 VAL A O 1
ATOM 2939 N N . ILE A 1 379 ? -13.830 1.160 36.938 1.00 91.50 379 ILE A N 1
ATOM 2940 C CA . ILE A 1 379 ? -15.068 1.833 37.355 1.00 91.50 379 ILE A CA 1
ATOM 2941 C C . ILE A 1 379 ? -14.827 2.738 38.562 1.00 91.50 379 ILE A C 1
ATOM 2943 O O . ILE A 1 379 ? -15.196 3.905 38.523 1.00 91.50 379 ILE A O 1
ATOM 2947 N N . ARG A 1 380 ? -14.155 2.242 39.607 1.00 94.19 380 ARG A N 1
ATOM 2948 C CA . ARG A 1 380 ? -13.902 3.007 40.837 1.00 94.19 380 ARG A CA 1
ATOM 2949 C C . ARG A 1 380 ? -13.097 4.285 40.575 1.00 94.19 380 ARG A C 1
ATOM 2951 O O . ARG A 1 380 ? -13.404 5.327 41.148 1.00 94.19 380 ARG A O 1
ATOM 2958 N N . ARG A 1 381 ? -12.048 4.211 39.749 1.00 95.69 381 ARG A N 1
ATOM 2959 C CA . ARG A 1 381 ? -11.183 5.356 39.417 1.00 95.69 381 ARG A CA 1
ATOM 2960 C C . ARG A 1 381 ? -11.898 6.336 38.487 1.00 95.69 381 ARG A C 1
ATOM 2962 O O . ARG A 1 381 ? -11.879 7.533 38.754 1.00 95.69 381 ARG A O 1
ATOM 2969 N N . SER A 1 382 ? -12.585 5.832 37.465 1.00 94.88 382 SER A N 1
ATOM 2970 C CA . SER A 1 382 ? -13.380 6.642 36.535 1.00 94.88 382 SER A CA 1
ATOM 2971 C C . SER A 1 382 ? -14.549 7.347 37.229 1.00 94.88 382 SER A C 1
ATOM 2973 O O . SER A 1 382 ? -14.826 8.513 36.958 1.00 94.88 382 SER A O 1
ATOM 2975 N N . GLU A 1 383 ? -15.211 6.680 38.174 1.00 94.44 383 GLU A N 1
ATOM 2976 C CA . GLU A 1 383 ? -16.276 7.269 38.983 1.00 94.44 383 GLU A CA 1
ATOM 2977 C C . GLU A 1 383 ? -15.739 8.364 39.914 1.00 94.44 383 GLU A C 1
ATOM 2979 O O . GLU A 1 383 ? -16.363 9.417 40.031 1.00 94.44 383 GLU A O 1
ATOM 2984 N N . ALA A 1 384 ? -14.574 8.157 40.539 1.00 95.81 384 ALA A N 1
ATOM 2985 C CA . ALA A 1 384 ? -13.938 9.174 41.374 1.00 95.81 384 ALA A CA 1
ATOM 2986 C C . ALA A 1 384 ? -13.631 10.453 40.574 1.00 95.81 384 ALA A C 1
ATOM 2988 O O . ALA A 1 384 ? -14.011 11.537 41.011 1.00 95.81 384 ALA A O 1
ATOM 2989 N N . LEU A 1 385 ? -13.056 10.314 39.372 1.00 95.94 385 LEU A N 1
ATOM 2990 C CA . LEU A 1 385 ? -12.807 11.432 38.451 1.00 95.94 385 LEU A CA 1
ATOM 2991 C C . LEU A 1 385 ? -14.106 12.140 38.040 1.00 95.94 385 LEU A C 1
ATOM 2993 O O . LEU A 1 385 ? -14.182 13.368 38.012 1.00 95.94 385 LEU A O 1
ATOM 2997 N N . ALA A 1 386 ? -15.158 11.372 37.746 1.00 95.75 386 ALA A N 1
ATOM 2998 C CA . ALA A 1 386 ? -16.454 11.930 37.377 1.00 95.75 386 ALA A CA 1
ATOM 2999 C C . ALA A 1 386 ? -17.112 12.693 38.535 1.00 95.75 386 ALA A C 1
ATOM 3001 O O . ALA A 1 386 ? -17.748 13.721 38.309 1.00 95.75 386 ALA A O 1
ATOM 3002 N N . ARG A 1 387 ? -16.979 12.203 39.774 1.00 95.94 387 ARG A N 1
ATOM 3003 C CA . ARG A 1 387 ? -17.512 12.861 40.977 1.00 95.94 387 ARG A CA 1
ATOM 3004 C C . ARG A 1 387 ? -16.730 14.118 41.332 1.00 95.94 387 ARG A C 1
ATOM 3006 O O . ARG A 1 387 ? -17.361 15.124 41.629 1.00 95.94 387 ARG A O 1
ATOM 3013 N N . GLU A 1 388 ? -15.402 14.080 41.243 1.00 95.56 388 GLU A N 1
ATOM 3014 C CA . GLU A 1 388 ? -14.530 15.247 41.443 1.00 95.56 388 GLU A CA 1
ATOM 3015 C C . GLU A 1 388 ? -14.898 16.401 40.501 1.00 95.56 388 GLU A C 1
ATOM 3017 O O . GLU A 1 388 ? -14.848 17.565 40.886 1.00 95.56 388 GLU A O 1
ATOM 3022 N N . ARG A 1 389 ? -15.334 16.074 39.280 1.00 95.31 389 ARG A N 1
ATOM 3023 C CA . ARG A 1 389 ? -15.753 17.050 38.265 1.00 95.31 389 ARG A CA 1
ATOM 3024 C C . ARG A 1 389 ? -17.246 17.373 38.270 1.00 95.31 389 ARG A C 1
ATOM 3026 O O . ARG A 1 389 ? -17.699 18.088 37.385 1.00 95.31 389 ARG A O 1
ATOM 3033 N N . GLU A 1 390 ? -18.021 16.824 39.206 1.00 95.75 390 GLU A N 1
ATOM 3034 C CA . GLU A 1 390 ? -19.487 16.970 39.260 1.00 95.75 390 GLU A CA 1
ATOM 3035 C C . GLU A 1 390 ? -20.223 16.478 37.990 1.00 95.75 390 GLU A C 1
ATOM 3037 O O . GLU A 1 390 ? -21.328 16.916 37.660 1.00 95.75 390 GLU A O 1
ATOM 3042 N N . LEU A 1 391 ? -19.625 15.526 37.270 1.00 94.94 391 LEU A N 1
ATOM 3043 C CA . LEU A 1 391 ? -20.145 14.957 36.022 1.00 94.94 391 LEU A CA 1
ATOM 3044 C C . LEU A 1 391 ? -20.833 13.599 36.215 1.00 94.94 391 LEU A C 1
ATOM 3046 O O . LEU A 1 391 ? -21.453 13.092 35.282 1.00 94.94 391 LEU A O 1
ATOM 3050 N N . HIS A 1 392 ? -20.742 12.989 37.396 1.00 94.06 392 HIS A N 1
ATOM 3051 C CA . HIS A 1 392 ? -21.356 11.691 37.681 1.00 94.06 392 HIS A CA 1
ATOM 3052 C C . HIS A 1 392 ? -22.891 11.707 37.529 1.00 94.06 392 HIS A C 1
ATOM 3054 O O . HIS A 1 392 ? -23.568 12.611 38.022 1.00 94.06 392 HIS A O 1
ATOM 3060 N N . HIS A 1 393 ? -23.457 10.659 36.921 1.00 90.56 393 HIS A N 1
ATOM 3061 C CA . HIS A 1 393 ? -24.900 10.452 36.806 1.00 90.56 393 HIS A CA 1
ATOM 3062 C C . HIS A 1 393 ? -25.312 9.118 37.459 1.00 90.56 393 HIS A C 1
ATOM 3064 O O . HIS A 1 393 ? -24.686 8.098 37.193 1.00 90.56 393 HIS A O 1
ATOM 3070 N N . PRO A 1 394 ? -26.383 9.076 38.277 1.00 85.12 394 PRO A N 1
ATOM 3071 C CA . PRO A 1 394 ? -26.712 7.900 39.090 1.00 85.12 394 PRO A CA 1
ATOM 3072 C C . PRO A 1 394 ? -27.172 6.667 38.302 1.00 85.12 394 PRO A C 1
ATOM 3074 O O . PRO A 1 394 ? -27.142 5.575 38.852 1.00 85.12 394 PRO A O 1
ATOM 3077 N N . TYR A 1 395 ? -27.614 6.833 37.052 1.00 82.94 395 TYR A N 1
ATOM 3078 C CA . TYR A 1 395 ? -28.129 5.750 36.204 1.00 82.94 395 TYR A CA 1
ATOM 3079 C C . TYR A 1 395 ? -27.110 4.619 35.970 1.00 82.94 395 TYR A C 1
ATOM 3081 O O . TYR A 1 395 ? -25.965 4.877 35.599 1.00 82.94 395 TYR A O 1
ATOM 3089 N N . LEU A 1 396 ? -27.560 3.366 36.078 1.00 76.31 396 LEU A N 1
ATOM 3090 C CA . LEU A 1 396 ? -26.782 2.160 35.795 1.00 76.31 396 LEU A CA 1
ATOM 3091 C C . LEU A 1 396 ? -27.543 1.233 34.838 1.00 76.31 396 LEU A C 1
ATOM 3093 O O . LEU A 1 396 ? -28.732 0.968 35.018 1.00 76.31 396 LEU A O 1
ATOM 3097 N N . CYS A 1 397 ? -26.830 0.671 33.860 1.00 67.19 397 CYS A N 1
ATOM 3098 C CA . CYS A 1 397 ? -27.327 -0.391 32.980 1.00 67.19 397 CYS A CA 1
ATOM 3099 C C . CYS A 1 397 ? -26.788 -1.750 33.458 1.00 67.19 397 CYS A C 1
ATOM 3101 O O . CYS A 1 397 ? -25.984 -2.397 32.795 1.00 67.19 397 CYS A O 1
ATOM 3103 N N . SER A 1 398 ? -27.149 -2.147 34.680 1.00 63.38 398 SER A N 1
ATOM 3104 C CA . SER A 1 398 ? -26.655 -3.378 35.311 1.00 63.38 398 SER A CA 1
ATOM 3105 C C . SER A 1 398 ? -27.773 -4.140 36.031 1.00 63.38 398 SER A C 1
ATOM 3107 O O . SER A 1 398 ? -28.942 -3.755 35.990 1.00 63.38 398 SER A O 1
ATOM 3109 N N . ARG A 1 399 ? -27.425 -5.244 36.703 1.00 53.12 399 ARG A N 1
ATOM 3110 C CA . ARG A 1 399 ? -28.383 -6.067 37.463 1.00 53.12 399 ARG A CA 1
ATOM 3111 C C . ARG A 1 399 ? -29.106 -5.306 38.588 1.00 53.12 399 ARG A C 1
ATOM 3113 O O . ARG A 1 399 ? -30.201 -5.717 38.936 1.00 53.12 399 ARG A O 1
ATOM 3120 N N . GLU A 1 400 ? -28.544 -4.198 39.074 1.00 57.53 400 GLU A N 1
ATOM 3121 C CA . GLU A 1 400 ? -29.085 -3.355 40.162 1.00 57.53 400 GLU A CA 1
ATOM 3122 C C . GLU A 1 400 ? -29.778 -2.077 39.633 1.00 57.53 400 GLU A C 1
ATOM 3124 O O . GLU A 1 400 ? -30.035 -1.118 40.372 1.00 57.53 400 GLU A O 1
ATOM 3129 N N . ALA A 1 401 ? -30.074 -2.032 38.326 1.00 62.78 401 ALA A N 1
ATOM 3130 C CA . ALA A 1 401 ? -30.506 -0.831 37.613 1.00 62.78 401 ALA A CA 1
ATOM 3131 C C . ALA A 1 401 ? -31.750 -0.149 38.208 1.00 62.78 401 ALA A C 1
ATOM 3133 O O . ALA A 1 401 ? -31.862 1.071 38.135 1.00 62.78 401 ALA A O 1
ATOM 3134 N N . LEU A 1 402 ? -32.670 -0.883 38.840 1.00 67.50 402 LEU A N 1
ATOM 3135 C CA . LEU A 1 402 ? -33.912 -0.300 39.370 1.00 67.50 402 LEU A CA 1
ATOM 3136 C C . LEU A 1 402 ? -33.672 0.746 40.466 1.00 67.50 402 LEU A C 1
ATOM 3138 O O . LEU A 1 402 ? -34.443 1.700 40.578 1.00 67.50 402 LEU A O 1
ATOM 3142 N N . SER A 1 403 ? -32.613 0.589 41.263 1.00 70.50 403 SER A N 1
ATOM 3143 C CA . SER A 1 403 ? -32.219 1.585 42.269 1.00 70.50 403 SER A CA 1
ATOM 3144 C C . SER A 1 403 ? -31.729 2.893 41.628 1.00 70.50 403 SER A C 1
ATOM 3146 O O . SER A 1 403 ? -31.930 3.976 42.176 1.00 70.50 403 SER A O 1
ATOM 3148 N N . SER A 1 404 ? -31.169 2.799 40.420 1.00 75.44 404 SER A N 1
ATOM 3149 C CA . SER A 1 404 ? -30.554 3.908 39.690 1.00 75.44 404 SER A CA 1
ATOM 3150 C C . SER A 1 404 ? -31.547 4.820 38.954 1.00 75.44 404 SER A C 1
ATOM 3152 O O . SER A 1 404 ? -31.185 5.916 38.533 1.00 75.44 404 SER A O 1
ATOM 3154 N N . TYR A 1 405 ? -32.809 4.399 38.799 1.00 80.62 405 TYR A N 1
ATOM 3155 C CA . TYR A 1 405 ? -33.817 5.112 37.992 1.00 80.62 405 TYR A CA 1
ATOM 3156 C C . TYR A 1 405 ? -34.434 6.329 38.698 1.00 80.62 405 TYR A C 1
ATOM 3158 O O . TYR A 1 405 ? -35.184 7.096 38.085 1.00 80.62 405 TYR A O 1
ATOM 3166 N N . GLY A 1 406 ? -34.129 6.502 39.985 1.00 78.75 406 GLY A N 1
ATOM 3167 C CA . GLY A 1 406 ? -34.725 7.511 40.853 1.00 78.75 406 GLY A CA 1
ATOM 3168 C C . GLY A 1 406 ? -36.018 7.034 41.522 1.00 78.75 406 GLY A C 1
ATOM 3169 O O . GLY A 1 406 ? -36.747 6.182 41.007 1.00 78.75 406 GLY A O 1
ATOM 3170 N N . ALA A 1 407 ? -36.308 7.603 42.696 1.00 80.56 407 ALA A N 1
ATOM 3171 C CA . ALA A 1 407 ? -37.403 7.163 43.564 1.00 80.56 407 ALA A CA 1
ATOM 3172 C C . ALA A 1 407 ? -38.786 7.249 42.891 1.00 80.56 407 ALA A C 1
ATOM 3174 O O . ALA A 1 407 ? -39.590 6.326 43.020 1.00 80.56 407 ALA A O 1
ATOM 3175 N N . GLU A 1 408 ? -39.045 8.317 42.131 1.00 82.12 408 GLU A N 1
ATOM 3176 C CA . GLU A 1 408 ? -40.321 8.530 41.435 1.00 82.12 408 GLU A CA 1
ATOM 3177 C C . GLU A 1 408 ? -40.564 7.473 40.347 1.00 82.12 408 GLU A C 1
ATOM 3179 O O . GLU A 1 408 ? -41.625 6.846 40.300 1.00 82.12 408 GLU A O 1
ATOM 3184 N N . ASN A 1 409 ? -39.558 7.210 39.506 1.00 82.19 409 ASN A N 1
ATOM 3185 C CA . ASN A 1 409 ? -39.657 6.189 38.463 1.00 82.19 409 ASN A CA 1
ATOM 3186 C C . ASN A 1 409 ? -39.790 4.790 39.055 1.00 82.19 409 ASN A C 1
ATOM 3188 O O . ASN A 1 409 ? -40.620 4.014 38.576 1.00 82.19 409 ASN A O 1
ATOM 3192 N N . LYS A 1 410 ? -39.030 4.480 40.116 1.00 79.88 410 LYS A N 1
ATOM 3193 C CA . LYS A 1 410 ? -39.170 3.210 40.834 1.00 79.88 410 LYS A CA 1
ATOM 3194 C C . LYS A 1 410 ? -40.609 3.045 41.319 1.00 79.88 410 LYS A C 1
ATOM 3196 O O . LYS A 1 410 ? -41.239 2.060 40.948 1.00 79.88 410 LYS A O 1
ATOM 3201 N N . ALA A 1 411 ? -41.161 4.021 42.046 1.00 82.50 411 ALA A N 1
ATOM 3202 C CA . ALA A 1 411 ? -42.538 3.982 42.551 1.00 82.50 411 ALA A CA 1
ATOM 3203 C C . ALA A 1 411 ? -43.575 3.788 41.431 1.00 82.50 411 ALA A C 1
ATOM 3205 O O . ALA A 1 411 ? -44.458 2.935 41.539 1.00 82.50 411 ALA A O 1
ATOM 3206 N N . ARG A 1 412 ? -43.424 4.503 40.311 1.00 83.69 412 ARG A N 1
ATOM 3207 C CA . ARG A 1 412 ? -44.291 4.347 39.136 1.00 83.69 412 ARG A CA 1
ATOM 3208 C C . ARG A 1 412 ? -44.245 2.930 38.562 1.00 83.69 412 ARG A C 1
ATOM 3210 O O . ARG A 1 412 ? -45.294 2.374 38.243 1.00 83.69 412 ARG A O 1
ATOM 3217 N N . LEU A 1 413 ? -43.057 2.334 38.441 1.00 81.94 413 LEU A N 1
ATOM 3218 C CA . LEU A 1 413 ? -42.903 0.952 37.974 1.00 81.94 413 LEU A CA 1
ATOM 3219 C C . LEU A 1 413 ? -43.571 -0.052 38.926 1.00 81.94 413 LEU A C 1
ATOM 3221 O O . LEU A 1 413 ? -44.177 -1.013 38.450 1.00 81.94 413 LEU A O 1
ATOM 3225 N N . ILE A 1 414 ? -43.523 0.186 40.245 1.00 80.38 414 ILE A N 1
ATOM 3226 C CA . ILE A 1 414 ? -44.246 -0.638 41.230 1.00 80.38 414 ILE A CA 1
ATOM 3227 C C . ILE A 1 414 ? -45.756 -0.595 40.957 1.00 80.38 414 ILE A C 1
ATOM 3229 O O . ILE A 1 414 ? -46.392 -1.647 40.881 1.00 80.38 414 ILE A O 1
ATOM 3233 N N . GLU A 1 415 ? -46.331 0.595 40.776 1.00 84.31 415 GLU A N 1
ATOM 3234 C CA . GLU A 1 415 ? -47.772 0.758 40.540 1.00 84.31 415 GLU A CA 1
ATOM 3235 C C . GLU A 1 415 ? -48.224 0.167 39.198 1.00 84.31 415 GLU A C 1
ATOM 3237 O O . GLU A 1 415 ? -49.254 -0.506 39.121 1.00 84.31 415 GLU A O 1
ATOM 3242 N N . VAL A 1 416 ? -47.421 0.328 38.141 1.00 83.62 416 VAL A N 1
ATOM 3243 C CA . VAL A 1 416 ? -47.667 -0.323 36.843 1.00 83.62 416 VAL A CA 1
ATOM 3244 C C . VAL A 1 416 ? -47.662 -1.845 36.997 1.00 83.62 416 VAL A C 1
ATOM 3246 O O . VAL A 1 416 ? -48.569 -2.510 36.494 1.00 83.62 416 VAL A O 1
ATOM 3249 N N . ALA A 1 417 ? -46.694 -2.403 37.727 1.00 81.62 417 ALA A N 1
ATOM 3250 C CA . ALA A 1 417 ? -46.633 -3.840 37.965 1.00 81.62 417 ALA A CA 1
ATOM 3251 C C . ALA A 1 417 ? -47.844 -4.347 38.766 1.00 81.62 417 ALA A C 1
ATOM 3253 O O . ALA A 1 417 ? -48.399 -5.381 38.413 1.00 81.62 417 ALA A O 1
ATOM 3254 N N . LYS A 1 418 ? -48.310 -3.615 39.787 1.00 83.00 418 LYS A N 1
ATOM 3255 C CA . LYS A 1 418 ? -49.538 -3.970 40.526 1.00 83.00 418 LYS A CA 1
ATOM 3256 C C . LYS A 1 418 ? -50.774 -3.976 39.627 1.00 83.00 418 LYS A C 1
ATOM 3258 O O . LYS A 1 418 ? -51.629 -4.843 39.773 1.00 83.00 418 LYS A O 1
ATOM 3263 N N . LYS A 1 419 ? -50.871 -3.019 38.701 1.00 85.62 419 LYS A N 1
ATOM 3264 C CA . LYS A 1 419 ? -52.022 -2.881 37.802 1.00 85.62 419 LYS A CA 1
ATOM 3265 C C . LYS A 1 419 ? -52.094 -3.990 36.751 1.00 85.62 419 LYS A C 1
ATOM 3267 O O . LYS A 1 419 ? -53.185 -4.481 36.475 1.00 85.62 419 LYS A O 1
ATOM 3272 N N . TYR A 1 420 ? -50.963 -4.341 36.139 1.00 82.31 420 TYR A N 1
ATOM 3273 C CA . TYR A 1 420 ? -50.931 -5.236 34.974 1.00 82.31 420 TYR A CA 1
ATOM 3274 C C . TYR A 1 420 ? -50.404 -6.649 35.271 1.00 82.31 420 TYR A C 1
ATOM 3276 O O . TYR A 1 420 ? -50.629 -7.546 34.466 1.00 82.31 420 TYR A O 1
ATOM 3284 N N . ASP A 1 421 ? -49.748 -6.866 36.415 1.00 80.88 421 ASP A N 1
ATOM 3285 C CA . ASP A 1 421 ? -49.304 -8.182 36.899 1.00 80.88 421 ASP A CA 1
ATOM 3286 C C . ASP A 1 421 ? -49.676 -8.405 38.385 1.00 80.88 421 ASP A C 1
ATOM 3288 O O . ASP A 1 421 ? -48.800 -8.655 39.228 1.00 80.88 421 ASP A O 1
ATOM 3292 N N . PRO A 1 422 ? -50.974 -8.296 38.745 1.00 80.25 422 PRO A N 1
ATOM 3293 C CA . PRO A 1 422 ? -51.428 -8.372 40.136 1.00 80.25 422 PRO A CA 1
ATOM 3294 C C . PRO A 1 422 ? -51.156 -9.738 40.779 1.00 80.25 422 PRO A C 1
ATOM 3296 O O . PRO A 1 422 ? -50.994 -9.829 41.991 1.00 80.25 422 PRO A O 1
ATOM 3299 N N . THR A 1 423 ? -51.085 -10.799 39.973 1.00 82.56 423 THR A N 1
ATOM 3300 C CA . THR A 1 423 ? -50.800 -12.175 40.405 1.00 82.56 423 THR A CA 1
ATOM 3301 C C . THR A 1 423 ? -49.330 -12.563 40.238 1.00 82.56 423 THR A C 1
ATOM 3303 O O . THR A 1 423 ? -48.983 -13.724 40.440 1.00 82.56 423 THR A O 1
ATOM 3306 N N . HIS A 1 424 ? -48.460 -11.616 39.868 1.00 75.88 424 HIS A N 1
ATOM 3307 C CA . HIS A 1 424 ? -47.009 -11.805 39.756 1.00 75.88 424 HIS A CA 1
ATOM 3308 C C . HIS A 1 424 ? -46.589 -12.928 38.789 1.00 75.88 424 HIS A C 1
ATOM 3310 O O . HIS A 1 424 ? -45.552 -13.573 38.969 1.00 75.88 424 HIS A O 1
ATOM 3316 N N . VAL A 1 425 ? -47.381 -13.176 37.747 1.00 75.06 425 VAL A N 1
ATOM 3317 C CA . VAL A 1 425 ? -47.154 -14.238 36.757 1.00 75.06 425 VAL A CA 1
ATOM 3318 C C . VAL A 1 425 ? -45.867 -13.973 35.982 1.00 75.06 425 VAL A C 1
ATOM 3320 O O . VAL A 1 425 ? -45.038 -14.876 35.846 1.00 75.06 425 VAL A O 1
ATOM 3323 N N . PHE A 1 426 ? -45.629 -12.726 35.560 1.00 65.88 426 PHE A N 1
ATOM 3324 C CA . PHE A 1 426 ? -44.395 -12.365 34.854 1.00 65.88 426 PHE A CA 1
ATOM 3325 C C . PHE A 1 426 ? -43.162 -12.405 35.765 1.00 65.88 426 PHE A C 1
ATOM 3327 O O . PHE A 1 426 ? -42.045 -12.598 35.282 1.00 65.88 426 PHE A O 1
ATOM 3334 N N . ARG A 1 427 ? -43.358 -12.295 37.084 1.00 61.06 427 ARG A N 1
ATOM 3335 C CA . ARG A 1 427 ? -42.297 -12.463 38.091 1.00 61.06 427 ARG A CA 1
ATOM 3336 C C . ARG A 1 427 ? -42.005 -13.936 38.390 1.00 61.06 427 ARG A C 1
ATOM 3338 O O . ARG A 1 427 ? -40.858 -14.293 38.634 1.00 61.06 427 ARG A O 1
ATOM 3345 N N . THR A 1 428 ? -43.019 -14.797 38.330 1.00 63.03 428 THR A N 1
ATOM 3346 C CA . THR A 1 428 ? -42.903 -16.224 38.678 1.00 63.03 428 THR A CA 1
ATOM 3347 C C . THR A 1 428 ? -42.310 -17.042 37.529 1.00 63.03 428 THR A C 1
ATOM 3349 O O . THR A 1 428 ? -41.482 -17.921 37.761 1.00 63.03 428 THR A O 1
ATOM 3352 N N . LEU A 1 429 ? -42.660 -16.716 36.279 1.00 61.09 429 LEU A N 1
ATOM 3353 C CA . LEU A 1 429 ? -42.189 -17.437 35.089 1.00 61.09 429 LEU A CA 1
ATOM 3354 C C . LEU A 1 429 ? -40.706 -17.186 34.738 1.00 61.09 429 LEU A C 1
ATOM 3356 O O . LEU A 1 429 ? -40.124 -17.958 33.983 1.00 61.09 429 LEU A O 1
ATOM 3360 N N . ARG A 1 430 ? -40.065 -16.138 35.280 1.00 48.31 430 ARG A N 1
ATOM 3361 C CA . ARG A 1 430 ? -38.694 -15.712 34.919 1.00 48.31 430 ARG A CA 1
ATOM 3362 C C . ARG A 1 430 ? -37.601 -16.032 35.951 1.00 48.31 430 ARG A C 1
ATOM 3364 O O . ARG A 1 430 ? -36.549 -15.396 35.931 1.00 48.31 430 ARG A O 1
ATOM 3371 N N . ARG A 1 431 ? -37.773 -17.048 36.807 1.00 43.91 431 ARG A N 1
ATOM 3372 C CA . ARG A 1 431 ? -36.735 -17.444 37.790 1.00 43.91 431 ARG A CA 1
ATOM 3373 C C . ARG A 1 431 ? -35.367 -17.809 37.181 1.00 43.91 431 ARG A C 1
ATOM 3375 O O . ARG A 1 431 ? -34.379 -17.779 37.900 1.00 43.91 431 ARG A O 1
ATOM 3382 N N . ALA A 1 432 ? -35.289 -18.126 35.886 1.00 37.47 432 ALA A N 1
ATOM 3383 C CA . ALA A 1 432 ? -34.064 -18.634 35.264 1.00 37.47 432 ALA A CA 1
ATOM 3384 C C . ALA A 1 432 ? -33.164 -17.590 34.565 1.00 37.47 432 ALA A C 1
ATOM 3386 O O . ALA A 1 432 ? -32.032 -17.937 34.247 1.00 37.47 432 ALA A O 1
ATOM 3387 N N . ILE A 1 433 ? -33.609 -16.349 34.285 1.00 38.91 433 ILE A N 1
ATOM 3388 C CA . ILE A 1 433 ? -32.836 -15.442 33.392 1.00 38.91 433 ILE A CA 1
ATOM 3389 C C . ILE A 1 433 ? -32.624 -14.004 33.913 1.00 38.91 433 ILE A C 1
ATOM 3391 O O . ILE A 1 433 ? -31.708 -13.335 33.446 1.00 38.91 433 ILE A O 1
ATOM 3395 N N . SER A 1 434 ? -33.341 -13.499 34.924 1.00 38.59 434 SER A N 1
ATOM 3396 C CA . SER A 1 434 ? -33.010 -12.165 35.470 1.00 38.59 434 SER A CA 1
ATOM 3397 C C . SER A 1 434 ? -33.651 -11.890 36.831 1.00 38.59 434 SER A C 1
ATOM 3399 O O . SER A 1 434 ? -34.876 -11.905 36.936 1.00 38.59 434 SER A O 1
ATOM 3401 N N . THR A 1 435 ? -32.852 -11.509 37.829 1.00 43.94 435 THR A N 1
ATOM 3402 C CA . THR A 1 435 ? -33.253 -11.018 39.167 1.00 43.94 435 THR A CA 1
ATOM 3403 C C . THR A 1 435 ? -33.943 -9.641 39.159 1.00 43.94 435 THR A C 1
ATOM 3405 O O . THR A 1 435 ? -34.081 -9.004 40.195 1.00 43.94 435 THR A O 1
ATOM 3408 N N . PHE A 1 436 ? -34.478 -9.196 38.016 1.00 40.97 436 PHE A N 1
ATOM 3409 C CA . PHE A 1 436 ? -35.257 -7.953 37.876 1.00 40.97 436 PHE A CA 1
ATOM 3410 C C . PHE A 1 436 ? -36.488 -7.901 38.812 1.00 40.97 436 PHE A C 1
ATOM 3412 O O . PHE A 1 436 ? -37.063 -6.841 39.040 1.00 40.97 436 PHE A O 1
ATOM 3419 N N . ALA A 1 437 ? -36.911 -9.054 39.344 1.00 40.16 437 ALA A N 1
ATOM 3420 C CA . ALA A 1 437 ? -38.023 -9.184 40.278 1.00 40.16 437 ALA A CA 1
ATOM 3421 C C . ALA A 1 437 ? -37.634 -9.038 41.767 1.00 40.16 437 ALA A C 1
ATOM 3423 O O . ALA A 1 437 ? -38.521 -8.744 42.567 1.00 40.16 437 ALA A O 1
ATOM 3424 N N . GLU A 1 438 ? -36.364 -9.216 42.156 1.00 41.75 438 GLU A N 1
ATOM 3425 C CA . GLU A 1 438 ? -35.947 -9.212 43.574 1.00 41.75 438 GLU A CA 1
ATOM 3426 C C . GLU A 1 438 ? -35.786 -7.787 44.143 1.00 41.75 438 GLU A C 1
ATOM 3428 O O . GLU A 1 438 ? -36.276 -7.503 45.235 1.00 41.75 438 GLU A O 1
ATOM 3433 N N . ASP A 1 439 ? -35.259 -6.835 43.366 1.00 43.72 439 ASP A N 1
ATOM 3434 C CA . ASP A 1 439 ? -35.074 -5.424 43.784 1.00 43.72 439 ASP A CA 1
ATOM 3435 C C . ASP A 1 439 ? -36.385 -4.632 43.982 1.00 43.72 439 ASP A C 1
ATOM 3437 O O . ASP A 1 439 ? -36.410 -3.526 44.544 1.00 43.72 439 ASP A O 1
ATOM 3441 N N . LEU A 1 440 ? -37.498 -5.191 43.502 1.00 42.97 440 LEU A N 1
ATOM 3442 C CA . LEU A 1 440 ? -38.853 -4.678 43.709 1.00 42.97 440 LEU A CA 1
ATOM 3443 C C . LEU A 1 440 ? -39.442 -5.094 45.068 1.00 42.97 440 LEU A C 1
ATOM 3445 O O . LEU A 1 440 ? -40.433 -4.496 45.486 1.00 42.97 440 LEU A O 1
ATOM 3449 N N . LEU A 1 441 ? -38.860 -6.095 45.742 1.00 43.59 441 LEU A N 1
ATOM 3450 C CA . LEU A 1 441 ? -39.351 -6.649 47.010 1.00 43.59 441 LEU A CA 1
ATOM 3451 C C . LEU A 1 441 ? -38.677 -6.039 48.243 1.00 43.59 441 LEU A C 1
ATOM 3453 O O . LEU A 1 441 ? -39.319 -5.932 49.287 1.00 43.59 441 LEU A O 1
ATOM 3457 N N . HIS A 1 442 ? -37.427 -5.595 48.137 1.00 40.91 442 HIS A N 1
ATOM 3458 C CA . HIS A 1 442 ? -36.710 -5.021 49.271 1.00 40.91 442 HIS A CA 1
ATOM 3459 C C . HIS A 1 442 ? -36.656 -3.498 49.155 1.00 40.91 442 HIS A C 1
ATOM 3461 O O . HIS A 1 442 ? -35.788 -2.905 48.516 1.00 40.91 442 HIS A O 1
ATOM 3467 N N . GLY A 1 443 ? -37.642 -2.850 49.781 1.00 34.97 443 GLY A N 1
ATOM 3468 C CA . GLY A 1 443 ? -37.440 -1.498 50.282 1.00 34.97 443 GLY A CA 1
ATOM 3469 C C . GLY A 1 443 ? -36.258 -1.539 51.244 1.00 34.97 443 GLY A C 1
ATOM 3470 O O . GLY A 1 443 ? -36.286 -2.297 52.210 1.00 34.97 443 GLY A O 1
ATOM 3471 N N . SER A 1 444 ? -35.213 -0.778 50.940 1.00 26.89 444 SER A N 1
ATOM 3472 C CA . SER A 1 444 ? -34.129 -0.495 51.871 1.00 26.89 444 SER A CA 1
ATOM 3473 C C . SER A 1 444 ? -34.722 0.167 53.115 1.00 26.89 444 SER A C 1
ATOM 3475 O O . SER A 1 444 ? -35.100 1.342 53.069 1.00 26.89 444 SER A O 1
ATOM 3477 N N . GLY A 1 445 ? -34.872 -0.627 54.173 1.00 28.41 445 GLY A N 1
ATOM 3478 C CA . GLY A 1 445 ? -34.655 -0.154 55.535 1.00 28.41 445 GLY A CA 1
ATOM 3479 C C . GLY A 1 445 ? -33.165 -0.043 55.809 1.00 28.41 445 GLY A C 1
ATOM 3480 O O . GLY A 1 445 ? -32.396 -0.760 55.122 1.00 28.41 445 GLY A O 1
#

Radius of gyration: 29.09 Å; chains: 1; bounding box: 78×43×82 Å

Organism: NCBI:txid155417

Sequence (445 aa):
MKTQSLIALLSGHLAACGTVLWDGRFNDLESATDLDEWSWSNQVGPYQWYIHGDGPTTDYVNLSPDFKNPADEASTQGVKITLDSTAYWNGQNMRRTELIPQTSAPINQGKVWYHFSIMRSDVNPPAETREHQIAFFESHFTELKSGFLGGSGTDDPLLRWMVGGTTEWSTEFLPEVWHNVAYEIDFNASTVGFWHSTGGDDLKQIVAPISASTFSNGADWHLGVLELPRDGYPDEVEDLYFSGVYVESGCITTSVTGPASCLADSSLANPTEDLDVSSPFGYRYTYRALTTRLDRRLLADMGDVFHGEVAPLRNVASVLPSMPWQIVARAQREALERNGRNALGIGGGREPLFHMNIPGPVGARMCDEAILAAGRNVIRRSEALARERELHHPYLCSREALSSYGAENKARLIEVAKKYDPTHVFRTLRRAISTFAEDLLHGSG

Foldseek 3Di:
DDDDPDPFDQFLDVPVFWDFQADPQCQPPPWQQVQVQDDPVRHDDFWNFAQFFPDRSVQAKTWDQVQEQPLQQPRSTWIKGKFFPGQHHPPDQKRDGWIWTRDPGPLQAFKKKWKKKKFFAPVQADFQQWKKWAQAFPQRQWTWIHHDPDDDDRGTQKIFIDGPRHGPDIDGRDHPKIKIWMWTDGNVQQWTWIWIDIRFDFTDGPGDIDHTNRDDPRGGGIHTMIIHDDPPDDDDMHIMGMRQGTMTDDDDDRGSNHGDDSDDRDGPPVVVVVVCVQDPPPWDKDKDKFKWFDDPVLVVVLVVLLCVLCVVVPPPPPDDWGKGKDKCDQVNLQVQCPDPHDLQQSHDDDTIMMMIMTIAIDDDDDPRCSSVVSRVRSRVVSQVSRVVVVTGQQADPHLLRLVSSDPVSNVVVLVVCCVPVVVCPVVVVPPDPHPPPVNNPDDDD